Protein AF-A0A2N6BRE7-F1 (afdb_monomer_lite)

Foldseek 3Di:
DADDPVPRDDQFDDFPFQFAWPPDLSKDKDKDFADDDQQFKKKKKKKKAWLVQFKKKKKWKWFQFPVRDIDTFDIDIGRHYSHIDMDMDMTTDDNRTDRMMIMIIHIDGPGRTGMTMDDTDIGRADDQFDAWAEEEEEPDDCQPQLCVQPAVLLQVVSVNVVHHYDYDDDDQTQEYEYEVDQPVVVLVVNLVVLHFYEYEDAFPQLVPDVVSVVVVLVSLLSGLAYEYAAPVVLVVSCVSHVHYYHLHTFQLDSDLPQAQDDDAAPPQEEEEDEPVCVVLVVVLVDPDDYFYDDCVTNHDPDSNCVLVVQSVGAEYEAGDDDDSRCLSHACNVVLNCLSRLHHYAHAPHPRVVVVCVQLVHDCLSYDYPPRRPNVSSVVCNVCVVVRSVRSVSSNVSSCVPRNSNVSSSVVNNSSNVSSVVSVVVVVVVD

Secondary structure (DSSP, 8-state):
----STTS--SSS------B-TTS---EEEEEE--SS--SEEEEEEEEE-TTS-EEEEEEEEEE-TTSPEEEEEEEEE---SS-EEEEEEEE--TT--SEEEEEEEEEESS-B--EEEEEEEEEPP--S----EEEE-SS-TTSHHHIIIIIHHHHHHHHTT--EEES-----SEEEEES---HHHHHHHHHTT-EEEEE--S-GGGT-HHHHHHHHHHHHHSSEEEESSHHHHHHHHTT-S-EEE-PPP---S-TT--PPP------EEEES-GGGTHHHHTT--SS-EEEESTTSSB---TTTHHHHHTT-SEEEE----STTGGG--SHHHHHHHHTT--EEEE--HHHHHHHHHHT--GGGEE-TT--HHHHHHHHHHTHHHHHHHHHHHHHHHHHHHSHHHHHHHHHHHHHHHHHHHHHHHHTT-

Sequence (430 aa):
MPGHDNHGLPHASHAVELVVEAGQDAGLIQELALMGPAIGRYACRVTARCPDGRAALKIIIRAKTPGGAARVLAQFRALPSADWTRHRFAFELAAETGETLTLEISADAEGPALLQVTDLRLVALYEPAPRFSARFLTRGPFLLPSSRLRAYLIEDYLNLLGWPAEVGGAGACDVLICQKVRPWRALWRARRRGSAVIYDLDDNEPHQSRRLALAIRAFCKAVDGVTTGGTYLKRLLSGWNSHAYLLDNMVDILDRDLVRPRRDFSQRLVWFGMPENAHELGRLGLSQKVTRITRNGDIDYQTKSVDGHLIEFDLALMPVTLNPHSRAKNANRLIKCAGLGLPFLASDTPEHRRAVELIGLPEGFLVGPGEDWGARIADMGRRYPEVLAQIDAARERVFDIYGVERIVAGWAAFCAGRLSARRQGMDAVK

pLDDT: mean 87.2, std 14.72, range [24.23, 98.75]

Radius of gyration: 23.41 Å; chains: 1; bounding box: 58×64×61 Å

Structure (mmCIF, N/CA/C/O backbone):
data_AF-A0A2N6BRE7-F1
#
_entry.id   AF-A0A2N6BRE7-F1
#
loop_
_atom_site.group_PDB
_atom_site.id
_atom_site.type_symbol
_atom_site.label_atom_id
_atom_site.label_alt_id
_atom_site.label_comp_id
_atom_site.label_asym_id
_atom_site.label_entity_id
_atom_site.label_seq_id
_atom_site.pdbx_PDB_ins_code
_atom_site.Cartn_x
_atom_site.Cartn_y
_atom_site.Cartn_z
_atom_site.occupancy
_atom_site.B_iso_or_equiv
_atom_site.auth_seq_id
_atom_site.auth_comp_id
_atom_site.auth_asym_id
_atom_site.auth_atom_id
_atom_site.pdbx_PDB_model_num
ATOM 1 N N . MET A 1 1 ? 4.693 26.357 9.407 1.00 24.23 1 MET A N 1
ATOM 2 C CA . MET A 1 1 ? 5.241 25.014 9.103 1.00 24.23 1 MET A CA 1
ATOM 3 C C . MET A 1 1 ? 4.153 23.972 9.300 1.00 24.23 1 MET A C 1
ATOM 5 O O . MET A 1 1 ? 3.663 23.890 10.422 1.00 24.23 1 MET A O 1
ATOM 9 N N . PRO A 1 2 ? 3.711 23.248 8.257 1.00 26.89 2 PRO A N 1
ATOM 10 C CA . PRO A 1 2 ? 2.673 22.230 8.381 1.00 26.89 2 PRO A CA 1
ATOM 11 C C . PRO A 1 2 ? 3.116 21.151 9.370 1.00 26.89 2 PRO A C 1
ATOM 13 O O . PRO A 1 2 ? 4.283 20.803 9.431 1.00 26.89 2 PRO A O 1
ATOM 16 N N . GLY A 1 3 ? 2.188 20.703 10.191 1.00 28.53 3 GLY A N 1
ATOM 17 C CA . GLY A 1 3 ? 2.381 19.791 11.288 1.00 28.53 3 GLY A CA 1
ATOM 18 C C . GLY A 1 3 ? 2.308 18.385 10.772 1.00 28.53 3 GLY A C 1
ATOM 19 O O . GLY A 1 3 ? 2.071 18.077 9.603 1.00 28.53 3 GLY A O 1
ATOM 20 N N . HIS A 1 4 ? 2.696 17.541 11.674 1.00 33.78 4 HIS A N 1
ATOM 21 C CA . HIS A 1 4 ? 3.554 16.450 11.362 1.00 33.78 4 HIS A CA 1
ATOM 22 C C . HIS A 1 4 ? 3.105 15.341 12.297 1.00 33.78 4 HIS A C 1
ATOM 24 O O . HIS A 1 4 ? 2.720 15.617 13.435 1.00 33.78 4 HIS A O 1
ATOM 30 N N . ASP A 1 5 ? 3.174 14.090 11.855 1.00 43.59 5 ASP A N 1
ATOM 31 C CA . ASP A 1 5 ? 3.284 13.012 12.834 1.00 43.59 5 ASP A CA 1
ATOM 32 C C . ASP A 1 5 ? 4.480 13.283 13.780 1.00 43.59 5 ASP A C 1
ATOM 34 O O . ASP A 1 5 ? 5.237 14.245 13.600 1.00 43.59 5 ASP A O 1
ATOM 38 N N . ASN A 1 6 ? 4.708 12.421 14.772 1.00 33.91 6 ASN A N 1
ATOM 39 C CA . ASN A 1 6 ? 5.852 12.530 15.694 1.00 33.91 6 ASN A CA 1
ATOM 40 C C . ASN A 1 6 ? 7.243 12.623 14.994 1.00 33.91 6 ASN A C 1
ATOM 42 O O . ASN A 1 6 ? 8.265 12.666 15.679 1.00 33.91 6 ASN A O 1
ATOM 46 N N . HIS A 1 7 ? 7.308 12.627 13.652 1.00 35.41 7 HIS A N 1
ATOM 47 C CA . HIS A 1 7 ? 8.500 12.679 12.812 1.00 35.41 7 HIS A CA 1
ATOM 48 C C . HIS A 1 7 ? 8.471 13.661 11.637 1.00 35.41 7 HIS A C 1
ATOM 50 O O . HIS A 1 7 ? 9.377 13.606 10.805 1.00 35.41 7 HIS A O 1
ATOM 56 N N . GLY A 1 8 ? 7.503 14.560 11.510 1.00 33.56 8 GLY A N 1
ATOM 57 C CA . GLY A 1 8 ? 7.608 15.557 10.441 1.00 33.56 8 GLY A CA 1
ATOM 58 C C . GLY A 1 8 ? 6.739 15.324 9.198 1.00 33.56 8 GLY A C 1
ATOM 59 O O . GLY A 1 8 ? 7.046 15.900 8.148 1.00 33.56 8 GLY A O 1
ATOM 60 N N . LEU A 1 9 ? 5.725 14.448 9.211 1.00 34.03 9 LEU A N 1
ATOM 61 C CA . LEU A 1 9 ? 5.028 14.051 7.974 1.00 34.03 9 LEU A CA 1
ATOM 62 C C . LEU A 1 9 ? 3.583 14.577 7.875 1.00 34.03 9 LEU A C 1
ATOM 64 O O . LEU A 1 9 ? 2.761 14.217 8.715 1.00 34.03 9 LEU A O 1
ATOM 68 N N . PRO A 1 10 ? 3.235 15.377 6.844 1.00 33.12 10 PRO A N 1
ATOM 69 C CA . PRO A 1 10 ? 1.845 15.548 6.451 1.00 33.12 10 PRO A CA 1
ATOM 70 C C . PRO A 1 10 ? 1.357 14.231 5.839 1.00 33.12 10 PRO A C 1
ATOM 72 O O . PRO A 1 10 ? 2.007 13.647 4.967 1.00 33.12 10 PRO A O 1
ATOM 75 N N . HIS A 1 11 ? 0.228 13.735 6.326 1.00 36.00 11 HIS A N 1
ATOM 76 C CA . HIS A 1 11 ? -0.461 12.628 5.684 1.00 36.00 11 HIS A CA 1
ATOM 77 C C . HIS A 1 11 ? -1.114 13.195 4.412 1.00 36.00 11 HIS A C 1
ATOM 79 O O . HIS A 1 11 ? -1.923 14.093 4.526 1.00 36.00 11 HIS A O 1
ATOM 85 N N . ALA A 1 12 ? -0.721 12.710 3.229 1.00 35.28 12 ALA A N 1
ATOM 86 C CA . ALA A 1 12 ? -1.147 13.137 1.882 1.00 35.28 12 ALA A CA 1
ATOM 87 C C . ALA A 1 12 ? -0.662 14.493 1.327 1.00 35.28 12 ALA A C 1
ATOM 89 O O . ALA A 1 12 ? -0.461 15.477 2.032 1.00 35.28 12 ALA A O 1
ATOM 90 N N . SER A 1 13 ? -0.501 14.482 0.002 1.00 32.31 13 SER A N 1
ATOM 91 C CA . SER A 1 13 ? 0.320 15.373 -0.824 1.00 32.31 13 SER A CA 1
ATOM 92 C C . SER A 1 13 ? -0.355 16.640 -1.353 1.00 32.31 13 SER A C 1
ATOM 94 O O . SER A 1 13 ? 0.267 17.351 -2.130 1.00 32.31 13 SER A O 1
ATOM 96 N N . HIS A 1 14 ? -1.576 16.959 -0.929 1.00 38.16 14 HIS A N 1
ATOM 97 C CA . HIS A 1 14 ? -2.252 18.201 -1.315 1.00 38.16 14 HIS A CA 1
ATOM 98 C C . HIS A 1 14 ? -2.440 19.074 -0.082 1.00 38.16 14 HIS A C 1
ATOM 100 O O . HIS A 1 14 ? -3.507 19.102 0.532 1.00 38.16 14 HIS A O 1
ATOM 106 N N . ALA A 1 15 ? -1.369 19.759 0.316 1.00 37.88 15 ALA A N 1
ATOM 107 C CA . ALA A 1 15 ? -1.496 20.886 1.228 1.00 37.88 15 ALA A CA 1
ATOM 108 C C . ALA A 1 15 ? -2.024 22.074 0.426 1.00 37.88 15 ALA A C 1
ATOM 110 O O . ALA A 1 15 ? -1.248 22.832 -0.150 1.00 37.88 15 ALA A O 1
ATOM 111 N N . VAL A 1 16 ? -3.347 22.212 0.358 1.00 46.56 16 VAL A N 1
ATOM 112 C CA . VAL A 1 16 ? -3.953 23.460 -0.100 1.00 46.56 16 VAL A CA 1
ATOM 113 C C . VAL A 1 16 ? -3.941 24.413 1.083 1.00 46.56 16 VAL A C 1
ATOM 115 O O . VAL A 1 16 ? -4.795 24.349 1.966 1.00 46.56 16 VAL A O 1
ATOM 118 N N . GLU A 1 17 ? -2.941 25.287 1.122 1.00 49.22 17 GLU A N 1
ATOM 119 C CA . GLU A 1 17 ? -2.930 26.382 2.080 1.00 49.22 17 GLU A CA 1
ATOM 120 C C . GLU A 1 17 ? -4.048 27.360 1.720 1.00 49.22 17 GLU A C 1
ATOM 122 O O . GLU A 1 17 ? -3.917 28.204 0.839 1.00 49.22 17 GLU A O 1
ATOM 127 N N . LEU A 1 18 ? -5.180 27.199 2.393 1.00 58.28 18 LEU A N 1
ATOM 128 C CA . LEU A 1 18 ? -6.232 28.194 2.395 1.00 58.28 18 LEU A CA 1
ATOM 129 C C . LEU A 1 18 ? -5.823 29.302 3.364 1.00 58.28 18 LEU A C 1
ATOM 131 O O . LEU A 1 18 ? -5.413 29.050 4.493 1.00 58.28 18 LEU A O 1
ATOM 135 N N . VAL A 1 19 ? -5.900 30.542 2.908 1.00 58.41 19 VAL A N 1
ATOM 136 C CA . VAL A 1 19 ? -5.843 31.718 3.774 1.00 58.41 19 VAL A CA 1
ATOM 137 C C . VAL A 1 19 ? -7.183 32.400 3.582 1.00 58.41 19 VAL A C 1
ATOM 139 O O . VAL A 1 19 ? -7.484 32.856 2.484 1.00 58.41 19 VAL A O 1
ATOM 142 N N . VAL A 1 20 ? -8.023 32.380 4.615 1.00 59.84 20 VAL A N 1
ATOM 143 C CA . VAL A 1 20 ? -9.391 32.900 4.541 1.00 59.84 20 VAL A CA 1
ATOM 144 C C . VAL A 1 20 ? -9.478 34.125 5.435 1.00 59.84 20 VAL A C 1
ATOM 146 O O . VAL A 1 20 ? -9.565 34.008 6.654 1.00 59.84 20 VAL A O 1
ATOM 149 N N . GLU A 1 21 ? -9.445 35.315 4.844 1.00 57.03 21 GLU A N 1
ATOM 150 C CA . GLU A 1 21 ? -9.715 36.542 5.592 1.00 57.03 21 GLU A CA 1
ATOM 151 C C . GLU A 1 21 ? -11.215 36.625 5.917 1.00 57.03 21 GLU A C 1
ATOM 153 O O . GLU A 1 21 ? -12.064 36.385 5.057 1.00 57.03 21 GLU A O 1
ATOM 158 N N . ALA A 1 22 ? -11.568 36.932 7.169 1.00 52.59 22 ALA A N 1
ATOM 159 C CA . ALA A 1 22 ? -12.973 36.976 7.566 1.00 52.59 22 ALA A CA 1
ATOM 160 C C . ALA A 1 22 ? -13.761 38.026 6.786 1.00 52.59 22 ALA A C 1
ATOM 162 O O . ALA A 1 22 ? -13.292 39.141 6.559 1.00 52.59 22 ALA A O 1
ATOM 163 N N . GLY A 1 23 ? -14.993 37.660 6.435 1.00 52.91 23 GLY A N 1
ATOM 164 C CA . GLY A 1 23 ? -15.894 38.493 5.643 1.00 52.91 23 GLY A CA 1
ATOM 165 C C . GLY A 1 23 ? -15.735 38.329 4.131 1.00 52.91 23 GLY A C 1
ATOM 166 O O . GLY A 1 23 ? -16.533 38.902 3.395 1.00 52.91 23 GLY A O 1
ATOM 167 N N . GLN A 1 24 ? -14.768 37.537 3.654 1.00 58.00 24 GLN A N 1
ATOM 168 C CA . GLN A 1 24 ? -14.744 37.071 2.270 1.00 58.00 24 GLN A CA 1
ATOM 169 C C . GLN A 1 24 ? -15.335 35.662 2.175 1.00 58.00 24 GLN A C 1
ATOM 171 O O . GLN A 1 24 ? -14.980 34.785 2.962 1.00 58.00 24 GLN A O 1
ATOM 176 N N . ASP A 1 25 ? -16.158 35.416 1.151 1.00 59.50 25 ASP A N 1
ATOM 177 C CA . ASP A 1 25 ? -16.527 34.070 0.682 1.00 59.50 25 ASP A CA 1
ATOM 178 C C . ASP A 1 25 ? -15.312 33.375 0.021 1.00 59.50 25 ASP A C 1
ATOM 180 O O . ASP A 1 25 ? -15.395 32.803 -1.066 1.00 59.50 25 ASP A O 1
ATOM 184 N N . ALA A 1 26 ? -14.132 33.459 0.644 1.00 58.28 26 ALA A N 1
ATOM 185 C CA . ALA A 1 26 ? -12.928 32.779 0.199 1.00 58.28 26 ALA A CA 1
ATOM 186 C C . ALA A 1 26 ? -13.042 31.301 0.595 1.00 58.28 26 ALA A C 1
ATOM 188 O O . ALA A 1 26 ? -12.520 30.849 1.614 1.00 58.28 26 ALA A O 1
ATOM 189 N N . GLY A 1 27 ? -13.808 30.557 -0.200 1.00 69.31 27 GLY A N 1
ATOM 190 C CA . GLY A 1 27 ? -13.927 29.112 -0.102 1.00 69.31 27 GLY A CA 1
ATOM 191 C C . GLY A 1 27 ? -13.106 28.410 -1.179 1.00 69.31 27 GLY A C 1
ATOM 192 O O . GLY A 1 27 ? -13.066 28.851 -2.328 1.00 69.31 27 GLY A O 1
ATOM 193 N N . LEU A 1 28 ? -12.478 27.283 -0.839 1.00 76.06 28 LEU A N 1
ATOM 194 C CA . LEU A 1 28 ? -12.021 26.347 -1.864 1.00 76.06 28 LEU A CA 1
ATOM 195 C C . LEU A 1 28 ? -13.235 25.577 -2.358 1.00 76.06 28 LEU A C 1
ATOM 197 O O . LEU A 1 28 ? -13.870 24.871 -1.575 1.00 76.06 28 LEU A O 1
ATOM 201 N N . ILE A 1 29 ? -13.529 25.684 -3.648 1.00 79.94 29 ILE A N 1
ATOM 202 C CA . ILE A 1 29 ? -14.531 24.848 -4.300 1.00 79.94 29 ILE A CA 1
ATOM 203 C C . ILE A 1 29 ? -13.799 23.837 -5.171 1.00 79.94 29 ILE A C 1
ATOM 205 O O . ILE A 1 29 ? -13.043 24.208 -6.066 1.00 79.94 29 ILE A O 1
ATOM 209 N N . GLN A 1 30 ? -14.046 22.558 -4.915 1.00 75.88 30 GLN A N 1
ATOM 210 C CA . GLN A 1 30 ? -13.536 21.463 -5.724 1.00 75.88 30 GLN A CA 1
ATOM 211 C C . GLN A 1 30 ? -14.705 20.644 -6.268 1.00 75.88 30 GLN A C 1
ATOM 213 O O . GLN A 1 30 ? -15.540 20.155 -5.505 1.00 75.88 30 GLN A O 1
ATOM 218 N N . GLU A 1 31 ? -14.766 20.484 -7.589 1.00 75.44 31 GLU A N 1
ATOM 219 C CA . GLU A 1 31 ? -15.641 19.489 -8.209 1.00 75.44 31 GLU A CA 1
ATOM 220 C C . GLU A 1 31 ? -14.943 18.124 -8.205 1.00 75.44 31 GLU A C 1
ATOM 222 O O . GLU A 1 31 ? -13.765 18.001 -8.541 1.00 75.44 31 GLU A O 1
ATOM 227 N N . LEU A 1 32 ? -15.674 17.097 -7.784 1.00 69.69 32 LEU A N 1
ATOM 228 C CA . LEU A 1 32 ? -15.199 15.727 -7.646 1.00 69.69 32 LEU A CA 1
ATOM 229 C C . LEU A 1 32 ? -16.094 14.814 -8.478 1.00 69.69 32 LEU A C 1
ATOM 231 O O . LEU A 1 32 ? -17.299 14.738 -8.236 1.00 69.69 32 LEU A O 1
ATOM 235 N N . ALA A 1 33 ? -15.506 14.094 -9.430 1.00 68.25 33 ALA A N 1
ATOM 236 C CA . ALA A 1 33 ? -16.200 13.025 -10.135 1.00 68.25 33 ALA A CA 1
ATOM 237 C C . ALA A 1 33 ? -16.272 11.776 -9.244 1.00 68.25 33 ALA A C 1
ATOM 239 O O . ALA A 1 33 ? -15.262 11.325 -8.696 1.00 68.25 33 ALA A O 1
ATOM 240 N N . LEU A 1 34 ? -17.465 11.203 -9.103 1.00 66.62 34 LEU A N 1
ATOM 241 C CA . LEU A 1 34 ? -17.659 9.932 -8.419 1.00 66.62 34 LEU A CA 1
ATOM 242 C C . LEU A 1 34 ? -17.335 8.790 -9.380 1.00 66.62 34 LEU A C 1
ATOM 244 O O . LEU A 1 34 ? -18.138 8.416 -10.227 1.00 66.62 34 LEU A O 1
ATOM 248 N N . MET A 1 35 ? -16.137 8.231 -9.240 1.00 54.47 35 MET A N 1
ATOM 249 C CA . MET A 1 35 ? -15.706 7.051 -9.988 1.00 54.47 35 MET A CA 1
ATOM 250 C C . MET A 1 35 ? -16.062 5.795 -9.180 1.00 54.47 35 MET A C 1
ATOM 252 O O . MET A 1 35 ? -15.380 5.480 -8.206 1.00 54.47 35 MET A O 1
ATOM 256 N N . GLY A 1 36 ? -17.139 5.090 -9.541 1.00 52.78 36 GLY A N 1
ATOM 257 C CA . GLY A 1 36 ? -17.483 3.798 -8.932 1.00 52.78 36 GLY A CA 1
ATOM 258 C C . GLY A 1 36 ? -18.986 3.522 -8.813 1.00 52.78 36 GLY A C 1
ATOM 259 O O . GLY A 1 36 ? -19.797 4.374 -9.170 1.00 52.78 36 GLY A O 1
ATOM 260 N N . PRO A 1 37 ? -19.381 2.328 -8.324 1.00 47.88 37 PRO A N 1
ATOM 261 C CA . PRO A 1 37 ? -20.785 2.031 -8.042 1.00 47.88 37 PRO A CA 1
ATOM 262 C C . PRO A 1 37 ? -21.353 3.051 -7.048 1.00 47.88 37 PRO A C 1
ATOM 264 O O . PRO A 1 37 ? -20.597 3.641 -6.278 1.00 47.88 37 PRO A O 1
ATOM 267 N N . ALA A 1 38 ? -22.678 3.230 -7.040 1.00 52.25 38 ALA A N 1
ATOM 268 C CA . ALA A 1 38 ? -23.393 4.057 -6.067 1.00 52.25 38 ALA A CA 1
ATOM 269 C C . ALA A 1 38 ? -23.235 3.470 -4.649 1.00 52.25 38 ALA A C 1
ATOM 271 O O . ALA A 1 38 ? -24.116 2.797 -4.117 1.00 52.25 38 ALA A O 1
ATOM 272 N N . ILE A 1 39 ? -22.057 3.646 -4.057 1.00 56.81 39 ILE A N 1
ATOM 273 C CA . ILE A 1 39 ? -21.768 3.282 -2.679 1.00 56.81 39 ILE A CA 1
ATOM 274 C C . ILE A 1 39 ? -22.585 4.248 -1.827 1.00 56.81 39 ILE A C 1
ATOM 276 O O . ILE A 1 39 ? -22.475 5.459 -1.967 1.00 56.81 39 ILE A O 1
ATOM 280 N N . GLY A 1 40 ? -23.437 3.726 -0.950 1.00 69.44 40 GLY A N 1
ATOM 281 C CA . GLY A 1 40 ? -24.353 4.557 -0.171 1.00 69.44 40 GLY A CA 1
ATOM 282 C C . GLY A 1 40 ? -23.670 5.417 0.891 1.00 69.44 40 GLY A C 1
ATOM 283 O O . GLY A 1 40 ? -24.348 6.239 1.487 1.00 69.44 40 GLY A O 1
ATOM 284 N N . ARG A 1 41 ? -22.360 5.259 1.152 1.00 77.75 41 ARG A N 1
ATOM 285 C CA . ARG A 1 41 ? -21.666 5.914 2.270 1.00 77.75 41 ARG A CA 1
ATOM 286 C C . ARG A 1 41 ? -20.231 6.339 1.945 1.00 77.75 41 ARG A C 1
ATOM 288 O O . ARG A 1 41 ? -19.423 5.556 1.450 1.00 77.75 41 ARG A O 1
ATOM 295 N N . TYR A 1 42 ? -19.899 7.571 2.310 1.00 77.31 42 TYR A N 1
ATOM 296 C CA . TYR A 1 42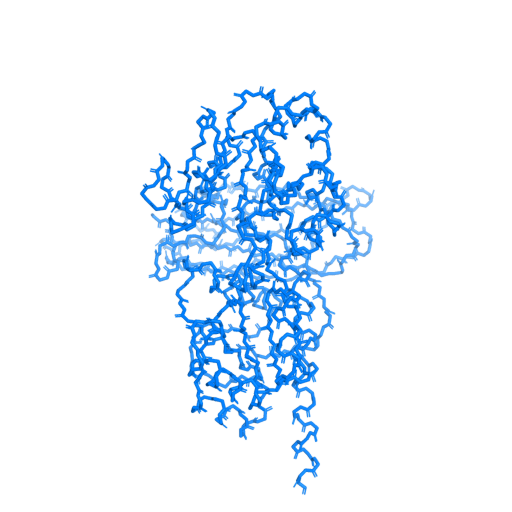 ? -18.583 8.181 2.131 1.00 77.31 42 TYR A CA 1
ATOM 297 C C . TYR A 1 42 ? -18.085 8.785 3.442 1.00 77.31 42 TYR A C 1
ATOM 299 O O . TYR A 1 42 ? -18.869 9.117 4.333 1.00 77.31 42 TYR A O 1
ATOM 307 N N . ALA A 1 43 ? -16.771 8.964 3.547 1.00 77.06 43 ALA A N 1
ATOM 308 C CA . ALA A 1 43 ? -16.150 9.807 4.556 1.00 77.06 43 ALA A CA 1
ATOM 309 C C . ALA A 1 43 ? -15.331 10.906 3.888 1.00 77.06 43 ALA A C 1
ATOM 311 O O . ALA A 1 43 ? -14.577 10.650 2.951 1.00 77.06 43 ALA A O 1
ATOM 312 N N . CYS A 1 44 ? -15.443 12.120 4.412 1.00 78.75 44 CYS A N 1
ATOM 313 C CA . CYS A 1 44 ? -14.503 13.186 4.127 1.00 78.75 44 CYS A CA 1
ATOM 314 C C . CYS A 1 44 ? -13.480 13.248 5.264 1.00 78.75 44 CYS A C 1
ATOM 316 O O . CYS A 1 44 ? -13.841 13.395 6.439 1.00 78.75 44 CYS A O 1
ATOM 318 N N . ARG A 1 45 ? -12.202 13.137 4.907 1.00 79.69 45 ARG A N 1
ATOM 319 C CA . ARG A 1 45 ? -11.067 13.430 5.779 1.00 79.69 45 ARG A CA 1
ATOM 320 C C . ARG A 1 45 ? -10.517 14.795 5.432 1.00 79.69 45 ARG A C 1
ATOM 322 O O . ARG A 1 45 ? -10.437 15.146 4.263 1.00 79.69 45 ARG A O 1
ATOM 329 N N . VAL A 1 46 ? -10.111 15.524 6.456 1.00 81.00 46 VAL A N 1
ATOM 330 C CA . VAL A 1 46 ? -9.407 16.790 6.318 1.00 81.00 46 VAL A CA 1
ATOM 331 C C . VAL A 1 46 ? -8.472 16.946 7.508 1.00 81.00 46 VAL A C 1
ATOM 333 O O . VAL A 1 46 ? -8.842 16.623 8.636 1.00 81.00 46 VAL A O 1
ATOM 336 N N . THR A 1 47 ? -7.259 17.430 7.288 1.00 79.31 47 THR A N 1
ATOM 337 C CA . THR A 1 47 ? -6.389 17.865 8.382 1.00 79.31 47 THR A CA 1
ATOM 338 C C . THR A 1 47 ? -6.358 19.383 8.366 1.00 79.31 47 THR A C 1
ATOM 340 O O . THR A 1 47 ? -6.111 19.985 7.326 1.00 79.31 47 THR A O 1
ATOM 343 N N . ALA A 1 48 ? -6.632 20.010 9.503 1.00 85.31 48 ALA A N 1
ATOM 344 C CA . ALA A 1 48 ? -6.673 21.458 9.607 1.00 85.31 48 ALA A CA 1
ATOM 345 C C . ALA A 1 48 ? -5.959 21.946 10.863 1.00 85.31 48 ALA A C 1
ATOM 347 O O . ALA A 1 48 ? -5.845 21.224 11.857 1.00 85.31 48 ALA A O 1
ATOM 348 N N . ARG A 1 49 ? -5.502 23.193 10.819 1.00 87.00 49 ARG A N 1
ATOM 349 C CA . ARG A 1 49 ? -5.113 23.946 12.007 1.00 87.00 49 ARG A CA 1
ATOM 350 C C . ARG A 1 49 ? -5.515 25.402 11.880 1.00 87.00 49 ARG A C 1
ATOM 352 O O . ARG A 1 49 ? -5.622 25.940 10.780 1.00 87.00 49 ARG A O 1
ATOM 359 N N . CYS A 1 50 ? -5.634 26.041 13.025 1.00 89.38 50 CYS A N 1
ATOM 360 C CA . CYS A 1 50 ? -5.881 27.458 13.157 1.00 89.38 50 CYS A CA 1
ATOM 361 C C . CYS A 1 50 ? -4.862 27.997 14.169 1.00 89.38 50 CYS A C 1
ATOM 363 O O . CYS A 1 50 ? -5.100 27.894 15.373 1.00 89.38 50 CYS A O 1
ATOM 365 N N . PRO A 1 51 ? -3.687 28.491 13.719 1.00 87.06 51 PRO A N 1
ATOM 366 C CA . PRO A 1 51 ? -2.601 28.900 14.614 1.00 87.06 51 PRO A CA 1
ATOM 367 C C . PRO A 1 51 ? -3.011 29.930 15.670 1.00 87.06 51 PRO A C 1
ATOM 369 O O . PRO A 1 51 ? -2.454 29.934 16.762 1.00 87.06 51 PRO A O 1
ATOM 372 N N . ASP A 1 52 ? -3.980 30.787 15.350 1.00 89.12 52 ASP A N 1
ATOM 373 C CA . ASP A 1 52 ? -4.513 31.814 16.243 1.00 89.12 52 ASP A CA 1
ATOM 374 C C . ASP A 1 52 ? -5.814 31.400 16.953 1.00 89.12 52 ASP A C 1
ATOM 376 O O . ASP A 1 52 ? -6.297 32.138 17.807 1.00 89.12 52 ASP A O 1
ATOM 380 N N . GLY A 1 53 ? -6.378 30.229 16.633 1.00 89.12 53 GLY A N 1
ATOM 381 C CA . GLY A 1 53 ? -7.593 29.688 17.248 1.00 89.12 53 GLY A CA 1
ATOM 382 C C . GLY A 1 53 ? -8.877 30.478 16.963 1.00 89.12 53 GLY A C 1
ATOM 383 O O . GLY A 1 53 ? -9.871 30.271 17.655 1.00 89.12 53 GLY A O 1
ATOM 384 N N . ARG A 1 54 ? -8.872 31.392 15.981 1.00 88.94 54 ARG A N 1
ATOM 385 C CA . ARG A 1 54 ? -9.989 32.321 15.708 1.00 88.94 54 ARG A CA 1
ATOM 386 C C . ARG A 1 54 ? -10.912 31.904 14.562 1.00 88.94 54 ARG A C 1
ATOM 388 O O . ARG A 1 54 ? -11.897 32.592 14.310 1.00 88.94 54 ARG A O 1
ATOM 395 N N . ALA A 1 55 ? -10.621 30.796 13.882 1.00 88.94 55 ALA A N 1
ATOM 396 C CA . ALA A 1 55 ? -11.431 30.265 12.790 1.00 88.94 55 ALA A CA 1
ATOM 397 C C . ALA A 1 55 ? -11.952 28.857 13.087 1.00 88.94 55 ALA A C 1
ATOM 399 O O . ALA A 1 55 ? -11.213 27.977 13.531 1.00 88.94 55 ALA A O 1
ATOM 400 N N . ALA A 1 56 ? -13.220 28.623 12.754 1.00 91.12 56 ALA A N 1
ATOM 401 C CA . ALA A 1 56 ? -13.775 27.284 12.637 1.00 91.12 56 ALA A CA 1
ATOM 402 C C . ALA A 1 56 ? -13.651 26.796 11.189 1.00 91.12 56 ALA A C 1
ATOM 404 O O . ALA A 1 56 ? -13.998 27.512 10.253 1.00 91.12 56 ALA A O 1
ATOM 405 N N . LEU A 1 57 ? -13.211 25.553 11.009 1.00 91.44 57 LEU A N 1
ATOM 406 C CA . LEU A 1 57 ? -13.286 24.864 9.727 1.00 91.44 57 LEU A CA 1
ATOM 407 C C . LEU A 1 57 ? -14.746 24.546 9.423 1.00 91.44 57 LEU A C 1
ATOM 409 O O . LEU A 1 57 ? -15.417 23.912 10.242 1.00 91.44 57 LEU A O 1
ATOM 413 N N . LYS A 1 58 ? -15.198 24.903 8.224 1.00 92.69 58 LYS A N 1
ATOM 414 C CA . LYS A 1 58 ? -16.497 24.518 7.686 1.00 92.69 58 LYS A CA 1
ATOM 415 C C . LYS A 1 58 ? -16.306 23.801 6.358 1.00 92.69 58 LYS A C 1
ATOM 417 O O . LYS A 1 58 ? -15.561 24.250 5.494 1.00 92.69 58 LYS A O 1
ATOM 422 N N . ILE A 1 59 ? -16.971 22.662 6.209 1.00 90.38 59 ILE A N 1
ATOM 423 C CA . ILE A 1 59 ? -16.974 21.890 4.968 1.00 90.38 59 ILE A CA 1
ATOM 424 C C . ILE A 1 59 ? -18.411 21.587 4.592 1.00 90.38 59 ILE A C 1
ATOM 426 O O . ILE A 1 59 ? -19.176 21.094 5.422 1.00 90.38 59 ILE A O 1
ATOM 430 N N . ILE A 1 60 ? -18.771 21.858 3.343 1.00 91.88 60 ILE A N 1
ATOM 431 C CA . ILE A 1 60 ? -20.072 21.506 2.787 1.00 91.88 60 ILE A CA 1
ATOM 432 C C . ILE A 1 60 ? -19.865 20.636 1.552 1.00 91.88 60 ILE A C 1
ATOM 434 O O . ILE A 1 60 ? -19.132 20.995 0.635 1.00 91.88 60 ILE A O 1
ATOM 438 N N . ILE A 1 61 ? -20.556 19.501 1.516 1.00 88.06 61 ILE A N 1
ATOM 439 C CA . ILE A 1 61 ? -20.594 18.610 0.359 1.00 88.06 61 ILE A CA 1
ATOM 440 C C . ILE A 1 61 ? -21.954 18.748 -0.294 1.00 88.06 61 ILE A C 1
ATOM 442 O O . ILE A 1 61 ? -22.989 18.556 0.351 1.00 88.06 61 ILE A O 1
ATOM 446 N N . ARG A 1 62 ? -21.949 19.072 -1.583 1.00 91.06 62 ARG A N 1
ATOM 447 C CA . ARG A 1 62 ? -23.141 19.159 -2.419 1.00 91.06 62 ARG A CA 1
ATOM 448 C C . ARG A 1 62 ? -23.074 18.159 -3.552 1.00 91.06 62 ARG A C 1
ATOM 450 O O . ARG A 1 62 ? -21.993 17.784 -3.987 1.00 91.06 62 ARG A O 1
ATOM 457 N N . ALA A 1 63 ? -24.233 17.786 -4.061 1.00 87.25 63 ALA A N 1
ATOM 458 C CA . ALA A 1 63 ? -24.360 17.085 -5.325 1.00 87.25 63 ALA A CA 1
ATOM 459 C C . ALA A 1 63 ? -25.318 17.822 -6.245 1.00 87.25 63 ALA A C 1
ATOM 461 O O . ALA A 1 63 ? -26.308 18.398 -5.781 1.00 87.25 63 ALA A O 1
ATOM 462 N N . LYS A 1 64 ? -25.059 17.751 -7.551 1.00 83.00 64 LYS A N 1
ATOM 463 C CA . LYS A 1 64 ? -26.050 18.140 -8.556 1.00 83.00 64 LYS A CA 1
ATOM 464 C C . LYS A 1 64 ? -27.099 17.029 -8.642 1.00 83.00 64 LYS A C 1
ATOM 466 O O . LYS A 1 64 ? -26.770 15.861 -8.837 1.00 83.00 64 LYS A O 1
ATOM 471 N N . THR A 1 65 ? -28.361 17.388 -8.444 1.00 78.38 65 THR A N 1
ATOM 472 C CA . THR A 1 65 ? -29.492 16.486 -8.710 1.00 78.38 65 THR A CA 1
ATOM 473 C C . THR A 1 65 ? -29.743 16.389 -10.221 1.00 78.38 65 THR A C 1
ATOM 475 O O . THR A 1 65 ? -29.306 17.279 -10.955 1.00 78.38 65 THR A O 1
ATOM 478 N N . PRO A 1 66 ? -30.480 15.373 -10.714 1.00 75.44 66 PRO A N 1
ATOM 479 C CA . PRO A 1 66 ? -30.841 15.271 -12.133 1.00 75.44 66 PRO A CA 1
ATOM 480 C C . PRO A 1 66 ? -31.547 16.520 -12.693 1.00 75.44 66 PRO A C 1
ATOM 482 O O . PRO A 1 66 ? -31.426 16.820 -13.875 1.00 75.44 66 PRO A O 1
ATOM 485 N N . GLY A 1 67 ? -32.240 17.286 -11.841 1.00 77.12 67 GLY A N 1
ATOM 486 C CA . GLY A 1 67 ? -32.866 18.567 -12.195 1.00 77.12 67 GLY A CA 1
ATOM 487 C C . GLY A 1 67 ? -31.932 19.786 -12.142 1.00 77.12 67 GLY A C 1
ATOM 488 O O . GLY A 1 67 ? -32.410 20.913 -12.211 1.00 77.12 67 GLY A O 1
ATOM 489 N N . GLY A 1 68 ? -30.623 19.595 -11.950 1.00 78.62 68 GLY A N 1
ATOM 490 C CA . GLY A 1 68 ? -29.613 20.660 -11.912 1.00 78.62 68 GLY A CA 1
ATOM 491 C C . GLY A 1 68 ? -29.495 21.417 -10.582 1.00 78.62 68 GLY A C 1
ATOM 492 O O . GLY A 1 68 ? -28.518 22.136 -10.380 1.00 78.62 68 GLY A O 1
ATOM 493 N N . ALA A 1 69 ? -30.429 21.239 -9.641 1.00 82.25 69 ALA A N 1
ATOM 494 C CA . ALA A 1 69 ? -30.352 21.868 -8.323 1.00 82.25 69 ALA A CA 1
ATOM 495 C C . ALA A 1 69 ? -29.260 21.219 -7.456 1.00 82.25 69 ALA A C 1
ATOM 497 O O . ALA A 1 69 ? -29.172 19.988 -7.377 1.00 82.25 69 ALA A O 1
ATOM 498 N N . ALA A 1 70 ? -28.453 22.039 -6.777 1.00 86.19 70 ALA A N 1
ATOM 499 C CA . ALA A 1 70 ? -27.444 21.567 -5.835 1.00 86.19 70 ALA A CA 1
ATOM 500 C C . ALA A 1 70 ? -28.090 21.224 -4.483 1.00 86.19 70 ALA A C 1
ATOM 502 O O . ALA A 1 70 ? -28.664 22.086 -3.819 1.00 86.19 70 ALA A O 1
ATOM 503 N N . ARG A 1 71 ? -27.972 19.968 -4.053 1.00 89.31 71 ARG A N 1
ATOM 504 C CA . ARG A 1 71 ? -28.436 19.497 -2.742 1.00 89.31 71 ARG A CA 1
ATOM 505 C C . ARG A 1 71 ? -27.251 19.377 -1.793 1.00 89.31 71 ARG A C 1
ATOM 507 O O . ARG A 1 71 ? -26.261 18.745 -2.147 1.00 89.31 71 ARG A O 1
ATOM 514 N N . VAL A 1 72 ? -27.362 19.930 -0.584 1.00 91.75 72 VAL A N 1
ATOM 515 C CA . VAL A 1 72 ? -26.391 19.680 0.493 1.00 91.75 72 VAL A CA 1
ATOM 516 C C . VAL A 1 72 ? -26.574 18.253 1.000 1.00 91.75 72 VAL A C 1
ATOM 518 O O . VAL A 1 72 ? -27.657 17.878 1.446 1.00 91.75 72 VAL A O 1
ATOM 521 N N . LEU A 1 73 ? -25.513 17.462 0.904 1.00 88.06 73 LEU A N 1
ATOM 522 C CA . LEU A 1 73 ? -25.461 16.080 1.372 1.00 88.06 73 LEU A CA 1
ATOM 523 C C . LEU A 1 73 ? -24.890 15.992 2.782 1.00 88.06 73 LEU A C 1
ATOM 525 O O . LEU A 1 73 ? -25.327 15.176 3.588 1.00 88.06 73 LEU A O 1
ATOM 529 N N . ALA A 1 74 ? -23.905 16.838 3.073 1.00 90.19 74 ALA A N 1
ATOM 530 C CA . ALA A 1 74 ? -23.232 16.859 4.354 1.00 90.19 74 ALA A CA 1
ATOM 531 C C . ALA A 1 74 ? -22.715 18.256 4.667 1.00 90.19 74 ALA A C 1
ATOM 533 O O . ALA A 1 74 ? -22.258 18.978 3.780 1.00 90.19 74 ALA A O 1
ATOM 534 N N . GLN A 1 75 ? -22.741 18.595 5.949 1.00 94.25 75 GLN A N 1
ATOM 535 C CA . GLN A 1 75 ? -22.093 19.778 6.480 1.00 94.25 75 GLN A CA 1
ATOM 536 C C . GLN A 1 75 ? -21.315 19.386 7.728 1.00 94.25 75 GLN A C 1
ATOM 538 O O . GLN A 1 75 ? -21.824 18.691 8.607 1.00 94.25 75 GLN A O 1
ATOM 543 N N . PHE A 1 76 ? -20.079 19.852 7.802 1.00 93.56 76 PHE A N 1
ATOM 544 C CA . PHE A 1 76 ? -19.184 19.606 8.913 1.00 93.56 76 PHE A CA 1
ATOM 545 C C . PHE A 1 76 ? -18.614 20.917 9.423 1.00 93.56 76 PHE A C 1
ATOM 547 O O . PHE A 1 76 ? -18.256 21.795 8.639 1.00 93.56 76 PHE A O 1
ATOM 554 N N . ARG A 1 77 ? -18.523 21.028 10.748 1.00 94.50 77 ARG A N 1
ATOM 555 C CA . ARG A 1 77 ? -17.897 22.157 11.422 1.00 94.50 77 ARG A CA 1
ATOM 556 C C . ARG A 1 77 ? -16.995 21.647 12.533 1.00 94.50 77 ARG A C 1
ATOM 558 O O . ARG A 1 77 ? -17.404 20.785 13.309 1.00 94.50 77 ARG A O 1
ATOM 565 N N . ALA A 1 78 ? -15.790 22.191 12.621 1.00 93.12 78 ALA A N 1
ATOM 566 C CA . ALA A 1 78 ? -14.865 21.902 13.707 1.00 93.12 78 ALA A CA 1
ATOM 567 C C . ALA A 1 78 ? -14.069 23.140 14.102 1.00 93.12 78 ALA A C 1
ATOM 569 O O . ALA A 1 78 ? -13.900 24.052 13.300 1.00 93.12 78 ALA A O 1
ATOM 570 N N . LEU A 1 79 ? -13.562 23.140 15.333 1.00 92.88 79 LEU A N 1
ATOM 571 C CA . LEU A 1 79 ? -12.586 24.109 15.822 1.00 92.88 79 LEU A CA 1
ATOM 572 C C . LEU A 1 79 ? -11.200 23.455 15.746 1.00 92.88 79 LEU A C 1
ATOM 574 O O . LEU A 1 79 ? -10.906 22.589 16.575 1.00 92.88 79 LEU A O 1
ATOM 578 N N . PRO A 1 80 ? -10.371 23.782 14.741 1.00 88.62 80 PRO A N 1
ATOM 579 C CA . PRO A 1 80 ? -9.020 23.252 14.658 1.00 88.62 80 PRO A CA 1
ATOM 580 C C . PRO A 1 80 ? -8.150 23.851 15.767 1.00 88.62 80 PRO A C 1
ATOM 582 O O . PRO A 1 80 ? -8.297 25.018 16.124 1.00 88.62 80 PRO A O 1
ATOM 585 N N . SER A 1 81 ? -7.214 23.067 16.294 1.00 88.94 81 SER A N 1
ATOM 586 C CA . SER A 1 81 ? -6.203 23.561 17.235 1.00 88.94 81 SER A CA 1
ATOM 587 C C . SER A 1 81 ? -5.128 24.405 16.539 1.00 88.94 81 SER A C 1
ATOM 589 O O . SER A 1 81 ? -5.063 24.459 15.310 1.00 88.94 81 SER A O 1
ATOM 591 N N . ALA A 1 82 ? -4.224 25.000 17.325 1.00 84.62 82 ALA A N 1
ATOM 592 C CA . ALA A 1 82 ? -2.991 25.595 16.802 1.00 84.62 82 ALA A CA 1
ATOM 593 C C . ALA A 1 82 ? -2.088 24.548 16.115 1.00 84.62 82 ALA A C 1
ATOM 595 O O . ALA A 1 82 ? -1.429 24.836 15.111 1.00 84.62 82 ALA A O 1
ATOM 596 N N . ASP A 1 83 ? -2.116 23.314 16.621 1.00 80.81 83 ASP A N 1
ATOM 597 C CA . ASP A 1 83 ? -1.505 22.149 15.989 1.00 80.81 83 ASP A CA 1
ATOM 598 C C . ASP A 1 83 ? -2.416 21.542 14.920 1.00 80.81 83 ASP A C 1
ATOM 600 O O . ASP A 1 83 ? -3.620 21.798 14.875 1.00 80.81 83 ASP A O 1
ATOM 604 N N . TRP A 1 84 ? -1.850 20.712 14.048 1.00 78.06 84 TRP A N 1
ATOM 605 C CA . TRP A 1 84 ? -2.632 20.025 13.023 1.00 78.06 84 TRP A CA 1
ATOM 606 C C . TRP A 1 84 ? -3.487 18.939 13.641 1.00 78.06 84 TRP A C 1
ATOM 608 O O . TRP A 1 84 ? -2.977 17.972 14.202 1.00 78.06 84 TRP A O 1
ATOM 618 N N . THR A 1 85 ? -4.794 19.092 13.476 1.00 75.62 85 THR A N 1
ATOM 619 C CA . THR A 1 85 ? -5.787 18.123 13.907 1.00 75.62 85 THR A CA 1
ATOM 620 C C . THR A 1 85 ? -6.452 17.505 12.689 1.00 75.62 85 THR A C 1
ATOM 622 O O . THR A 1 85 ? -6.848 18.189 11.743 1.00 75.62 85 THR A O 1
ATOM 625 N N . ARG A 1 86 ? -6.580 16.177 12.706 1.00 78.44 86 ARG A N 1
ATOM 626 C CA . ARG A 1 86 ? -7.345 15.441 11.702 1.00 78.44 86 ARG A CA 1
ATOM 627 C C . ARG A 1 86 ? -8.814 15.438 12.096 1.00 78.44 86 ARG A C 1
ATOM 629 O O . ARG A 1 86 ? -9.180 14.992 13.181 1.00 78.44 86 ARG A O 1
ATOM 636 N N . HIS A 1 87 ? -9.651 15.880 11.177 1.00 83.75 87 HIS A N 1
ATOM 637 C CA . HIS A 1 87 ? -11.093 15.854 11.297 1.00 83.75 87 HIS A CA 1
ATOM 638 C C . HIS A 1 87 ? -11.688 14.861 10.296 1.00 83.75 87 HIS A C 1
ATOM 640 O O . HIS A 1 87 ? -11.139 14.614 9.217 1.00 83.75 87 HIS A O 1
ATOM 646 N N . ARG A 1 88 ? -12.821 14.269 10.677 1.00 81.31 88 ARG A N 1
ATOM 647 C CA . ARG A 1 88 ? -13.558 13.318 9.847 1.00 81.31 88 ARG A CA 1
ATOM 648 C C . ARG A 1 88 ? -15.051 13.536 9.998 1.00 81.31 88 ARG A C 1
ATOM 650 O O . ARG A 1 88 ? -15.529 13.782 11.106 1.00 81.31 88 ARG A O 1
ATOM 657 N N . PHE A 1 89 ? -15.776 13.333 8.914 1.00 84.19 89 PHE A N 1
ATOM 658 C CA . PHE A 1 89 ? -17.219 13.161 8.953 1.00 84.19 89 PHE A CA 1
ATOM 659 C C . PHE A 1 89 ? -17.654 12.219 7.840 1.00 84.19 89 PHE A C 1
ATOM 661 O O . PHE A 1 89 ? -17.075 12.212 6.754 1.00 84.19 89 PHE A O 1
ATOM 668 N N . ALA A 1 90 ? -18.647 11.393 8.142 1.00 83.19 90 ALA A N 1
ATOM 669 C CA . ALA A 1 90 ? -19.238 10.475 7.186 1.00 83.19 90 ALA A CA 1
ATOM 670 C C . ALA A 1 90 ? -20.611 10.988 6.764 1.00 83.19 90 ALA A C 1
ATOM 672 O O . ALA A 1 90 ? -21.278 11.685 7.528 1.00 83.19 90 ALA A O 1
ATOM 673 N N . PHE A 1 91 ? -21.020 10.626 5.560 1.00 84.94 91 PHE A N 1
ATOM 674 C CA . PHE A 1 91 ? -22.319 10.965 5.007 1.00 84.94 91 PHE A CA 1
ATOM 675 C C . PHE A 1 91 ? -22.755 9.897 4.014 1.00 84.94 91 PHE A C 1
ATOM 677 O O . PHE A 1 91 ? -21.950 9.063 3.593 1.00 84.94 91 PHE A O 1
ATOM 684 N N . GLU A 1 92 ? -24.032 9.918 3.662 1.00 84.31 92 GLU A N 1
ATOM 685 C CA . GLU A 1 92 ? -24.614 8.963 2.731 1.00 84.31 92 GLU A CA 1
ATOM 686 C C . GLU A 1 92 ? -24.927 9.620 1.387 1.00 84.31 92 GLU A C 1
ATOM 688 O O . GLU A 1 92 ? -25.303 10.794 1.331 1.00 84.31 92 GLU A O 1
ATOM 693 N N . LEU A 1 93 ? -24.763 8.859 0.304 1.00 77.75 93 LEU A N 1
ATOM 694 C CA . LEU A 1 93 ? -25.249 9.240 -1.018 1.00 77.75 93 LEU A CA 1
ATOM 695 C C . LEU A 1 93 ? -26.570 8.534 -1.291 1.00 77.75 93 LEU A C 1
ATOM 697 O O . LEU A 1 93 ? -26.658 7.308 -1.236 1.00 77.75 93 LEU A O 1
ATOM 701 N N . ALA A 1 94 ? -27.595 9.313 -1.630 1.00 76.69 94 ALA A N 1
ATOM 702 C CA . ALA A 1 94 ? -28.834 8.757 -2.156 1.00 76.69 94 ALA A CA 1
ATOM 703 C C . ALA A 1 94 ? -28.585 8.163 -3.553 1.00 76.69 94 ALA A C 1
ATOM 705 O O . ALA A 1 94 ? -27.761 8.688 -4.303 1.00 76.69 94 ALA A O 1
ATOM 706 N N . ALA A 1 95 ? -29.333 7.124 -3.933 1.00 69.50 95 ALA A N 1
ATOM 707 C CA . ALA A 1 95 ? -29.194 6.455 -5.235 1.00 69.50 95 ALA A CA 1
ATOM 708 C C . ALA A 1 95 ? -29.374 7.397 -6.446 1.00 69.50 95 ALA A C 1
ATOM 710 O O . ALA A 1 95 ? -28.873 7.132 -7.529 1.00 69.50 95 ALA A O 1
ATOM 711 N N . GLU A 1 96 ? -30.074 8.509 -6.241 1.00 72.00 96 GLU A N 1
ATOM 712 C CA . GLU A 1 96 ? -30.419 9.534 -7.231 1.00 72.00 96 GLU A CA 1
ATOM 713 C C . GLU A 1 96 ? -29.491 10.765 -7.180 1.00 72.00 96 GLU A C 1
ATOM 715 O O . GLU A 1 96 ? -29.792 11.831 -7.720 1.00 72.00 96 GLU A O 1
ATOM 720 N N . THR A 1 97 ? -28.334 10.623 -6.530 1.00 70.75 97 THR A N 1
ATOM 721 C CA . THR A 1 97 ? -27.256 11.619 -6.555 1.00 70.75 97 THR A CA 1
ATOM 722 C C . THR A 1 97 ? -26.554 11.582 -7.917 1.00 70.75 97 THR A C 1
ATOM 724 O O . THR A 1 97 ? -26.202 10.506 -8.389 1.00 70.75 97 THR A O 1
ATOM 727 N N . GLY A 1 98 ? -26.334 12.741 -8.550 1.00 71.00 98 GLY A N 1
ATOM 728 C CA . GLY A 1 98 ? -25.564 12.820 -9.795 1.00 71.00 98 GLY A CA 1
ATOM 729 C C . GLY A 1 98 ? -24.097 12.395 -9.635 1.00 71.00 98 GLY A C 1
ATOM 730 O O . GLY A 1 98 ? -23.578 12.278 -8.527 1.00 71.00 98 GLY A O 1
ATOM 731 N N . GLU A 1 99 ? -23.404 12.216 -10.760 1.00 74.12 99 GLU A N 1
ATOM 732 C CA . GLU A 1 99 ? -22.021 11.703 -10.830 1.00 74.12 99 GLU A CA 1
ATOM 733 C C . GLU A 1 99 ? -20.948 12.697 -10.344 1.00 74.12 99 GLU A C 1
ATOM 735 O O . GLU A 1 99 ? -19.758 12.384 -10.328 1.00 74.12 99 GLU A O 1
ATOM 740 N N . THR A 1 100 ? -21.339 13.913 -9.957 1.00 78.69 100 THR A N 1
ATOM 741 C CA . THR A 1 100 ? -20.415 14.972 -9.534 1.00 78.69 100 THR A CA 1
ATOM 742 C C . THR A 1 100 ? -20.812 15.534 -8.177 1.00 78.69 100 THR A C 1
ATOM 744 O O . THR A 1 100 ? -21.958 15.947 -7.963 1.00 78.69 100 THR A O 1
ATOM 747 N N . LEU A 1 101 ? -19.833 15.603 -7.278 1.00 79.94 101 LEU A N 1
ATOM 748 C CA . LEU A 1 101 ? -19.932 16.300 -6.005 1.00 79.94 101 LEU A CA 1
ATOM 749 C C . LEU A 1 101 ? -19.195 17.634 -6.066 1.00 79.94 101 LEU A C 1
ATOM 751 O O . LEU A 1 101 ? -18.178 17.770 -6.736 1.00 79.94 101 LEU A O 1
ATOM 755 N N . THR A 1 102 ? -19.686 18.606 -5.313 1.00 85.31 102 THR A N 1
ATOM 756 C CA . THR A 1 102 ? -18.996 19.865 -5.051 1.00 85.31 102 THR A CA 1
ATOM 757 C C . THR A 1 102 ? -18.627 19.901 -3.579 1.00 85.31 102 THR A C 1
ATOM 759 O O . THR A 1 102 ? -19.499 19.863 -2.710 1.00 85.31 102 THR A O 1
ATOM 762 N N . LEU A 1 103 ? -17.333 19.969 -3.307 1.00 84.31 103 LEU A N 1
ATOM 763 C CA . LEU A 1 103 ? -16.767 20.106 -1.978 1.00 84.31 103 LEU A CA 1
ATOM 764 C C . LEU A 1 103 ? -16.372 21.565 -1.772 1.00 84.31 103 LEU A C 1
ATOM 766 O O . LEU A 1 103 ? -15.520 22.085 -2.485 1.00 84.31 103 LEU A O 1
ATOM 770 N N . GLU A 1 104 ? -17.017 22.219 -0.817 1.00 88.56 104 GLU A N 1
ATOM 771 C CA . GLU A 1 104 ? -16.731 23.593 -0.423 1.00 88.56 104 GLU A CA 1
ATOM 772 C C . GLU A 1 104 ? -16.057 23.581 0.945 1.00 88.56 104 GLU A C 1
ATOM 774 O O . GLU A 1 104 ? -16.616 23.045 1.905 1.00 88.56 104 GLU A O 1
ATOM 779 N N . ILE A 1 105 ? -14.869 24.170 1.036 1.00 85.50 105 ILE A N 1
ATOM 780 C CA . ILE A 1 105 ? -14.174 24.405 2.301 1.00 85.50 105 ILE A CA 1
ATOM 781 C C . ILE A 1 105 ? -14.142 25.898 2.556 1.00 85.50 105 ILE A C 1
ATOM 783 O O . ILE A 1 105 ? -13.651 26.645 1.715 1.00 85.50 105 ILE A O 1
ATOM 787 N N . SER A 1 106 ? -14.583 26.317 3.734 1.00 88.06 106 SER A N 1
ATOM 788 C CA . SER A 1 106 ? -14.520 27.706 4.173 1.00 88.06 106 SER A CA 1
ATOM 789 C C . SER A 1 106 ? -14.101 27.813 5.642 1.00 88.06 106 SER A C 1
ATOM 791 O O . SER A 1 106 ? -14.003 26.812 6.365 1.00 88.06 106 SER A O 1
ATOM 793 N N . ALA A 1 107 ? -13.830 29.041 6.082 1.00 87.94 107 ALA A N 1
ATOM 794 C CA . ALA A 1 107 ? -13.584 29.369 7.480 1.00 87.94 107 ALA A CA 1
ATOM 795 C C . ALA A 1 107 ? -14.718 30.249 8.021 1.00 87.94 107 ALA A C 1
ATOM 797 O O . ALA A 1 107 ? -15.054 31.257 7.406 1.00 87.94 107 ALA A O 1
ATOM 798 N N . ASP A 1 108 ? -15.267 29.907 9.188 1.00 86.44 108 ASP A N 1
ATOM 799 C CA . ASP A 1 108 ? -16.137 30.818 9.941 1.00 86.44 108 ASP A CA 1
ATOM 800 C C . ASP A 1 108 ? -15.283 31.536 11.004 1.00 86.44 108 ASP A C 1
ATOM 802 O O . ASP A 1 108 ? -14.784 30.883 11.926 1.00 86.44 108 ASP A O 1
ATOM 806 N N . ALA A 1 109 ? -15.116 32.859 10.899 1.00 84.56 109 ALA A N 1
ATOM 807 C CA . ALA A 1 109 ? -14.351 33.677 11.848 1.00 84.56 109 ALA A CA 1
ATOM 808 C C . ALA A 1 109 ? -14.973 35.077 12.026 1.00 84.56 109 ALA A C 1
ATOM 810 O O . ALA A 1 109 ? -15.538 35.629 11.086 1.00 84.56 109 ALA A O 1
ATOM 811 N N . GLU A 1 110 ? -14.836 35.670 13.217 1.00 79.56 110 GLU A N 1
ATOM 812 C CA . GLU A 1 110 ? -15.319 37.035 13.532 1.00 79.56 110 GLU A CA 1
ATOM 813 C C . GLU A 1 110 ? -14.332 38.149 13.108 1.00 79.56 110 GLU A C 1
ATOM 815 O O . GLU A 1 110 ? -14.563 39.331 13.352 1.00 79.56 110 GLU A O 1
ATOM 820 N N . GLY A 1 111 ? -13.213 37.790 12.474 1.00 80.00 111 GLY A N 1
ATOM 821 C CA . GLY A 1 111 ? -12.161 38.701 12.015 1.00 80.00 111 GLY A CA 1
ATOM 822 C C . GLY A 1 111 ? -11.050 37.938 11.280 1.00 80.00 111 GLY A C 1
ATOM 823 O O . GLY A 1 111 ? -11.078 36.706 11.287 1.00 80.00 111 GLY A O 1
ATOM 824 N N . PRO A 1 112 ? -10.088 38.621 10.626 1.00 79.38 112 PRO A N 1
ATOM 825 C CA . PRO A 1 112 ? -9.071 37.972 9.795 1.00 79.38 112 PRO A CA 1
ATOM 826 C C . PRO A 1 112 ? -8.381 36.843 10.556 1.00 79.38 112 PRO A C 1
ATOM 828 O O . PRO A 1 112 ? -7.813 37.098 11.618 1.00 79.38 112 PRO A O 1
ATOM 831 N N . ALA A 1 113 ? -8.449 35.619 10.040 1.00 81.56 113 ALA A N 1
ATOM 832 C CA . ALA A 1 113 ? -7.931 34.428 10.700 1.00 81.56 113 ALA A CA 1
ATOM 833 C C . ALA A 1 113 ? -7.233 33.527 9.681 1.00 81.56 113 ALA A C 1
ATOM 835 O O . ALA A 1 113 ? -7.565 33.517 8.501 1.00 81.56 113 ALA A O 1
ATOM 836 N N . LEU A 1 114 ? -6.246 32.758 10.129 1.00 83.62 114 LEU A N 1
ATOM 837 C CA . LEU A 1 114 ? -5.524 31.841 9.253 1.00 83.62 114 LEU A CA 1
ATOM 838 C C . LEU A 1 114 ? -6.017 30.413 9.501 1.00 83.62 114 LEU A C 1
ATOM 840 O O . LEU A 1 114 ? -5.689 29.808 10.522 1.00 83.62 114 LEU A O 1
ATOM 844 N N . LEU A 1 115 ? -6.784 29.863 8.558 1.00 85.06 115 LEU A N 1
ATOM 845 C CA . LEU A 1 115 ? -7.203 28.460 8.568 1.00 85.06 115 LEU A CA 1
ATOM 846 C C . LEU A 1 115 ? -6.407 27.667 7.535 1.00 85.06 115 LEU A C 1
ATOM 848 O O . LEU A 1 115 ? -6.734 27.692 6.358 1.00 85.06 115 LEU A O 1
ATOM 852 N N . GLN A 1 116 ? -5.425 26.890 7.977 1.00 82.44 116 GLN A N 1
ATOM 853 C CA . GLN A 1 116 ? -4.643 26.053 7.068 1.00 82.44 116 GLN A CA 1
ATOM 854 C C . GLN A 1 116 ? -5.255 24.656 6.986 1.00 82.44 116 GLN A C 1
ATOM 856 O O . GLN A 1 116 ? -5.552 24.045 8.015 1.00 82.44 116 GLN A O 1
ATOM 861 N N . VAL A 1 117 ? -5.405 24.142 5.766 1.00 77.88 117 VAL A N 1
ATOM 862 C CA . VAL A 1 117 ? -6.004 22.836 5.473 1.00 77.88 117 VAL A CA 1
ATOM 863 C C . VAL A 1 117 ? -5.035 21.988 4.642 1.00 77.88 117 VAL A C 1
ATOM 865 O O . VAL A 1 117 ? -4.181 22.495 3.925 1.00 77.88 117 VAL A O 1
ATOM 868 N N . THR A 1 118 ? -5.097 20.671 4.791 1.00 73.19 118 THR A N 1
ATOM 869 C CA . THR A 1 118 ? -4.371 19.694 3.973 1.00 73.19 118 THR A CA 1
ATOM 870 C C . THR A 1 118 ? -5.091 18.350 4.031 1.00 73.19 118 THR A C 1
ATOM 872 O O . THR A 1 118 ? -6.002 18.164 4.842 1.00 73.19 118 THR A O 1
ATOM 875 N N . ASP A 1 119 ? -4.666 17.392 3.210 1.00 68.06 119 ASP A N 1
ATOM 876 C CA . ASP A 1 119 ? -5.154 16.006 3.253 1.00 68.06 119 ASP A CA 1
ATOM 877 C C . ASP A 1 119 ? -6.673 15.891 3.099 1.00 68.06 119 ASP A C 1
ATOM 879 O O . ASP A 1 119 ? -7.334 15.098 3.778 1.00 68.06 119 ASP A O 1
ATOM 883 N N . LEU A 1 120 ? -7.239 16.731 2.237 1.00 73.12 120 LEU A N 1
ATOM 884 C CA . LEU A 1 120 ? -8.646 16.643 1.912 1.00 73.12 120 LEU A CA 1
ATOM 885 C C . LEU A 1 120 ? -8.870 15.406 1.049 1.00 73.12 120 LEU A C 1
ATOM 887 O O . LEU A 1 120 ? -8.386 15.328 -0.079 1.00 73.12 120 LEU A O 1
ATOM 891 N N . ARG A 1 121 ? -9.589 14.424 1.587 1.00 70.62 121 ARG A N 1
ATOM 892 C CA . ARG A 1 121 ? -9.901 13.190 0.869 1.00 70.62 121 ARG A CA 1
ATOM 893 C C . ARG A 1 121 ? -11.358 12.844 1.022 1.00 70.62 121 ARG A C 1
ATOM 895 O O . ARG A 1 121 ? -11.856 12.739 2.141 1.00 70.62 121 ARG A O 1
ATOM 902 N N . LEU A 1 122 ? -11.996 12.574 -0.106 1.00 71.75 122 LEU A N 1
ATOM 903 C CA . LEU A 1 122 ? -13.265 11.883 -0.129 1.00 71.75 122 LEU A CA 1
ATOM 904 C C . LEU A 1 122 ? -13.009 10.396 -0.368 1.00 71.75 122 LEU A C 1
ATOM 906 O O . LEU A 1 122 ? -12.402 10.015 -1.364 1.00 71.75 122 LEU A O 1
ATOM 910 N N . VAL A 1 123 ? -13.456 9.567 0.566 1.00 69.25 123 VAL A N 1
ATOM 911 C CA . VAL A 1 123 ? -13.180 8.133 0.579 1.00 69.25 123 VAL A CA 1
ATOM 912 C C . VAL A 1 123 ? -14.499 7.381 0.589 1.00 69.25 123 VAL A C 1
ATOM 914 O O . VAL A 1 123 ? -15.343 7.610 1.458 1.00 69.25 123 VAL A O 1
ATOM 917 N N . ALA A 1 124 ? -14.676 6.477 -0.371 1.00 68.38 124 ALA A N 1
ATOM 918 C CA . ALA A 1 124 ? -15.804 5.562 -0.358 1.00 68.38 124 ALA A CA 1
ATOM 919 C C . ALA A 1 124 ? -15.629 4.541 0.775 1.00 68.38 124 ALA A C 1
ATOM 921 O O . ALA A 1 124 ? -14.550 3.961 0.953 1.00 68.38 124 ALA A O 1
ATOM 922 N N . LEU A 1 125 ? -16.688 4.324 1.554 1.00 67.88 125 LEU A N 1
ATOM 923 C CA . LEU A 1 125 ? -16.663 3.364 2.648 1.00 67.88 125 LEU A CA 1
ATOM 924 C C . LEU A 1 125 ? -17.268 2.046 2.179 1.00 67.88 125 LEU A C 1
ATOM 926 O O . LEU A 1 125 ? -18.447 1.967 1.844 1.00 67.88 125 LEU A O 1
ATOM 930 N N . TYR A 1 126 ? -16.459 0.993 2.200 1.00 65.38 126 TYR A N 1
ATOM 931 C CA . TYR A 1 126 ? -16.961 -0.366 2.073 1.00 65.38 126 TYR A CA 1
ATOM 932 C C . TYR A 1 126 ? -17.339 -0.851 3.472 1.00 65.38 126 TYR A C 1
ATOM 934 O O . TYR A 1 126 ? -16.508 -0.814 4.381 1.00 65.38 126 TYR A O 1
ATOM 942 N N . GLU A 1 127 ? -18.565 -1.339 3.656 1.00 64.94 127 GLU A N 1
ATOM 943 C CA . GLU A 1 127 ? -19.003 -1.967 4.910 1.00 64.94 127 GLU A CA 1
ATOM 944 C C . GLU A 1 127 ? -19.074 -3.496 4.779 1.00 64.94 127 GLU A C 1
ATOM 946 O O . GLU A 1 127 ? -20.155 -4.062 4.641 1.00 64.94 127 GLU A O 1
ATOM 951 N N . PRO A 1 128 ? -17.942 -4.219 4.804 1.00 56.41 128 PRO A N 1
ATOM 952 C CA . PRO A 1 128 ? -17.967 -5.667 4.634 1.00 56.41 128 PRO A CA 1
ATOM 953 C C . PRO A 1 128 ? -18.090 -6.442 5.956 1.00 56.41 128 PRO A C 1
ATOM 955 O O . PRO A 1 128 ? -18.210 -7.665 5.913 1.00 56.41 128 PRO A O 1
ATOM 958 N N . ALA A 1 129 ? -17.969 -5.800 7.128 1.00 69.56 129 ALA A N 1
ATOM 959 C CA . ALA A 1 129 ? -17.797 -6.525 8.390 1.00 69.56 129 ALA A CA 1
ATOM 960 C C . ALA A 1 129 ? -18.322 -5.785 9.637 1.00 69.56 129 ALA A C 1
ATOM 962 O O . ALA A 1 129 ? -18.349 -4.553 9.661 1.00 69.56 129 ALA A O 1
ATOM 963 N N . PRO A 1 130 ? -18.684 -6.529 10.706 1.00 83.06 130 PRO A N 1
ATOM 964 C CA . PRO A 1 130 ? -19.014 -5.950 12.003 1.00 83.06 130 PRO A CA 1
ATOM 965 C C . PRO A 1 130 ? -17.875 -5.089 12.553 1.00 83.06 130 PRO A C 1
ATOM 967 O O . PRO A 1 130 ? -16.707 -5.484 12.513 1.00 83.06 130 PRO A O 1
ATOM 970 N N . ARG A 1 131 ? -18.234 -3.941 13.129 1.00 89.12 131 ARG A N 1
ATOM 971 C CA . ARG A 1 131 ? -17.291 -3.020 13.769 1.00 89.12 131 ARG A CA 1
ATOM 972 C C . ARG A 1 131 ? -16.590 -3.678 14.960 1.00 89.12 131 ARG A C 1
ATOM 974 O O . ARG A 1 131 ? -17.227 -4.318 15.794 1.00 89.12 131 ARG A O 1
ATOM 981 N N . PHE A 1 132 ? -15.288 -3.438 15.076 1.00 94.19 132 PHE A N 1
ATOM 982 C CA . PHE A 1 132 ? -14.468 -3.832 16.220 1.00 94.19 132 PHE A CA 1
ATOM 983 C C . PHE A 1 132 ? -13.420 -2.761 16.534 1.00 94.19 132 PHE A C 1
ATOM 985 O O . PHE A 1 132 ? -13.098 -1.925 15.690 1.00 94.19 132 PHE A O 1
ATOM 992 N N . SER A 1 133 ? -12.884 -2.790 17.752 1.00 96.44 133 SER A N 1
ATOM 993 C CA . SER A 1 133 ? -11.717 -1.994 18.135 1.00 96.44 133 SER A CA 1
ATOM 994 C C . SER A 1 133 ? -10.410 -2.739 17.840 1.00 96.44 133 SER A C 1
ATOM 996 O O . SER A 1 133 ? -10.272 -3.928 18.142 1.00 96.44 133 SER A O 1
ATOM 998 N N . ALA A 1 134 ? -9.435 -2.049 17.256 1.00 97.19 134 ALA A N 1
ATOM 999 C CA . ALA A 1 134 ? -8.165 -2.617 16.821 1.00 97.19 134 ALA A CA 1
ATOM 1000 C C . ALA A 1 134 ? -6.985 -1.941 17.522 1.00 97.19 134 ALA A C 1
ATOM 1002 O O . ALA A 1 134 ? -6.954 -0.725 17.686 1.00 97.19 134 ALA A O 1
ATOM 1003 N N . ARG A 1 135 ? -5.965 -2.718 17.884 1.00 97.75 135 ARG A N 1
ATOM 1004 C CA . ARG A 1 135 ? -4.682 -2.165 18.327 1.00 97.75 135 ARG A CA 1
ATOM 1005 C C . ARG A 1 135 ? -3.530 -2.801 17.581 1.00 97.75 135 ARG A C 1
ATOM 1007 O O . ARG A 1 135 ? -3.399 -4.024 17.585 1.00 97.75 135 ARG A O 1
ATOM 1014 N N . PHE A 1 136 ? -2.643 -1.973 17.047 1.00 97.75 136 PHE A N 1
ATOM 1015 C CA . PHE A 1 136 ? -1.453 -2.403 16.329 1.00 97.75 136 PHE A CA 1
ATOM 1016 C C . PHE A 1 136 ? -0.206 -2.265 17.200 1.00 97.75 136 PHE A C 1
ATOM 1018 O O . PHE A 1 136 ? 0.154 -1.182 17.658 1.00 97.75 136 PHE A O 1
ATOM 1025 N N . LEU A 1 137 ? 0.497 -3.377 17.391 1.00 97.19 137 LEU A N 1
ATOM 1026 C CA . LEU A 1 137 ? 1.872 -3.404 17.874 1.00 97.19 137 LEU A CA 1
ATOM 1027 C C . LEU A 1 137 ? 2.765 -3.623 16.655 1.00 97.19 137 LEU A C 1
ATOM 1029 O O . LEU A 1 137 ? 2.710 -4.688 16.046 1.00 97.19 137 LEU A O 1
ATOM 1033 N N . THR A 1 138 ? 3.545 -2.612 16.282 1.00 95.44 138 THR A N 1
ATOM 1034 C CA . THR A 1 138 ? 4.338 -2.599 15.044 1.00 95.44 138 THR A CA 1
ATOM 1035 C C . THR A 1 138 ? 5.836 -2.574 15.328 1.00 95.44 138 THR A C 1
ATOM 1037 O O . THR A 1 138 ? 6.270 -2.099 16.379 1.00 95.44 138 THR A O 1
ATOM 1040 N N . ARG A 1 139 ? 6.640 -3.106 14.401 1.00 93.00 139 ARG A N 1
ATOM 1041 C CA . ARG A 1 139 ? 8.103 -3.187 14.540 1.00 93.00 139 ARG A CA 1
ATOM 1042 C C . ARG A 1 139 ? 8.799 -1.831 14.431 1.00 93.00 139 ARG A C 1
ATOM 1044 O O . ARG A 1 139 ? 9.892 -1.674 14.968 1.00 93.00 139 ARG A O 1
ATOM 1051 N N . GLY A 1 140 ? 8.222 -0.888 13.696 1.00 90.75 140 GLY A N 1
ATOM 1052 C CA . GLY A 1 140 ? 8.905 0.360 13.363 1.00 90.75 140 GLY A CA 1
ATOM 1053 C C . GLY A 1 140 ? 7.967 1.533 13.102 1.00 90.75 140 GLY A C 1
ATOM 1054 O O . GLY A 1 140 ? 6.752 1.333 13.040 1.00 90.75 140 GLY A O 1
ATOM 1055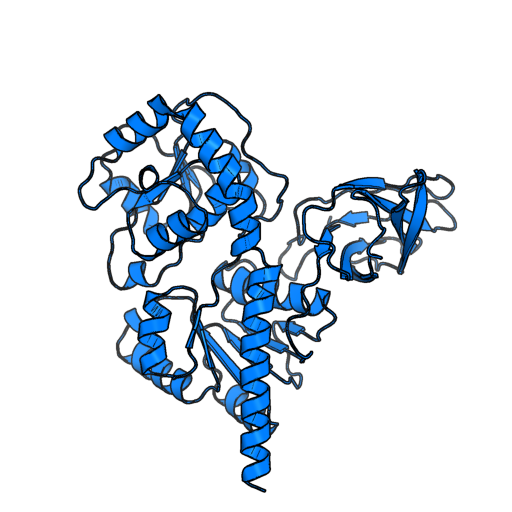 N N . PRO A 1 141 ? 8.538 2.735 12.925 1.00 87.50 141 PRO A N 1
ATOM 1056 C CA . PRO A 1 141 ? 7.789 3.973 12.727 1.00 87.50 141 PRO A CA 1
ATOM 1057 C C . PRO A 1 141 ? 7.103 4.011 11.356 1.00 87.50 141 PRO A C 1
ATOM 1059 O O . PRO A 1 141 ? 7.382 3.184 10.486 1.00 87.50 141 PRO A O 1
ATOM 1062 N N . PHE A 1 142 ? 6.262 5.022 11.132 1.00 81.94 142 PHE A N 1
ATOM 1063 C CA . PHE A 1 142 ? 5.571 5.261 9.858 1.00 81.94 142 PHE A CA 1
ATOM 1064 C C . PHE A 1 142 ? 6.516 5.334 8.646 1.00 81.94 142 PHE A C 1
ATOM 1066 O O . PHE A 1 142 ? 6.170 4.906 7.548 1.00 81.94 142 PHE A O 1
ATOM 1073 N N . LEU A 1 143 ? 7.742 5.835 8.816 1.00 82.19 143 LEU A N 1
ATOM 1074 C CA . LEU A 1 143 ? 8.710 5.918 7.717 1.00 82.19 143 LEU A CA 1
ATOM 1075 C C . LEU A 1 143 ? 9.140 4.549 7.174 1.00 82.19 143 LEU A C 1
ATOM 1077 O O . LEU A 1 143 ? 9.535 4.457 6.012 1.00 82.19 143 LEU A O 1
ATOM 1081 N N . LEU A 1 144 ? 9.032 3.484 7.974 1.00 85.62 144 LEU A N 1
ATOM 1082 C CA . LEU A 1 144 ? 9.321 2.129 7.522 1.00 85.62 144 LEU A CA 1
ATOM 1083 C C . LEU A 1 144 ? 8.157 1.627 6.646 1.00 85.62 144 LEU A C 1
ATOM 1085 O O . LEU A 1 144 ? 7.057 1.452 7.177 1.00 85.62 144 LEU A O 1
ATOM 1089 N N . PRO A 1 145 ? 8.360 1.307 5.349 1.00 87.88 145 PRO A N 1
ATOM 1090 C CA . PRO A 1 145 ? 7.262 0.943 4.446 1.00 87.88 145 PRO A CA 1
ATOM 1091 C C . PRO A 1 145 ? 6.397 -0.213 4.960 1.00 87.88 145 PRO A C 1
ATOM 1093 O O . PRO A 1 145 ? 5.173 -0.142 4.921 1.00 87.88 145 PRO A O 1
ATOM 1096 N N . SER A 1 146 ? 7.012 -1.248 5.543 1.00 89.62 146 SER A N 1
ATOM 1097 C CA . SER A 1 146 ? 6.252 -2.370 6.105 1.00 89.62 146 SER A CA 1
ATOM 1098 C C . SER A 1 146 ? 5.431 -2.007 7.343 1.00 89.62 146 SER A C 1
ATOM 1100 O O . SER A 1 146 ? 4.513 -2.737 7.674 1.00 89.62 146 SER A O 1
ATOM 1102 N N . SER A 1 147 ? 5.762 -0.938 8.069 1.00 91.75 147 SER A N 1
ATOM 1103 C CA . SER A 1 147 ? 4.908 -0.438 9.154 1.00 91.75 147 SER A CA 1
ATOM 1104 C C . SER A 1 147 ? 3.810 0.461 8.601 1.00 91.75 147 SER A C 1
ATOM 1106 O O . SER A 1 147 ? 2.655 0.326 8.999 1.00 91.75 147 SER A O 1
ATOM 1108 N N . ARG A 1 148 ? 4.161 1.351 7.661 1.00 90.69 148 ARG A N 1
ATOM 1109 C CA . ARG A 1 148 ? 3.223 2.251 6.982 1.00 90.69 148 ARG A CA 1
ATOM 1110 C C . ARG A 1 148 ? 2.044 1.485 6.398 1.00 90.69 148 ARG A C 1
ATOM 1112 O O . ARG A 1 148 ? 0.913 1.702 6.813 1.00 90.69 148 ARG A O 1
ATOM 1119 N N . LEU A 1 149 ? 2.331 0.549 5.495 1.00 92.19 149 LEU A N 1
ATOM 1120 C CA . LEU A 1 149 ? 1.320 -0.159 4.706 1.00 92.19 149 LEU A CA 1
ATOM 1121 C C . LEU A 1 149 ? 0.502 -1.164 5.529 1.00 92.19 149 LEU A C 1
ATOM 1123 O O . LEU A 1 149 ? -0.634 -1.459 5.181 1.00 92.19 149 LEU A O 1
ATOM 1127 N N . ARG A 1 150 ? 1.075 -1.705 6.612 1.00 94.56 150 ARG A N 1
ATOM 1128 C CA . ARG A 1 150 ? 0.491 -2.828 7.373 1.00 94.56 150 ARG A CA 1
ATOM 1129 C C . ARG A 1 150 ? -0.151 -2.447 8.699 1.00 94.56 150 ARG A C 1
ATOM 1131 O O . ARG A 1 150 ? -0.846 -3.264 9.292 1.00 94.56 150 ARG A O 1
ATOM 1138 N N . ALA A 1 151 ? 0.152 -1.261 9.213 1.00 94.44 151 ALA A N 1
ATOM 1139 C CA . ALA A 1 151 ? -0.370 -0.797 10.490 1.00 94.44 151 ALA A CA 1
ATOM 1140 C C . ALA A 1 151 ? -0.986 0.586 10.336 1.00 94.44 151 ALA A C 1
ATOM 1142 O O . ALA A 1 151 ? -2.188 0.719 10.505 1.00 94.44 151 ALA A O 1
ATOM 1143 N N . TYR A 1 152 ? -0.194 1.588 9.955 1.00 90.75 152 TYR A N 1
ATOM 1144 C CA . TYR A 1 152 ? -0.655 2.977 9.964 1.00 90.75 152 TYR A CA 1
ATOM 1145 C C . TYR A 1 152 ? -1.746 3.266 8.929 1.00 90.75 152 TYR A C 1
ATOM 1147 O O . TYR A 1 152 ? -2.744 3.876 9.277 1.00 90.75 152 TYR A O 1
ATOM 1155 N N . LEU A 1 153 ? -1.611 2.807 7.679 1.00 88.81 153 LEU A N 1
ATOM 1156 C CA . LEU A 1 153 ? -2.664 3.026 6.675 1.00 88.81 153 LEU A CA 1
ATOM 1157 C C . LEU A 1 153 ? -3.944 2.239 6.990 1.00 88.81 153 LEU A C 1
ATOM 1159 O O . LEU A 1 153 ? -5.040 2.716 6.717 1.00 88.81 153 LEU A O 1
ATOM 1163 N N . ILE A 1 154 ? -3.813 1.054 7.596 1.00 92.56 154 ILE A N 1
ATOM 1164 C CA . ILE A 1 154 ? -4.968 0.264 8.037 1.00 92.56 154 ILE A CA 1
ATOM 1165 C C . ILE A 1 154 ? -5.671 0.960 9.203 1.00 92.56 154 ILE A C 1
ATOM 1167 O O . ILE A 1 154 ? -6.886 1.108 9.179 1.00 92.56 154 ILE A O 1
ATOM 1171 N N . GLU A 1 155 ? -4.920 1.382 10.220 1.00 92.06 155 GLU A N 1
ATOM 1172 C CA . GLU A 1 155 ? -5.443 2.112 11.376 1.00 92.06 155 GLU A CA 1
ATOM 1173 C C . GLU A 1 155 ? -6.143 3.403 10.952 1.00 92.06 155 GLU A C 1
ATOM 1175 O O . GLU A 1 155 ? -7.283 3.632 11.347 1.00 92.06 155 GLU A O 1
ATOM 1180 N N . ASP A 1 156 ? -5.507 4.186 10.086 1.00 84.25 156 ASP A N 1
ATOM 1181 C CA . ASP A 1 156 ? -6.071 5.408 9.526 1.00 84.25 156 ASP A CA 1
ATOM 1182 C C . ASP A 1 156 ? -7.384 5.131 8.773 1.00 84.25 156 ASP A C 1
ATOM 1184 O O . ASP A 1 156 ? -8.388 5.801 9.016 1.00 84.25 156 ASP A O 1
ATOM 1188 N N . TYR A 1 157 ? -7.436 4.084 7.941 1.00 82.62 157 TYR A N 1
ATOM 1189 C CA . TYR A 1 157 ? -8.667 3.696 7.246 1.00 82.62 157 TYR A CA 1
ATOM 1190 C C . TYR A 1 157 ? -9.763 3.177 8.188 1.00 82.62 157 TYR A C 1
ATOM 1192 O O . TYR A 1 157 ? -10.932 3.525 8.038 1.00 82.62 157 TYR A O 1
ATOM 1200 N N . LEU A 1 158 ? -9.418 2.385 9.206 1.00 86.38 158 LEU A N 1
ATOM 1201 C CA . LEU A 1 158 ? -10.376 1.959 10.228 1.00 86.38 158 LEU A CA 1
ATOM 1202 C C . LEU A 1 158 ? -10.960 3.160 10.976 1.00 86.38 158 LEU A C 1
ATOM 1204 O O . LEU A 1 158 ? -12.174 3.249 11.167 1.00 86.38 158 LEU A O 1
ATOM 1208 N N . ASN A 1 159 ? -10.114 4.119 11.346 1.00 83.31 159 ASN A N 1
ATOM 1209 C CA . ASN A 1 159 ? -10.572 5.363 11.936 1.00 83.31 159 ASN A CA 1
ATOM 1210 C C . ASN A 1 159 ? -11.433 6.161 10.945 1.00 83.31 159 ASN A C 1
ATOM 1212 O O . ASN A 1 159 ? -12.407 6.779 11.369 1.00 83.31 159 ASN A O 1
ATOM 1216 N N . LEU A 1 160 ? -11.193 6.110 9.636 1.00 74.69 160 LEU A N 1
ATOM 1217 C CA . LEU A 1 160 ? -12.115 6.709 8.663 1.00 74.69 160 LEU A CA 1
ATOM 1218 C C . LEU A 1 160 ? -13.500 6.055 8.664 1.00 74.69 160 LEU A C 1
ATOM 1220 O O . LEU A 1 160 ? -14.503 6.764 8.613 1.00 74.69 160 LEU A O 1
ATOM 1224 N N . LEU A 1 161 ? -13.571 4.738 8.851 1.00 74.69 161 LEU A N 1
ATOM 1225 C CA . LEU A 1 161 ? -14.831 4.008 9.048 1.00 74.69 161 LEU A CA 1
ATOM 1226 C C . LEU A 1 161 ? -15.489 4.282 10.418 1.00 74.69 161 LEU A C 1
ATOM 1228 O O . LEU A 1 161 ? -16.573 3.776 10.715 1.00 74.69 161 LEU A O 1
ATOM 1232 N N . GLY A 1 162 ? -14.839 5.060 11.288 1.00 77.38 162 GLY A N 1
ATOM 1233 C CA . GLY A 1 162 ? -15.275 5.315 12.659 1.00 77.38 162 GLY A CA 1
ATOM 1234 C C . GLY A 1 162 ? -14.934 4.189 13.637 1.00 77.38 162 GLY A C 1
ATOM 1235 O O . GLY A 1 162 ? -15.404 4.201 14.776 1.00 77.38 162 GLY A O 1
ATOM 1236 N N . TRP A 1 163 ? -14.139 3.202 13.235 1.00 87.31 163 TRP A N 1
ATOM 1237 C CA . TRP A 1 163 ? -13.769 2.069 14.077 1.00 87.31 163 TRP A CA 1
ATOM 1238 C C . TRP A 1 163 ? -12.598 2.469 14.977 1.00 87.31 163 TRP A C 1
ATOM 1240 O O . TRP A 1 163 ? -11.624 3.006 14.459 1.00 87.31 163 TRP A O 1
ATOM 1250 N N . PRO A 1 164 ? -12.662 2.247 16.305 1.00 91.19 164 PRO A N 1
ATOM 1251 C CA . PRO A 1 164 ? -11.571 2.641 17.189 1.00 91.19 164 PRO A CA 1
ATOM 1252 C C . PRO A 1 164 ? -10.309 1.853 16.839 1.00 91.19 164 PRO A C 1
ATOM 1254 O O . PRO A 1 164 ? -10.273 0.638 17.032 1.00 91.19 164 PRO A O 1
ATOM 1257 N N . ALA A 1 165 ? -9.285 2.526 16.326 1.00 93.06 165 ALA A N 1
ATOM 1258 C CA . ALA A 1 165 ? -8.007 1.910 16.009 1.00 93.06 165 ALA A CA 1
ATOM 1259 C C . ALA A 1 165 ? -6.848 2.768 16.526 1.00 93.06 165 ALA A C 1
ATOM 1261 O O . ALA A 1 165 ? -6.910 3.993 16.468 1.00 93.06 165 ALA A O 1
ATOM 1262 N N . GLU A 1 166 ? -5.798 2.128 17.038 1.00 94.88 166 GLU A N 1
ATOM 1263 C CA . GLU A 1 166 ? -4.582 2.816 17.488 1.00 94.88 166 GLU A CA 1
ATOM 1264 C C . GLU A 1 166 ? -3.312 2.036 17.112 1.00 94.88 166 GLU A C 1
ATOM 1266 O O . GLU A 1 166 ? -3.273 0.800 17.184 1.00 94.88 166 GLU A O 1
ATOM 1271 N N . VAL A 1 167 ? -2.255 2.759 16.720 1.00 93.00 167 VAL A N 1
ATOM 1272 C CA . VAL A 1 167 ? -0.893 2.219 16.594 1.00 93.00 167 VAL A CA 1
ATOM 1273 C C . VAL A 1 167 ? -0.093 2.591 17.835 1.00 93.00 167 VAL A C 1
ATOM 1275 O O . VAL A 1 167 ? 0.087 3.763 18.151 1.00 93.00 167 VAL A O 1
ATOM 1278 N N . GLY A 1 168 ? 0.424 1.584 18.535 1.00 85.69 168 GLY A N 1
ATOM 1279 C CA . GLY A 1 168 ? 0.869 1.781 19.912 1.00 85.69 168 GLY A CA 1
ATOM 1280 C C . GLY A 1 168 ? -0.327 1.906 20.863 1.00 85.69 168 GLY A C 1
ATOM 1281 O O . GLY A 1 168 ? -1.473 1.833 20.443 1.00 85.69 168 GLY A O 1
ATOM 1282 N N . GLY A 1 169 ? -0.064 2.000 22.166 1.00 83.88 169 GLY A N 1
ATOM 1283 C CA . GLY A 1 169 ? -1.115 2.126 23.182 1.00 83.88 169 GLY A CA 1
ATOM 1284 C C . GLY A 1 169 ? -1.270 0.917 24.110 1.00 83.88 169 GLY A C 1
ATOM 1285 O O . GLY A 1 169 ? -0.860 -0.218 23.835 1.00 83.88 169 GLY A O 1
ATOM 1286 N N . ALA A 1 170 ? -1.847 1.175 25.282 1.00 83.56 170 ALA A N 1
ATOM 1287 C CA . ALA A 1 170 ? -2.043 0.190 26.348 1.00 83.56 170 ALA A CA 1
ATOM 1288 C C . ALA A 1 170 ? -3.513 -0.237 26.509 1.00 83.56 170 ALA A C 1
ATOM 1290 O O . ALA A 1 170 ? -3.803 -1.116 27.329 1.00 83.56 170 ALA A O 1
ATOM 1291 N N . GLY A 1 171 ? -4.414 0.328 25.698 1.00 85.81 171 GLY A N 1
ATOM 1292 C CA . GLY A 1 171 ? -5.855 0.123 25.782 1.00 85.81 171 GLY A CA 1
ATOM 1293 C C . GLY A 1 171 ? -6.289 -1.335 25.619 1.00 85.81 171 GLY A C 1
ATOM 1294 O O . GLY A 1 171 ? -5.547 -2.201 25.126 1.00 85.81 171 GLY A O 1
ATOM 1295 N N . ALA A 1 172 ? -7.504 -1.622 26.086 1.00 92.75 172 ALA A N 1
ATOM 1296 C CA . ALA A 1 172 ? -8.220 -2.827 25.691 1.00 92.75 172 ALA A CA 1
ATOM 1297 C C . ALA A 1 172 ? -8.688 -2.689 24.234 1.00 92.75 172 ALA A C 1
ATOM 1299 O O . ALA A 1 172 ? -8.959 -1.589 23.768 1.00 92.75 172 ALA A O 1
ATOM 1300 N N . CYS A 1 173 ? -8.748 -3.809 23.522 1.00 96.81 173 CYS A N 1
ATOM 1301 C CA . CYS A 1 173 ? -9.192 -3.873 22.134 1.00 96.81 173 CYS A CA 1
ATOM 1302 C C . CYS A 1 173 ? -9.867 -5.220 21.883 1.00 96.81 173 CYS A C 1
ATOM 1304 O O . CYS A 1 173 ? -9.608 -6.194 22.597 1.00 96.81 173 CYS A O 1
ATOM 1306 N N . ASP A 1 174 ? -10.695 -5.288 20.852 1.00 97.81 174 ASP A N 1
ATOM 1307 C CA . ASP A 1 174 ? -11.285 -6.535 20.378 1.00 97.81 174 ASP A CA 1
ATOM 1308 C C . ASP A 1 174 ? -10.265 -7.355 19.583 1.00 97.81 174 ASP A C 1
ATOM 1310 O O . ASP A 1 174 ? -10.188 -8.574 19.733 1.00 97.81 174 ASP A O 1
ATOM 1314 N N . VAL A 1 175 ? -9.444 -6.684 18.769 1.00 98.31 175 VAL A N 1
ATOM 1315 C CA . VAL A 1 175 ? -8.427 -7.316 17.926 1.00 98.31 175 VAL A CA 1
ATOM 1316 C C . VAL A 1 175 ? -7.054 -6.710 18.212 1.00 98.31 175 VAL A C 1
ATOM 1318 O O . VAL A 1 175 ? -6.835 -5.510 18.051 1.00 98.31 175 VAL A O 1
ATOM 1321 N N . LEU A 1 176 ? -6.103 -7.558 18.610 1.00 98.56 176 LEU A N 1
ATOM 1322 C CA . LEU A 1 176 ? -4.695 -7.203 18.770 1.00 98.56 176 LEU A CA 1
ATOM 1323 C C . LEU A 1 176 ? -3.898 -7.655 17.545 1.00 98.56 176 LEU A C 1
ATOM 1325 O O . LEU A 1 176 ? -3.718 -8.852 17.327 1.00 98.56 176 LEU A O 1
ATOM 1329 N N . ILE A 1 177 ? -3.344 -6.705 16.802 1.00 98.50 177 ILE A N 1
ATOM 1330 C CA . ILE A 1 177 ? -2.488 -6.955 15.649 1.00 98.50 177 ILE A CA 1
ATOM 1331 C C . ILE A 1 177 ? -1.030 -6.865 16.093 1.00 98.50 177 ILE A C 1
ATOM 1333 O O . ILE A 1 177 ? -0.591 -5.863 16.654 1.00 98.50 177 ILE A O 1
ATOM 1337 N N . CYS A 1 178 ? -0.262 -7.916 15.834 1.00 98.25 178 CYS A N 1
ATOM 1338 C CA . CYS A 1 178 ? 1.170 -7.983 16.098 1.00 98.25 178 CYS A CA 1
ATOM 1339 C C . CYS A 1 178 ? 1.921 -7.968 14.761 1.00 98.25 178 CYS A C 1
ATOM 1341 O O . CYS A 1 178 ? 2.145 -9.019 14.170 1.00 98.25 178 CYS A O 1
ATOM 1343 N N . GLN A 1 179 ? 2.307 -6.794 14.267 1.00 97.50 179 GLN A N 1
ATOM 1344 C CA . GLN A 1 179 ? 3.051 -6.652 13.016 1.00 97.50 179 GLN A CA 1
ATOM 1345 C C . GLN A 1 179 ? 4.545 -6.856 13.268 1.00 97.50 179 GLN A C 1
ATOM 1347 O O . GLN A 1 179 ? 5.179 -6.072 13.970 1.00 97.50 179 GLN A O 1
ATOM 1352 N N . LYS A 1 180 ? 5.096 -7.967 12.758 1.00 95.81 180 LYS A N 1
ATOM 1353 C CA . LYS A 1 180 ? 6.507 -8.397 12.895 1.00 95.81 180 LYS A CA 1
ATOM 1354 C C . LYS A 1 180 ? 7.064 -8.440 14.332 1.00 95.81 180 LYS A C 1
ATOM 1356 O O . LYS A 1 180 ? 8.249 -8.691 14.540 1.00 95.81 180 LYS A O 1
ATOM 1361 N N . VAL A 1 181 ? 6.217 -8.286 15.346 1.00 96.75 181 VAL A N 1
ATOM 1362 C CA . VAL A 1 181 ? 6.563 -8.368 16.770 1.00 96.75 181 VAL A CA 1
ATOM 1363 C C . VAL A 1 181 ? 5.922 -9.596 17.406 1.00 96.75 181 VAL A C 1
ATOM 1365 O O . VAL A 1 181 ? 4.863 -10.049 16.983 1.00 96.75 181 VAL A O 1
ATOM 1368 N N . ARG A 1 182 ? 6.554 -10.147 18.448 1.00 97.75 182 ARG A N 1
ATOM 1369 C CA . ARG A 1 182 ? 6.078 -11.358 19.147 1.00 97.75 182 ARG A CA 1
ATOM 1370 C C . ARG A 1 182 ? 5.866 -11.108 20.651 1.00 97.75 182 ARG A C 1
ATOM 1372 O O . ARG A 1 182 ? 6.566 -11.694 21.480 1.00 97.75 182 ARG A O 1
ATOM 1379 N N . PRO A 1 183 ? 4.951 -10.199 21.041 1.00 97.25 183 PRO A N 1
ATOM 1380 C CA . PRO A 1 183 ? 4.791 -9.761 22.424 1.00 97.25 183 PRO A CA 1
ATOM 1381 C C . PRO A 1 183 ? 3.969 -10.770 23.240 1.00 97.25 183 PRO A C 1
ATOM 1383 O O . PRO A 1 183 ? 2.801 -10.535 23.547 1.00 97.25 183 PRO A O 1
ATOM 1386 N N . TRP A 1 184 ? 4.579 -11.889 23.644 1.00 98.06 184 TRP A N 1
ATOM 1387 C CA . TRP A 1 184 ? 3.918 -12.977 24.387 1.00 98.06 184 TRP A CA 1
ATOM 1388 C C . TRP A 1 184 ? 3.068 -12.503 25.577 1.00 98.06 184 TRP A C 1
ATOM 1390 O O . TRP A 1 184 ? 1.939 -12.951 25.757 1.00 98.06 184 TRP A O 1
ATOM 1400 N N . ARG A 1 185 ? 3.561 -11.538 26.366 1.00 97.12 185 ARG A N 1
ATOM 1401 C CA . ARG A 1 185 ? 2.798 -10.964 27.491 1.00 97.12 185 ARG A CA 1
ATOM 1402 C C . ARG A 1 185 ? 1.535 -10.219 27.044 1.00 97.12 185 ARG A C 1
ATOM 1404 O O . ARG A 1 185 ? 0.539 -10.222 27.762 1.00 97.12 185 ARG A O 1
ATOM 1411 N N . ALA A 1 186 ? 1.565 -9.532 25.902 1.00 96.69 186 ALA A N 1
ATOM 1412 C CA . ALA A 1 186 ? 0.389 -8.854 25.355 1.00 96.69 186 ALA A CA 1
ATOM 1413 C C . ALA A 1 186 ? -0.605 -9.864 24.767 1.00 96.69 186 ALA A C 1
ATOM 1415 O O . ALA A 1 186 ? -1.796 -9.746 25.042 1.00 96.69 186 ALA A O 1
ATOM 1416 N N . LEU A 1 187 ? -0.106 -10.892 24.068 1.00 97.31 187 LEU A N 1
ATOM 1417 C CA . LEU A 1 187 ? -0.905 -12.003 23.543 1.00 97.31 187 LEU A CA 1
ATOM 1418 C C . LEU A 1 187 ? -1.739 -12.661 24.646 1.00 97.31 187 LEU A C 1
ATOM 1420 O O . LEU A 1 187 ? -2.957 -12.756 24.524 1.00 97.31 187 LEU A O 1
ATOM 1424 N N . TRP A 1 188 ? -1.117 -13.056 25.760 1.00 97.31 188 TRP A N 1
ATOM 1425 C CA . TRP A 1 188 ? -1.844 -13.731 26.839 1.00 97.31 188 TRP A CA 1
ATOM 1426 C C . TRP A 1 188 ? -2.868 -12.824 27.525 1.00 97.31 188 TRP A C 1
ATOM 1428 O O . TRP A 1 188 ? -3.969 -13.273 27.841 1.00 97.31 188 TRP A O 1
ATOM 1438 N N . ARG A 1 189 ? -2.542 -11.539 27.718 1.00 96.62 189 ARG A N 1
ATOM 1439 C CA . ARG A 1 189 ? -3.485 -10.557 28.277 1.00 96.62 189 ARG A CA 1
ATOM 1440 C C . ARG A 1 189 ? -4.698 -10.341 27.371 1.00 96.62 189 ARG A C 1
ATOM 1442 O O . ARG A 1 189 ? -5.813 -10.328 27.877 1.00 96.62 189 ARG A O 1
ATOM 1449 N N . ALA A 1 190 ? -4.486 -10.205 26.064 1.00 96.25 190 ALA A N 1
ATOM 1450 C CA . ALA A 1 190 ? -5.558 -10.070 25.079 1.00 96.25 190 ALA A CA 1
ATOM 1451 C C . ALA A 1 190 ? -6.460 -11.316 25.073 1.00 96.25 190 ALA A C 1
ATOM 1453 O O . ALA A 1 190 ? -7.671 -11.215 25.245 1.00 96.25 190 ALA A O 1
ATOM 1454 N N . ARG A 1 191 ? -5.857 -12.511 25.028 1.00 95.38 191 ARG A N 1
ATOM 1455 C CA . ARG A 1 191 ? -6.587 -13.787 25.032 1.00 95.38 191 ARG A CA 1
ATOM 1456 C C . ARG A 1 191 ? -7.465 -13.993 26.264 1.00 95.38 191 ARG A C 1
ATOM 1458 O O . ARG A 1 191 ? -8.556 -14.536 26.114 1.00 95.38 191 ARG A O 1
ATOM 1465 N N . ARG A 1 192 ? -7.011 -13.575 27.454 1.00 94.81 192 ARG A N 1
ATOM 1466 C CA . ARG A 1 192 ? -7.798 -13.642 28.705 1.00 94.81 192 ARG A CA 1
ATOM 1467 C C . ARG A 1 192 ? -9.015 -12.714 28.701 1.00 94.81 192 ARG A C 1
ATOM 1469 O O . ARG A 1 192 ? -9.970 -12.981 29.414 1.00 94.81 192 ARG A O 1
ATOM 1476 N N . ARG A 1 193 ? -8.981 -11.641 27.909 1.00 94.44 193 ARG A N 1
ATOM 1477 C CA . ARG A 1 193 ? -10.083 -10.679 27.751 1.00 94.44 193 ARG A CA 1
ATOM 1478 C C . ARG A 1 193 ? -11.041 -11.047 26.613 1.00 94.44 193 ARG A C 1
ATOM 1480 O O . ARG A 1 193 ? -11.954 -10.287 26.330 1.00 94.44 193 ARG A O 1
ATOM 1487 N N . GLY A 1 194 ? -10.812 -12.174 25.939 1.00 96.19 194 GLY A N 1
ATOM 1488 C CA . GLY A 1 194 ? -11.591 -12.585 24.771 1.00 96.19 194 GLY A CA 1
ATOM 1489 C C . GLY A 1 194 ? -11.276 -11.834 23.482 1.00 96.19 194 GLY A C 1
ATOM 1490 O O . GLY A 1 194 ? -11.975 -12.028 22.491 1.00 96.19 194 GLY A O 1
ATOM 1491 N N . SER A 1 195 ? -10.206 -11.037 23.457 1.00 97.56 195 SER A N 1
ATOM 1492 C CA . SER A 1 195 ? -9.706 -10.440 22.222 1.00 97.56 195 SER A CA 1
ATOM 1493 C C . SER A 1 195 ? -9.136 -11.516 21.293 1.00 97.56 195 SER A C 1
ATOM 1495 O O . SER A 1 195 ? -8.502 -12.474 21.758 1.00 97.56 195 SER A O 1
ATOM 1497 N N . ALA A 1 196 ? -9.290 -11.319 19.984 1.00 98.38 196 ALA A N 1
ATOM 1498 C CA . ALA A 1 196 ? -8.541 -12.069 18.980 1.00 98.38 196 ALA A CA 1
ATOM 1499 C C . ALA A 1 196 ? -7.138 -11.475 18.807 1.00 98.38 196 ALA A C 1
ATOM 1501 O O . ALA A 1 196 ? -6.942 -10.262 18.892 1.00 98.38 196 ALA A O 1
ATOM 1502 N N . VAL A 1 197 ? -6.151 -12.328 18.545 1.00 98.62 197 VAL A N 1
ATOM 1503 C CA . VAL A 1 197 ? -4.774 -11.919 18.255 1.00 98.62 197 VAL A CA 1
ATOM 1504 C C . VAL A 1 197 ? -4.420 -12.334 16.835 1.00 98.62 197 VAL A C 1
ATOM 1506 O O . VAL A 1 197 ? -4.516 -13.510 16.493 1.00 98.62 197 VAL A O 1
ATOM 1509 N N . ILE A 1 198 ? -3.977 -11.376 16.024 1.00 98.69 198 ILE A N 1
ATOM 1510 C CA . ILE A 1 198 ? -3.550 -11.582 14.639 1.00 98.69 198 ILE A CA 1
ATOM 1511 C C . ILE A 1 198 ? -2.056 -11.290 14.540 1.00 98.69 198 ILE A C 1
ATOM 1513 O O . ILE A 1 198 ? -1.596 -10.238 14.986 1.00 98.69 198 ILE A O 1
ATOM 1517 N N . TYR A 1 199 ? -1.282 -12.208 13.965 1.00 98.69 199 TYR A N 1
ATOM 1518 C CA . TYR A 1 199 ? 0.134 -11.973 13.681 1.00 98.69 199 TYR A CA 1
ATOM 1519 C C . TYR A 1 199 ? 0.327 -11.576 12.220 1.00 98.69 199 TYR A C 1
ATOM 1521 O O . TYR A 1 199 ? 0.008 -12.360 11.333 1.00 98.69 199 TYR A O 1
ATOM 1529 N N . ASP A 1 200 ? 0.870 -10.386 11.972 1.00 98.06 200 ASP A N 1
ATOM 1530 C CA . ASP A 1 200 ? 1.167 -9.920 10.620 1.00 98.06 200 ASP A CA 1
ATOM 1531 C C . ASP A 1 200 ? 2.652 -10.094 10.284 1.00 98.06 200 ASP A C 1
ATOM 1533 O O . ASP A 1 200 ? 3.527 -9.449 10.872 1.00 98.06 200 ASP A O 1
ATOM 1537 N N . LEU A 1 201 ? 2.933 -10.987 9.332 1.00 95.38 201 LEU A N 1
ATOM 1538 C CA . LEU A 1 201 ? 4.272 -11.336 8.872 1.00 95.38 201 LEU A CA 1
ATOM 1539 C C . LEU A 1 201 ? 4.423 -11.032 7.374 1.00 95.38 201 LEU A C 1
ATOM 1541 O O . LEU A 1 201 ? 4.290 -11.905 6.513 1.00 95.38 201 LEU A O 1
ATOM 1545 N N . ASP A 1 202 ? 4.740 -9.775 7.076 1.00 87.62 202 ASP A N 1
ATOM 1546 C CA . ASP A 1 202 ? 5.025 -9.271 5.724 1.00 87.62 202 ASP A CA 1
ATOM 1547 C C . ASP A 1 202 ? 6.541 -9.226 5.440 1.00 87.62 202 ASP A C 1
ATOM 1549 O O . ASP A 1 202 ? 7.117 -8.162 5.199 1.00 87.62 202 ASP A O 1
ATOM 1553 N N . ASP A 1 203 ? 7.238 -10.358 5.627 1.00 86.75 203 ASP A N 1
ATOM 1554 C CA . ASP A 1 203 ? 8.642 -10.518 5.219 1.00 86.75 203 ASP A CA 1
ATOM 1555 C C . ASP A 1 203 ? 9.159 -11.960 5.290 1.00 86.75 203 ASP A C 1
ATOM 1557 O O . ASP A 1 203 ? 8.566 -12.856 5.889 1.00 86.75 203 ASP A O 1
ATOM 1561 N N . ASN A 1 204 ? 10.373 -12.143 4.785 1.00 86.25 204 ASN A N 1
ATOM 1562 C CA . ASN A 1 204 ? 11.144 -13.382 4.847 1.00 86.25 204 ASN A CA 1
ATOM 1563 C C . ASN A 1 204 ? 11.894 -13.624 6.169 1.00 86.25 204 ASN A C 1
ATOM 1565 O O . ASN A 1 204 ? 12.883 -14.359 6.175 1.00 86.25 204 ASN A O 1
ATOM 1569 N N . GLU A 1 205 ? 11.429 -13.076 7.298 1.00 90.62 205 GLU A N 1
ATOM 1570 C CA . GLU A 1 205 ? 12.031 -13.351 8.616 1.00 90.62 205 GLU A CA 1
ATOM 1571 C C . GLU A 1 205 ? 12.217 -14.861 8.898 1.00 90.62 205 GLU A C 1
ATOM 1573 O O . GLU A 1 205 ? 13.268 -15.237 9.424 1.00 90.62 205 GLU A O 1
ATOM 1578 N N . PRO A 1 206 ? 11.298 -15.766 8.489 1.00 92.19 206 PRO A N 1
ATOM 1579 C CA . PRO A 1 206 ? 11.513 -17.209 8.604 1.00 92.19 206 PRO A CA 1
ATOM 1580 C C . PRO A 1 206 ? 12.772 -17.756 7.924 1.00 92.19 206 PRO A C 1
ATOM 1582 O O . PRO A 1 206 ? 13.279 -18.798 8.327 1.00 92.19 206 PRO A O 1
ATOM 1585 N N . HIS A 1 207 ? 13.277 -17.087 6.890 1.00 91.19 207 HIS A N 1
ATOM 1586 C CA . HIS A 1 207 ? 14.429 -17.544 6.115 1.00 91.19 207 HIS A CA 1
ATOM 1587 C C . HIS A 1 207 ? 15.762 -16.992 6.632 1.00 91.19 207 HIS A C 1
ATOM 1589 O O . HIS A 1 207 ? 16.808 -17.399 6.137 1.00 91.19 207 HIS A O 1
ATOM 1595 N N . GLN A 1 208 ? 15.754 -16.106 7.633 1.00 91.69 208 GLN A N 1
ATOM 1596 C CA . GLN A 1 208 ? 16.984 -15.502 8.159 1.00 91.69 208 GLN A CA 1
ATOM 1597 C C . GLN A 1 208 ? 17.775 -16.466 9.055 1.00 91.69 208 GLN A C 1
ATOM 1599 O O . GLN A 1 208 ? 19.000 -16.475 9.025 1.00 91.69 208 GLN A O 1
ATOM 1604 N N . SER A 1 209 ? 17.098 -17.284 9.873 1.00 95.00 209 SER A N 1
ATOM 1605 C CA . SER A 1 209 ? 17.747 -18.339 10.667 1.00 95.00 209 SER A CA 1
ATOM 1606 C C . SER A 1 209 ? 16.753 -19.395 11.153 1.00 95.00 209 SER A C 1
ATOM 1608 O O . SER A 1 209 ? 15.575 -19.108 11.374 1.00 95.00 209 SER A O 1
ATOM 1610 N N . ARG A 1 210 ? 17.241 -20.616 11.426 1.00 95.62 210 ARG A N 1
ATOM 1611 C CA . ARG A 1 210 ? 16.424 -21.700 12.010 1.00 95.62 210 ARG A CA 1
ATOM 1612 C C . ARG A 1 210 ? 15.819 -21.313 13.363 1.00 95.62 210 ARG A C 1
ATOM 1614 O O . ARG A 1 210 ? 14.653 -21.598 13.617 1.00 95.62 210 ARG A O 1
ATOM 1621 N N . ARG A 1 211 ? 16.591 -20.636 14.223 1.00 97.12 211 ARG A N 1
ATOM 1622 C CA . ARG A 1 211 ? 16.126 -20.184 15.545 1.00 97.12 211 ARG A CA 1
ATOM 1623 C C . ARG A 1 211 ? 14.975 -19.188 15.418 1.00 97.12 211 ARG A C 1
ATOM 1625 O O . ARG A 1 211 ? 13.974 -19.327 16.119 1.00 97.12 211 ARG A O 1
ATOM 1632 N N . LEU A 1 212 ? 15.099 -18.215 14.513 1.00 95.50 212 LEU A N 1
ATOM 1633 C CA . LEU A 1 212 ? 14.037 -17.245 14.260 1.00 95.50 212 LEU A CA 1
ATOM 1634 C C . LEU A 1 212 ? 12.797 -17.922 13.663 1.00 95.50 212 LEU A C 1
ATOM 1636 O O . LEU A 1 212 ? 11.693 -17.669 14.136 1.00 95.50 212 LEU A O 1
ATOM 1640 N N . ALA A 1 213 ? 12.972 -18.846 12.714 1.00 96.06 213 ALA A N 1
ATOM 1641 C CA . ALA A 1 213 ? 11.875 -19.625 12.140 1.00 96.06 213 ALA A CA 1
ATOM 1642 C C . ALA A 1 213 ? 11.088 -20.408 13.204 1.00 96.06 213 ALA A C 1
ATOM 1644 O O . ALA A 1 213 ? 9.859 -20.379 13.208 1.00 96.06 213 ALA A O 1
ATOM 1645 N N . LEU A 1 214 ? 11.779 -21.068 14.143 1.00 97.56 214 LEU A N 1
ATOM 1646 C CA . LEU A 1 214 ? 11.142 -21.788 15.251 1.00 97.56 214 LEU A CA 1
ATOM 1647 C C . LEU A 1 214 ? 10.357 -20.845 16.171 1.00 97.56 214 LEU A C 1
ATOM 1649 O O . LEU A 1 214 ? 9.220 -21.150 16.530 1.00 97.56 214 LEU A O 1
ATOM 1653 N N . ALA A 1 215 ? 10.928 -19.685 16.510 1.00 97.88 215 ALA A N 1
ATOM 1654 C CA . ALA A 1 215 ? 10.253 -18.682 17.331 1.00 97.88 215 ALA A CA 1
ATOM 1655 C C . ALA A 1 215 ? 9.007 -18.103 16.636 1.00 97.88 215 ALA A C 1
ATOM 1657 O O . ALA A 1 215 ? 7.961 -17.948 17.268 1.00 97.88 215 ALA A O 1
ATOM 1658 N N . ILE A 1 216 ? 9.098 -17.825 15.332 1.00 97.81 216 ILE A N 1
ATOM 1659 C CA . ILE A 1 216 ? 7.969 -17.371 14.514 1.00 97.81 216 ILE A CA 1
ATOM 1660 C C . ILE A 1 216 ? 6.892 -18.450 14.453 1.00 97.81 216 ILE A C 1
ATOM 1662 O O . ILE A 1 216 ? 5.729 -18.154 14.711 1.00 97.81 216 ILE A O 1
ATOM 1666 N N . ARG A 1 217 ? 7.264 -19.703 14.174 1.00 98.06 217 ARG A N 1
ATOM 1667 C CA . ARG A 1 217 ? 6.333 -20.835 14.125 1.00 98.06 217 ARG A CA 1
ATOM 1668 C C . ARG A 1 217 ? 5.591 -21.014 15.446 1.00 98.06 217 ARG A C 1
ATOM 1670 O O . ARG A 1 217 ? 4.379 -21.214 15.432 1.00 98.06 217 ARG A O 1
ATOM 1677 N N . ALA A 1 218 ? 6.298 -20.934 16.573 1.00 98.38 218 ALA A N 1
ATOM 1678 C CA . ALA A 1 218 ? 5.686 -21.017 17.896 1.00 98.38 218 ALA A CA 1
ATOM 1679 C C . ALA A 1 218 ? 4.659 -19.896 18.111 1.00 98.38 218 ALA A C 1
ATOM 1681 O O . ALA A 1 218 ? 3.554 -20.162 18.574 1.00 98.38 218 ALA A O 1
ATOM 1682 N N . PHE A 1 219 ? 4.990 -18.661 17.720 1.00 98.56 219 PHE A N 1
ATOM 1683 C CA . PHE A 1 219 ? 4.066 -17.533 17.832 1.00 98.56 219 PHE A CA 1
ATOM 1684 C C . PHE A 1 219 ? 2.860 -17.671 16.891 1.00 98.56 219 PHE A C 1
ATOM 1686 O O . PHE A 1 219 ? 1.731 -17.485 17.330 1.00 98.56 219 PHE A O 1
ATOM 1693 N N . CYS A 1 220 ? 3.070 -18.093 15.637 1.00 98.38 220 CYS A N 1
ATOM 1694 C CA . CYS A 1 220 ? 1.998 -18.347 14.665 1.00 98.38 220 CYS A CA 1
ATOM 1695 C C . CYS A 1 220 ? 0.981 -19.373 15.182 1.00 98.38 220 CYS A C 1
ATOM 1697 O O . CYS A 1 220 ? -0.215 -19.204 14.977 1.00 98.38 220 CYS A O 1
ATOM 1699 N N . LYS A 1 221 ? 1.440 -20.416 15.883 1.00 98.19 221 LYS A N 1
ATOM 1700 C CA . LYS A 1 221 ? 0.562 -21.425 16.497 1.00 98.19 221 LYS A CA 1
ATOM 1701 C C . LYS A 1 221 ? -0.253 -20.901 17.684 1.00 98.19 221 LYS A C 1
ATOM 1703 O O . LYS A 1 221 ? -1.249 -21.516 18.042 1.00 98.19 221 LYS A O 1
ATOM 1708 N N . ALA A 1 222 ? 0.186 -19.819 18.324 1.00 98.19 222 ALA A N 1
ATOM 1709 C CA . ALA A 1 222 ? -0.432 -19.286 19.538 1.00 98.19 222 ALA A CA 1
ATOM 1710 C C . ALA A 1 222 ? -1.469 -18.178 19.278 1.00 98.19 222 ALA A C 1
ATOM 1712 O O . ALA A 1 222 ? -2.189 -17.790 20.201 1.00 98.19 222 ALA A O 1
ATOM 1713 N N . VAL A 1 223 ? -1.521 -17.646 18.054 1.00 98.56 223 VAL A N 1
ATOM 1714 C CA . VAL A 1 223 ? -2.443 -16.580 17.635 1.00 98.56 223 VAL A CA 1
ATOM 1715 C C . VAL A 1 223 ? -3.672 -17.140 16.920 1.00 98.56 223 VAL A C 1
ATOM 1717 O O . VAL A 1 223 ? -3.671 -18.274 16.446 1.00 98.56 223 VAL A O 1
ATOM 1720 N N . ASP A 1 224 ? -4.726 -16.334 16.824 1.00 98.56 224 ASP A N 1
ATOM 1721 C CA . ASP A 1 224 ? -6.016 -16.737 16.253 1.00 98.56 224 ASP A CA 1
ATOM 1722 C C . ASP A 1 224 ? -6.035 -16.644 14.715 1.00 98.56 224 ASP A C 1
ATOM 1724 O O . ASP A 1 224 ? -6.870 -17.266 14.056 1.00 98.56 224 ASP A O 1
ATOM 1728 N N . GLY A 1 225 ? -5.086 -15.910 14.130 1.00 98.56 225 GLY A N 1
ATOM 1729 C CA . GLY A 1 225 ? -4.881 -15.825 12.688 1.00 98.56 225 GLY A CA 1
ATOM 1730 C C . GLY A 1 225 ? -3.523 -15.231 12.322 1.00 98.56 225 GLY A C 1
ATOM 1731 O O . GLY A 1 225 ? -2.870 -14.580 13.143 1.00 98.56 225 GLY A O 1
ATOM 1732 N N . VAL A 1 226 ? -3.097 -15.459 11.080 1.00 98.50 226 VAL A N 1
ATOM 1733 C CA . VAL A 1 226 ? -1.837 -14.927 10.544 1.00 98.50 226 VAL A CA 1
ATOM 1734 C C . VAL A 1 226 ? -2.102 -14.225 9.219 1.00 98.50 226 VAL A C 1
ATOM 1736 O O . VAL A 1 226 ? -2.766 -14.783 8.354 1.00 98.50 226 VAL A O 1
ATOM 1739 N N . THR A 1 227 ? -1.566 -13.024 9.037 1.00 98.25 227 THR A N 1
ATOM 1740 C CA . THR A 1 227 ? -1.616 -12.283 7.770 1.00 98.25 227 THR A CA 1
ATOM 1741 C C . THR A 1 227 ? -0.224 -12.178 7.155 1.00 98.25 227 THR A C 1
ATOM 1743 O O . THR A 1 227 ? 0.789 -12.209 7.853 1.00 98.25 227 THR A O 1
ATOM 1746 N N . THR A 1 228 ? -0.156 -12.093 5.829 1.00 96.69 228 THR A N 1
ATOM 1747 C CA . THR A 1 228 ? 1.107 -11.975 5.085 1.00 96.69 228 THR A CA 1
ATOM 1748 C C . THR A 1 228 ? 0.892 -11.308 3.732 1.00 96.69 228 THR A C 1
ATOM 1750 O O . THR A 1 228 ? -0.248 -11.268 3.281 1.00 96.69 228 THR A O 1
ATOM 1753 N N . GLY A 1 229 ? 1.948 -10.777 3.109 1.00 93.56 229 GLY A N 1
ATOM 1754 C CA . GLY A 1 229 ? 1.874 -10.000 1.865 1.00 93.56 229 GLY A CA 1
ATOM 1755 C C . GLY A 1 229 ? 2.169 -10.746 0.570 1.00 93.56 229 GLY A C 1
ATOM 1756 O O . GLY A 1 229 ? 2.283 -10.098 -0.461 1.00 93.56 229 GLY A O 1
ATOM 1757 N N . GLY A 1 230 ? 2.326 -12.073 0.594 1.00 93.12 230 GLY A N 1
ATOM 1758 C CA . GLY A 1 230 ? 2.586 -12.839 -0.627 1.00 93.12 230 GLY A CA 1
ATOM 1759 C C . GLY A 1 230 ? 2.091 -14.278 -0.567 1.00 93.12 230 GLY A C 1
ATOM 1760 O O . GLY A 1 230 ? 2.000 -14.898 0.500 1.00 93.12 230 GLY A O 1
ATOM 1761 N N . THR A 1 231 ? 1.791 -14.840 -1.736 1.00 94.69 231 THR A N 1
ATOM 1762 C CA . THR A 1 231 ? 1.231 -16.196 -1.869 1.00 94.69 231 THR A CA 1
ATOM 1763 C C . THR A 1 231 ? 2.168 -17.287 -1.344 1.00 94.69 231 THR A C 1
ATOM 1765 O O . THR A 1 231 ? 1.726 -18.235 -0.686 1.00 94.69 231 THR A O 1
ATOM 1768 N N . TYR A 1 232 ? 3.473 -17.135 -1.579 1.00 94.44 232 TYR A N 1
ATOM 1769 C CA . TYR A 1 232 ? 4.503 -18.042 -1.077 1.00 94.44 232 TYR A CA 1
ATOM 1770 C C . TYR A 1 232 ? 4.527 -18.093 0.458 1.00 94.44 232 TYR A C 1
ATOM 1772 O O . TYR A 1 232 ? 4.458 -19.178 1.043 1.00 94.44 232 TYR A O 1
ATOM 1780 N N . LEU A 1 233 ? 4.560 -16.930 1.121 1.00 93.88 233 LEU A N 1
ATOM 1781 C CA . LEU A 1 233 ? 4.519 -16.868 2.582 1.00 93.88 233 LEU A CA 1
ATOM 1782 C C . LEU A 1 233 ? 3.191 -17.396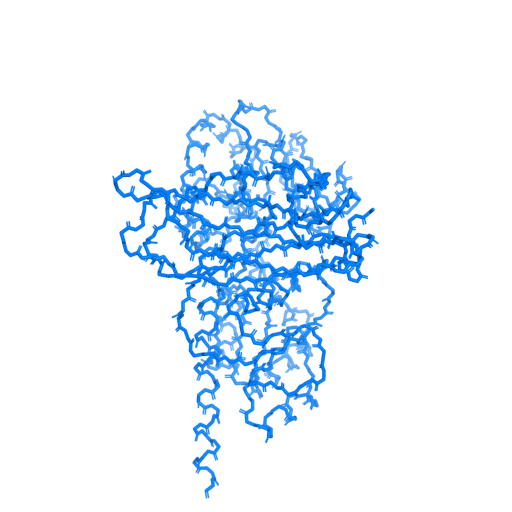 3.119 1.00 93.88 233 LEU A C 1
ATOM 1784 O O . LEU A 1 233 ? 3.201 -18.143 4.092 1.00 93.88 233 LEU A O 1
ATOM 1788 N N . LYS A 1 234 ? 2.056 -17.107 2.467 1.00 96.19 234 LYS A N 1
ATOM 1789 C CA . LYS A 1 234 ? 0.760 -17.661 2.889 1.00 96.19 234 LYS A CA 1
ATOM 1790 C C . LYS A 1 234 ? 0.804 -19.183 2.914 1.00 96.19 234 LYS A C 1
ATOM 1792 O O . LYS A 1 234 ? 0.366 -19.782 3.895 1.00 96.19 234 LYS A O 1
ATOM 1797 N N . ARG A 1 235 ? 1.366 -19.815 1.880 1.00 95.69 235 ARG A N 1
ATOM 1798 C CA . ARG A 1 235 ? 1.516 -21.276 1.819 1.00 95.69 235 ARG A CA 1
ATOM 1799 C C . ARG A 1 235 ? 2.381 -21.808 2.961 1.00 95.69 235 ARG A C 1
ATOM 1801 O O . ARG A 1 235 ? 1.982 -22.761 3.622 1.00 95.69 235 ARG A O 1
ATOM 1808 N N . LEU A 1 236 ? 3.523 -21.170 3.224 1.00 94.56 236 LEU A N 1
ATOM 1809 C CA . LEU A 1 236 ? 4.403 -21.531 4.339 1.00 94.56 236 LEU A CA 1
ATOM 1810 C C . LEU A 1 236 ? 3.673 -21.430 5.690 1.00 94.56 236 LEU A C 1
ATOM 1812 O O . LEU A 1 236 ? 3.702 -22.364 6.490 1.00 94.56 236 LEU A O 1
ATOM 1816 N N . LEU A 1 237 ? 2.999 -20.304 5.930 1.00 95.88 237 LEU A N 1
ATOM 1817 C CA . LEU A 1 237 ? 2.335 -19.996 7.197 1.00 95.88 237 LEU A CA 1
ATOM 1818 C C . LEU A 1 237 ? 1.062 -20.814 7.413 1.00 95.88 237 LEU A C 1
ATOM 1820 O O . LEU A 1 237 ? 0.752 -21.127 8.560 1.00 95.88 237 LEU A O 1
ATOM 1824 N N . SER A 1 238 ? 0.391 -21.247 6.342 1.00 97.06 238 SER A N 1
ATOM 1825 C CA . SER A 1 238 ? -0.754 -22.169 6.415 1.00 97.06 238 SER A CA 1
ATOM 1826 C C . SER A 1 238 ? -0.379 -23.501 7.076 1.00 97.06 238 SER A C 1
ATOM 1828 O O . SER A 1 238 ? -1.201 -24.116 7.748 1.00 97.06 238 SER A O 1
ATOM 1830 N N . GLY A 1 239 ? 0.885 -23.927 6.954 1.00 96.88 239 GLY A N 1
ATOM 1831 C CA . GLY A 1 239 ? 1.402 -25.104 7.659 1.00 96.88 239 GLY A CA 1
ATOM 1832 C C . GLY A 1 239 ? 1.640 -24.890 9.161 1.00 96.88 239 GLY A C 1
ATOM 1833 O O . GLY A 1 239 ? 1.923 -25.845 9.887 1.00 96.88 239 GLY A O 1
ATOM 1834 N N . TRP A 1 240 ? 1.584 -23.648 9.649 1.00 97.44 240 TRP A N 1
ATOM 1835 C CA . TRP A 1 240 ? 1.797 -23.295 11.060 1.00 97.44 240 TRP A CA 1
ATOM 1836 C C . TRP A 1 240 ? 0.529 -22.784 11.739 1.00 97.44 240 TRP A C 1
ATOM 1838 O O . TRP A 1 240 ? 0.372 -22.994 12.939 1.00 97.44 240 TRP A O 1
ATOM 1848 N N . ASN A 1 241 ? -0.357 -22.141 10.984 1.00 98.31 241 ASN A N 1
ATOM 1849 C CA . ASN A 1 241 ? -1.667 -21.688 11.417 1.00 98.31 241 ASN A CA 1
ATOM 1850 C C . ASN A 1 241 ? -2.654 -21.887 10.258 1.00 98.31 241 ASN A C 1
ATOM 1852 O O . ASN A 1 241 ? -2.461 -21.326 9.182 1.00 98.31 241 ASN A O 1
ATOM 1856 N N . SER A 1 242 ? -3.714 -22.667 10.481 1.00 97.44 242 SER A N 1
ATOM 1857 C CA . SER A 1 242 ? -4.719 -22.978 9.447 1.00 97.44 242 SER A CA 1
ATOM 1858 C C . SER A 1 242 ? -5.508 -21.753 8.955 1.00 97.44 242 SER A C 1
ATOM 1860 O O . SER A 1 242 ? -6.178 -21.813 7.928 1.00 97.44 242 SER A O 1
ATOM 1862 N N . HIS A 1 243 ? -5.402 -20.623 9.656 1.00 98.19 243 HIS A N 1
ATOM 1863 C CA . HIS A 1 243 ? -6.064 -19.361 9.349 1.00 98.19 243 HIS A CA 1
ATOM 1864 C C . HIS A 1 243 ? -5.062 -18.319 8.844 1.00 98.19 243 HIS A C 1
ATOM 1866 O O . HIS A 1 243 ? -4.970 -17.206 9.368 1.00 98.19 243 HIS A O 1
ATOM 1872 N N . ALA A 1 244 ? -4.290 -18.698 7.824 1.00 98.06 244 ALA A N 1
ATOM 1873 C CA . ALA A 1 244 ? -3.400 -17.792 7.113 1.00 98.06 244 ALA A CA 1
ATOM 1874 C C . ALA A 1 244 ? -4.160 -17.018 6.021 1.00 98.06 244 ALA A C 1
ATOM 1876 O O . ALA A 1 244 ? -4.775 -17.605 5.126 1.00 98.06 244 ALA A O 1
ATOM 1877 N N . TYR A 1 245 ? -4.076 -15.692 6.062 1.00 97.94 245 TYR A N 1
ATOM 1878 C CA . TYR A 1 245 ? -4.734 -14.776 5.138 1.00 97.94 245 TYR A CA 1
ATOM 1879 C C . TYR A 1 245 ? -3.706 -13.993 4.315 1.00 97.94 245 TYR A C 1
ATOM 1881 O O . TYR A 1 245 ? -2.673 -13.557 4.830 1.00 97.94 245 TYR A O 1
ATOM 1889 N N . LEU A 1 246 ? -3.990 -13.830 3.021 1.00 96.81 246 LEU A N 1
ATOM 1890 C CA . LEU A 1 246 ? -3.192 -12.977 2.145 1.00 96.81 246 LEU A CA 1
ATOM 1891 C C . LEU A 1 246 ? -3.737 -11.560 2.266 1.00 96.81 246 LEU A C 1
ATOM 1893 O O . LEU A 1 246 ? -4.795 -11.252 1.732 1.00 96.81 246 LEU A O 1
ATOM 1897 N N . LEU A 1 247 ? -3.018 -10.736 3.009 1.00 96.50 247 LEU A N 1
ATOM 1898 C CA . LEU A 1 247 ? -3.229 -9.304 3.054 1.00 96.50 247 LEU A CA 1
ATOM 1899 C C . LEU A 1 247 ? -2.233 -8.725 2.056 1.00 96.50 247 LEU A C 1
ATOM 1901 O O . LEU A 1 247 ? -1.066 -8.610 2.403 1.00 96.50 247 LEU A O 1
ATOM 1905 N N . ASP A 1 248 ? -2.645 -8.444 0.823 1.00 94.75 248 ASP A N 1
ATOM 1906 C CA . ASP A 1 248 ? -1.765 -7.789 -0.149 1.00 94.75 248 ASP A CA 1
ATOM 1907 C C . ASP A 1 248 ? -1.384 -6.382 0.344 1.00 94.75 248 ASP A C 1
ATOM 1909 O O . ASP A 1 248 ? -2.076 -5.773 1.164 1.00 94.75 248 ASP A O 1
ATOM 1913 N N . ASN A 1 249 ? -0.239 -5.878 -0.104 1.00 93.75 249 ASN A N 1
ATOM 1914 C CA . ASN A 1 249 ? 0.162 -4.518 0.226 1.00 93.75 249 ASN A CA 1
ATOM 1915 C C . ASN A 1 249 ? -0.600 -3.511 -0.624 1.00 93.75 249 ASN A C 1
ATOM 1917 O O . ASN A 1 249 ? -0.844 -3.730 -1.808 1.00 93.75 249 ASN A O 1
ATOM 1921 N N . MET A 1 250 ? -0.956 -2.402 0.013 1.00 92.31 250 MET A N 1
ATOM 1922 C CA . MET A 1 250 ? -1.681 -1.327 -0.643 1.00 92.31 250 MET A CA 1
ATOM 1923 C C . MET A 1 250 ? -0.792 -0.594 -1.643 1.00 92.31 250 MET A C 1
ATOM 1925 O O . MET A 1 250 ? 0.437 -0.587 -1.504 1.00 92.31 250 MET A O 1
ATOM 1929 N N . VAL A 1 251 ? -1.422 0.084 -2.601 1.00 90.94 251 VAL A N 1
ATOM 1930 C CA . VAL A 1 251 ? -0.739 1.044 -3.471 1.00 90.94 251 VAL A CA 1
ATOM 1931 C C . VAL A 1 251 ? -0.086 2.130 -2.605 1.00 90.94 251 VAL A C 1
ATOM 1933 O O . VAL A 1 251 ? -0.767 2.941 -1.982 1.00 90.94 251 VAL A O 1
ATOM 1936 N N . ASP A 1 252 ? 1.247 2.147 -2.556 1.00 90.00 252 ASP A N 1
ATOM 1937 C CA . ASP A 1 252 ? 2.037 3.136 -1.807 1.00 90.00 252 ASP A CA 1
ATOM 1938 C C . ASP A 1 252 ? 2.215 4.404 -2.651 1.00 90.00 252 ASP A C 1
ATOM 1940 O O . ASP A 1 252 ? 3.330 4.724 -3.053 1.00 90.00 252 ASP A O 1
ATOM 1944 N N . ILE A 1 253 ? 1.114 5.076 -2.987 1.00 86.50 253 ILE A N 1
ATOM 1945 C CA . ILE A 1 253 ? 1.100 6.361 -3.698 1.00 86.50 253 ILE A CA 1
ATOM 1946 C C . ILE A 1 253 ? 0.382 7.369 -2.812 1.00 86.50 253 ILE A C 1
ATOM 1948 O O . ILE A 1 253 ? -0.742 7.130 -2.361 1.00 86.50 253 ILE A O 1
ATOM 1952 N N . LEU A 1 254 ? 1.044 8.489 -2.528 1.00 75.12 254 LEU A N 1
ATOM 1953 C CA . LEU A 1 254 ? 0.471 9.504 -1.644 1.00 75.12 254 LEU A CA 1
ATOM 1954 C C . LEU A 1 254 ? -0.527 10.407 -2.374 1.00 75.12 254 LEU A C 1
ATOM 1956 O O . LEU A 1 254 ? -1.485 10.866 -1.749 1.00 75.12 254 LEU A O 1
ATOM 1960 N N . ASP A 1 255 ? -0.313 10.624 -3.671 1.00 73.44 255 ASP A N 1
ATOM 1961 C CA . ASP A 1 255 ? -1.166 11.416 -4.552 1.00 73.44 255 ASP A CA 1
ATOM 1962 C C . ASP A 1 255 ? -1.625 10.587 -5.750 1.00 73.44 255 ASP A C 1
ATOM 1964 O O . ASP A 1 255 ? -0.822 10.255 -6.621 1.00 73.44 255 ASP A O 1
ATOM 1968 N N . ARG A 1 256 ? -2.916 10.249 -5.794 1.00 79.75 256 ARG A N 1
ATOM 1969 C CA . ARG A 1 256 ? -3.475 9.490 -6.914 1.00 79.75 256 ARG A CA 1
ATOM 1970 C C . ARG A 1 256 ? -3.394 10.292 -8.211 1.00 79.75 256 ARG A C 1
ATOM 1972 O O . ARG A 1 256 ? -3.171 9.678 -9.246 1.00 79.75 256 ARG A O 1
ATOM 1979 N N . ASP A 1 257 ? -3.535 11.613 -8.169 1.00 79.19 257 ASP A N 1
ATOM 1980 C CA . ASP A 1 257 ? -3.599 12.462 -9.366 1.00 79.19 257 ASP A CA 1
ATOM 1981 C C . ASP A 1 257 ? -2.223 12.704 -9.989 1.00 79.19 257 ASP A C 1
ATOM 1983 O O . ASP A 1 257 ? -2.112 13.145 -11.134 1.00 79.19 257 ASP A O 1
ATOM 1987 N N . LEU A 1 258 ? -1.162 12.339 -9.269 1.00 84.75 258 LEU A N 1
ATOM 1988 C CA . LEU A 1 258 ? 0.184 12.351 -9.797 1.00 84.75 258 LEU A CA 1
ATOM 1989 C C . LEU A 1 258 ? 0.376 11.199 -10.788 1.00 84.75 258 LEU A C 1
ATOM 1991 O O . LEU A 1 258 ? 0.606 10.045 -10.419 1.00 84.75 258 LEU A O 1
ATOM 1995 N N . VAL A 1 259 ? 0.294 11.538 -12.070 1.00 91.00 259 VAL A N 1
ATOM 1996 C CA . VAL A 1 259 ? 0.424 10.595 -13.180 1.00 91.00 259 VAL A CA 1
ATOM 1997 C C . VAL A 1 259 ? 1.588 11.000 -14.068 1.00 91.00 259 VAL A C 1
ATOM 1999 O O . VAL A 1 259 ? 1.818 12.183 -14.328 1.00 91.00 259 VAL A O 1
ATOM 2002 N N . ARG A 1 260 ? 2.321 10.001 -14.565 1.00 94.44 260 ARG A N 1
ATOM 2003 C CA . ARG A 1 260 ? 3.372 10.200 -15.557 1.00 94.44 260 ARG A CA 1
ATOM 2004 C C . ARG A 1 260 ? 2.835 10.979 -16.768 1.00 94.44 260 ARG A C 1
ATOM 2006 O O . ARG A 1 260 ? 1.901 10.510 -17.419 1.00 94.44 260 ARG A O 1
ATOM 2013 N N . PRO A 1 261 ? 3.457 12.110 -17.149 1.00 92.00 261 PRO A N 1
ATOM 2014 C CA . PRO A 1 261 ? 3.045 12.846 -18.335 1.00 92.00 261 PRO A CA 1
ATOM 2015 C C . PRO A 1 261 ? 3.325 12.038 -19.607 1.00 92.00 261 PRO A C 1
ATOM 2017 O O . PRO A 1 261 ? 4.356 11.369 -19.737 1.00 92.00 261 PRO A O 1
ATOM 2020 N N . ARG A 1 262 ? 2.424 12.125 -20.589 1.00 92.56 262 ARG A N 1
ATOM 2021 C CA . ARG A 1 262 ? 2.624 11.511 -21.910 1.00 92.56 262 ARG A CA 1
ATOM 2022 C C . ARG A 1 262 ? 3.763 12.222 -22.642 1.00 92.56 262 ARG A C 1
ATOM 2024 O O . ARG A 1 262 ? 3.736 13.434 -22.813 1.00 92.56 262 ARG A O 1
ATOM 2031 N N . ARG A 1 263 ? 4.778 11.455 -23.036 1.00 94.38 263 ARG A N 1
ATOM 2032 C CA . ARG A 1 263 ? 5.993 11.920 -23.723 1.00 94.38 263 ARG A CA 1
ATOM 2033 C C . ARG A 1 263 ? 6.691 10.731 -24.366 1.00 94.38 263 ARG A C 1
ATOM 2035 O O . ARG A 1 263 ? 6.549 9.614 -23.859 1.00 94.38 263 ARG A O 1
ATOM 2042 N N . ASP A 1 264 ? 7.458 10.996 -25.414 1.00 96.06 264 ASP A N 1
ATOM 2043 C CA . ASP A 1 264 ? 8.181 9.972 -26.165 1.00 96.06 264 ASP A CA 1
ATOM 2044 C C . ASP A 1 264 ? 9.253 9.270 -25.326 1.00 96.06 264 ASP A C 1
ATOM 2046 O O . ASP A 1 264 ? 9.756 9.795 -24.325 1.00 96.06 264 ASP A O 1
ATOM 2050 N N . PHE A 1 265 ? 9.600 8.056 -25.749 1.00 97.62 265 PHE A N 1
ATOM 2051 C CA . PHE A 1 265 ? 10.620 7.252 -25.096 1.00 97.62 265 PHE A CA 1
ATOM 2052 C C . PHE A 1 265 ? 12.013 7.823 -25.367 1.00 97.62 265 PHE A C 1
ATOM 2054 O O . PHE A 1 265 ? 12.530 7.706 -26.476 1.00 97.62 265 PHE A O 1
ATOM 2061 N N . SER A 1 266 ? 12.655 8.384 -24.342 1.00 96.69 266 SER A N 1
ATOM 2062 C CA . SER A 1 266 ? 14.030 8.894 -24.425 1.00 96.69 266 SER A CA 1
ATOM 2063 C C . SER A 1 266 ? 15.012 8.091 -23.571 1.00 96.69 266 SER A C 1
ATOM 2065 O O . SER A 1 266 ? 16.091 8.572 -23.234 1.00 96.69 266 SER A O 1
ATOM 2067 N N . GLN A 1 267 ? 14.648 6.847 -23.233 1.00 95.94 267 GLN A N 1
ATOM 2068 C CA . GLN A 1 267 ? 15.463 5.930 -22.430 1.00 95.94 267 GLN A CA 1
ATOM 2069 C C . GLN A 1 267 ? 15.862 6.495 -21.058 1.00 95.94 267 GLN A C 1
ATOM 2071 O O . GLN A 1 267 ? 16.929 6.184 -20.530 1.00 95.94 267 GLN A O 1
ATOM 2076 N N . ARG A 1 268 ? 14.996 7.292 -20.420 1.00 98.12 268 ARG A N 1
ATOM 2077 C CA . ARG A 1 268 ? 15.188 7.653 -19.009 1.00 98.12 268 ARG A CA 1
ATOM 2078 C C . ARG A 1 268 ? 14.808 6.469 -18.131 1.00 98.12 268 ARG A C 1
ATOM 2080 O O . ARG A 1 268 ? 13.643 6.296 -17.773 1.00 98.12 268 ARG A O 1
ATOM 2087 N N . LEU A 1 269 ? 15.799 5.645 -17.814 1.00 98.62 269 LEU A N 1
ATOM 2088 C CA . LEU A 1 269 ? 15.633 4.440 -17.009 1.00 98.62 269 LEU A CA 1
ATOM 2089 C C . LEU A 1 269 ? 15.796 4.755 -15.522 1.00 98.62 269 LEU A C 1
ATOM 2091 O O . LEU A 1 269 ? 16.709 5.485 -15.131 1.00 98.62 269 LEU A O 1
ATOM 2095 N N . VAL A 1 270 ? 14.950 4.153 -14.688 1.00 98.69 270 VAL A N 1
ATOM 2096 C CA . VAL A 1 270 ? 15.015 4.314 -13.233 1.00 98.69 270 VAL A CA 1
ATOM 2097 C C . VAL A 1 270 ? 14.973 2.988 -12.501 1.00 98.69 270 VAL A C 1
ATOM 2099 O O . VAL A 1 270 ? 14.309 2.039 -12.902 1.00 98.69 270 VAL A O 1
ATOM 2102 N N . TRP A 1 271 ? 15.644 2.937 -11.363 1.00 98.44 271 TRP A N 1
ATOM 2103 C CA . TRP A 1 271 ? 15.475 1.906 -10.355 1.00 98.44 271 TRP A CA 1
ATOM 2104 C C . TRP A 1 271 ? 15.318 2.578 -8.998 1.00 98.44 271 TRP A C 1
ATOM 2106 O O . TRP A 1 271 ? 15.972 3.581 -8.729 1.00 98.44 271 TRP A O 1
ATOM 2116 N N . PHE A 1 272 ? 14.477 2.032 -8.125 1.00 97.38 272 PHE A N 1
ATOM 2117 C CA . PHE A 1 272 ? 14.254 2.605 -6.800 1.00 97.38 272 PHE A CA 1
ATOM 2118 C C . PHE A 1 272 ? 14.101 1.522 -5.743 1.00 97.38 272 PHE A C 1
ATOM 2120 O O . PHE A 1 272 ? 13.459 0.510 -5.984 1.00 97.38 272 PHE A O 1
ATOM 2127 N N . GLY A 1 273 ? 14.655 1.692 -4.552 1.00 93.38 273 GLY A N 1
ATOM 2128 C CA . GLY A 1 273 ? 14.518 0.664 -3.525 1.00 93.38 273 GLY A CA 1
ATOM 2129 C C . GLY A 1 273 ? 15.558 0.755 -2.431 1.00 93.38 273 GLY A C 1
ATOM 2130 O O . GLY A 1 273 ? 16.147 1.801 -2.197 1.00 93.38 273 GLY A O 1
ATOM 2131 N N . MET A 1 274 ? 15.751 -0.365 -1.741 1.00 91.00 274 MET A N 1
ATOM 2132 C CA . MET A 1 274 ? 16.735 -0.483 -0.669 1.00 91.00 274 MET A CA 1
ATOM 2133 C C . MET A 1 274 ? 18.151 -0.590 -1.259 1.00 91.00 274 MET A C 1
ATOM 2135 O O . MET A 1 274 ? 18.335 -1.432 -2.147 1.00 91.00 274 MET A O 1
ATOM 2139 N N . PRO A 1 275 ? 19.146 0.188 -0.781 1.00 92.56 275 PRO A N 1
ATOM 2140 C CA . PRO A 1 275 ? 20.499 0.223 -1.350 1.00 92.56 275 PRO A CA 1
ATOM 2141 C C . PRO A 1 275 ? 21.146 -1.156 -1.486 1.00 92.56 275 PRO A C 1
ATOM 2143 O O . PRO A 1 275 ? 21.865 -1.424 -2.445 1.00 92.56 275 PRO A O 1
ATOM 2146 N N . GLU A 1 276 ? 20.846 -2.051 -0.548 1.00 91.25 276 GLU A N 1
ATOM 2147 C CA . GLU A 1 276 ? 21.374 -3.410 -0.485 1.00 91.25 276 GLU A CA 1
ATOM 2148 C C . GLU A 1 276 ? 20.988 -4.238 -1.721 1.00 91.25 276 GLU A C 1
ATOM 2150 O O . GLU A 1 276 ? 21.709 -5.160 -2.085 1.00 91.25 276 GLU A O 1
ATOM 2155 N N . ASN A 1 277 ? 19.900 -3.881 -2.411 1.00 91.88 277 ASN A N 1
ATOM 2156 C CA . ASN A 1 277 ? 19.429 -4.548 -3.627 1.00 91.88 277 ASN A CA 1
ATOM 2157 C C . ASN A 1 277 ? 19.922 -3.878 -4.920 1.00 91.88 277 ASN A C 1
ATOM 2159 O O . ASN A 1 277 ? 19.624 -4.369 -6.006 1.00 91.88 277 ASN A O 1
ATOM 2163 N N . ALA A 1 278 ? 20.667 -2.768 -4.840 1.00 93.19 278 ALA A N 1
ATOM 2164 C CA . ALA A 1 278 ? 21.149 -2.060 -6.029 1.00 93.19 278 ALA A CA 1
ATOM 2165 C C . ALA A 1 278 ? 22.122 -2.909 -6.866 1.00 93.19 278 ALA A C 1
ATOM 2167 O O . ALA A 1 278 ? 22.247 -2.693 -8.069 1.00 93.19 278 ALA A O 1
ATOM 2168 N N . HIS A 1 279 ? 22.771 -3.906 -6.254 1.00 93.75 279 HIS A N 1
ATOM 2169 C CA . HIS A 1 279 ? 23.661 -4.839 -6.946 1.00 93.75 279 HIS A CA 1
ATOM 2170 C C . HIS A 1 279 ? 22.951 -5.644 -8.049 1.00 93.75 279 HIS A C 1
ATOM 2172 O O . HIS A 1 279 ? 23.602 -6.036 -9.013 1.00 93.75 279 HIS A O 1
ATOM 2178 N N . GLU A 1 280 ? 21.631 -5.851 -7.955 1.00 94.81 280 GLU A N 1
ATOM 2179 C CA . GLU A 1 280 ? 20.854 -6.567 -8.979 1.00 94.81 280 GLU A CA 1
ATOM 2180 C C . GLU A 1 280 ? 20.865 -5.830 -10.327 1.00 94.81 280 GLU A C 1
ATOM 2182 O O . GLU A 1 280 ? 20.822 -6.476 -11.370 1.00 94.81 280 GLU A O 1
ATOM 2187 N N . LEU A 1 281 ? 21.004 -4.496 -10.333 1.00 94.94 281 LEU A N 1
ATOM 2188 C CA . LEU A 1 281 ? 21.164 -3.725 -11.572 1.00 94.94 281 LEU A CA 1
ATOM 2189 C C . LEU A 1 281 ? 22.476 -4.042 -12.291 1.00 94.94 281 LEU A C 1
ATOM 2191 O O . LEU A 1 281 ? 22.491 -4.156 -13.512 1.00 94.94 281 LEU A O 1
ATOM 2195 N N . GLY A 1 282 ? 23.572 -4.212 -11.545 1.00 92.56 282 GLY A N 1
ATOM 2196 C CA . GLY A 1 282 ? 24.882 -4.508 -12.132 1.00 92.56 282 GLY A CA 1
ATOM 2197 C C . GLY A 1 282 ? 24.912 -5.847 -12.873 1.00 92.56 282 GLY A C 1
ATOM 2198 O O . GLY A 1 282 ? 25.671 -6.015 -13.821 1.00 92.56 282 GLY A O 1
ATOM 2199 N N . ARG A 1 283 ? 24.038 -6.785 -12.490 1.00 93.69 283 ARG A N 1
ATOM 2200 C CA . ARG A 1 283 ? 23.923 -8.112 -13.115 1.00 93.69 283 ARG A CA 1
ATOM 2201 C C . ARG A 1 283 ? 23.233 -8.078 -14.474 1.00 93.69 283 ARG A C 1
ATOM 2203 O O . ARG A 1 283 ? 23.308 -9.062 -15.199 1.00 93.69 283 ARG A O 1
ATOM 2210 N N . LEU A 1 284 ? 22.568 -6.972 -14.808 1.00 94.69 284 LEU A N 1
ATOM 2211 C CA . LEU A 1 284 ? 21.855 -6.827 -16.072 1.00 94.69 284 LEU A CA 1
ATOM 2212 C C . LEU A 1 284 ? 22.787 -6.578 -17.262 1.00 94.69 284 LEU A C 1
ATOM 2214 O O . LEU A 1 284 ? 22.347 -6.722 -18.395 1.00 94.69 284 LEU A O 1
ATOM 2218 N N . GLY A 1 285 ? 24.044 -6.180 -17.020 1.00 93.81 285 GLY A N 1
ATOM 2219 C CA . GLY A 1 285 ? 25.010 -5.911 -18.091 1.00 93.81 285 GLY A CA 1
ATOM 2220 C C . GLY A 1 285 ? 24.600 -4.770 -19.032 1.00 93.81 285 GLY A C 1
ATOM 2221 O O . GLY A 1 285 ? 25.013 -4.756 -20.187 1.00 93.81 285 GLY A O 1
ATOM 2222 N N . LEU A 1 286 ? 23.766 -3.835 -18.562 1.00 96.06 286 LEU A N 1
ATOM 2223 C CA . LEU A 1 286 ? 23.251 -2.738 -19.381 1.00 96.06 286 LEU A CA 1
ATOM 2224 C C . LEU A 1 286 ? 24.348 -1.720 -19.696 1.00 96.06 286 LEU A C 1
ATOM 2226 O O . LEU A 1 286 ? 25.106 -1.315 -18.815 1.00 96.06 286 LEU A O 1
ATOM 2230 N N . SER A 1 287 ? 24.378 -1.256 -20.945 1.00 93.56 287 SER A N 1
ATOM 2231 C CA . SER A 1 287 ? 25.200 -0.116 -21.362 1.00 93.56 287 SER A CA 1
ATOM 2232 C C . SER A 1 287 ? 24.523 1.224 -21.060 1.00 93.56 287 SER A C 1
ATOM 2234 O O . SER A 1 287 ? 25.197 2.239 -20.888 1.00 93.56 287 SER A O 1
ATOM 2236 N N . GLN A 1 288 ? 23.190 1.240 -20.977 1.00 94.62 288 GLN A N 1
ATOM 2237 C CA . GLN A 1 288 ? 22.402 2.424 -20.661 1.00 94.62 288 GLN A CA 1
ATOM 2238 C C . GLN A 1 288 ? 22.542 2.807 -19.184 1.00 94.62 288 GLN A C 1
ATOM 2240 O O . GLN A 1 288 ? 22.522 1.957 -18.291 1.00 94.62 288 GLN A O 1
ATOM 2245 N N . LYS A 1 289 ? 22.600 4.114 -18.909 1.00 96.62 289 LYS A N 1
ATOM 2246 C CA . LYS A 1 289 ? 22.562 4.628 -17.537 1.00 96.62 289 LYS A CA 1
ATOM 2247 C C . LYS A 1 289 ? 21.177 4.394 -16.928 1.00 96.62 289 LYS A C 1
ATOM 2249 O O . LYS A 1 289 ? 20.168 4.799 -17.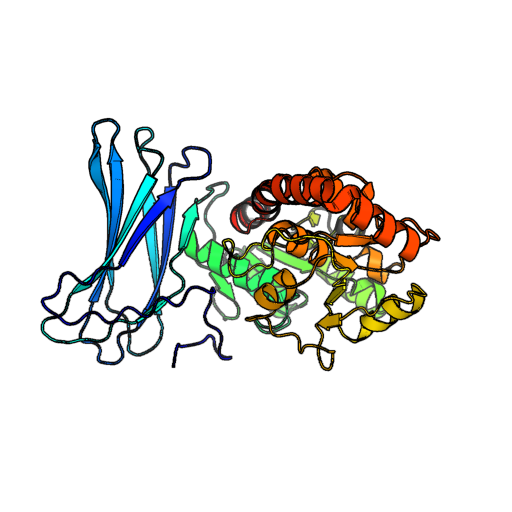497 1.00 96.62 289 LYS A O 1
ATOM 2254 N N . VAL A 1 290 ? 21.147 3.814 -15.730 1.00 98.31 290 VAL A N 1
ATOM 2255 C CA . VAL A 1 290 ? 19.935 3.677 -14.911 1.00 98.31 290 VAL A CA 1
ATOM 2256 C C . VAL A 1 290 ? 20.066 4.580 -13.692 1.00 98.31 290 VAL A C 1
ATOM 2258 O O . VAL A 1 290 ? 20.976 4.396 -12.885 1.00 98.31 290 VAL A O 1
ATOM 2261 N N . THR A 1 291 ? 19.163 5.548 -13.542 1.00 98.56 291 THR A N 1
ATOM 2262 C CA . THR A 1 291 ? 19.147 6.437 -12.374 1.00 98.56 291 THR A CA 1
ATOM 2263 C C . THR A 1 291 ? 18.640 5.682 -11.149 1.00 98.56 291 THR A C 1
ATOM 2265 O O . THR A 1 291 ? 17.580 5.055 -11.192 1.00 98.56 291 THR A O 1
ATOM 2268 N N . ARG A 1 292 ? 19.379 5.736 -10.038 1.00 98.25 292 ARG A N 1
ATOM 2269 C CA . ARG A 1 292 ? 19.025 5.048 -8.792 1.00 98.25 292 ARG A CA 1
ATOM 2270 C C . ARG A 1 292 ? 18.392 6.019 -7.803 1.00 98.25 292 ARG A C 1
ATOM 2272 O O . ARG A 1 292 ? 19.067 6.920 -7.312 1.00 98.25 292 ARG A O 1
ATOM 2279 N N . ILE A 1 293 ? 17.132 5.776 -7.453 1.00 97.75 293 ILE A N 1
ATOM 2280 C CA . ILE A 1 293 ? 16.431 6.465 -6.366 1.00 97.75 293 ILE A CA 1
ATOM 2281 C C . ILE A 1 293 ? 16.487 5.601 -5.103 1.00 97.75 293 ILE A C 1
ATOM 2283 O O . ILE A 1 293 ? 15.708 4.666 -4.911 1.00 97.75 293 ILE A O 1
ATOM 2287 N N . THR A 1 294 ? 17.461 5.866 -4.247 1.00 96.00 294 THR A N 1
ATOM 2288 C CA . THR A 1 294 ? 17.748 5.069 -3.047 1.00 96.00 294 THR A CA 1
ATOM 2289 C C . THR A 1 294 ? 18.525 5.923 -2.058 1.00 96.00 294 THR A C 1
ATOM 2291 O O . THR A 1 294 ? 19.093 6.941 -2.443 1.00 96.00 294 THR A O 1
ATOM 2294 N N . ARG A 1 295 ? 18.616 5.500 -0.794 1.00 92.25 295 ARG A N 1
ATOM 2295 C CA . ARG A 1 295 ? 19.545 6.126 0.155 1.00 92.25 295 ARG A CA 1
ATOM 2296 C C . ARG A 1 295 ? 20.963 6.106 -0.427 1.00 92.25 295 ARG A C 1
ATOM 2298 O O . ARG A 1 295 ? 21.463 5.023 -0.740 1.00 92.25 295 ARG A O 1
ATOM 2305 N N . ASN A 1 296 ? 21.585 7.279 -0.552 1.00 91.00 296 ASN A N 1
ATOM 2306 C CA . ASN A 1 296 ? 22.896 7.481 -1.196 1.00 91.00 296 ASN A CA 1
ATOM 2307 C C . ASN A 1 296 ? 22.939 7.080 -2.692 1.00 91.00 296 ASN A C 1
ATOM 2309 O O . ASN A 1 296 ? 23.973 6.628 -3.188 1.00 91.00 296 ASN A O 1
ATOM 2313 N N . GLY A 1 297 ? 21.805 7.169 -3.393 1.00 95.31 297 GLY A N 1
ATOM 2314 C CA . GLY A 1 297 ? 21.696 6.962 -4.839 1.00 95.31 297 GLY A CA 1
ATOM 2315 C C . GLY A 1 297 ? 22.021 8.212 -5.659 1.00 95.31 297 GLY A C 1
ATOM 2316 O O . GLY A 1 297 ? 22.573 9.181 -5.149 1.00 95.31 297 GLY A O 1
ATOM 2317 N N . ASP A 1 298 ? 21.644 8.189 -6.938 1.00 97.75 298 ASP A N 1
ATOM 2318 C CA . ASP A 1 298 ? 21.686 9.369 -7.814 1.00 97.75 298 ASP A CA 1
ATOM 2319 C C . ASP A 1 298 ? 20.633 10.410 -7.391 1.00 97.75 298 ASP A C 1
ATOM 2321 O O . ASP A 1 298 ? 20.845 11.612 -7.521 1.00 97.75 298 ASP A O 1
ATOM 2325 N N . ILE A 1 299 ? 19.503 9.931 -6.861 1.00 97.38 299 ILE A N 1
ATOM 2326 C CA . ILE A 1 299 ? 18.472 10.720 -6.182 1.00 97.38 299 ILE A CA 1
ATOM 2327 C C . ILE A 1 299 ? 18.223 10.055 -4.827 1.00 97.38 299 ILE A C 1
ATOM 2329 O O . ILE A 1 299 ? 18.039 8.836 -4.752 1.00 97.38 299 ILE A O 1
ATOM 2333 N N . ASP A 1 300 ? 18.217 10.836 -3.748 1.00 94.75 300 ASP A N 1
ATOM 2334 C CA . ASP A 1 300 ? 17.945 10.293 -2.420 1.00 94.75 300 ASP A CA 1
ATOM 2335 C C . ASP A 1 300 ? 16.469 9.894 -2.282 1.00 94.75 300 ASP A C 1
ATOM 2337 O O . ASP A 1 300 ? 15.562 10.615 -2.707 1.00 94.75 300 ASP A O 1
ATOM 2341 N N . TYR A 1 301 ? 16.209 8.722 -1.701 1.00 91.88 301 TYR A N 1
ATOM 2342 C CA . TYR A 1 301 ? 14.838 8.245 -1.544 1.00 91.88 301 TYR A CA 1
ATOM 2343 C C . TYR A 1 301 ? 14.146 9.000 -0.413 1.00 91.88 301 TYR A C 1
ATOM 2345 O O . TYR A 1 301 ? 14.451 8.800 0.764 1.00 91.88 301 TYR A O 1
ATOM 2353 N N . GLN A 1 302 ? 13.131 9.786 -0.762 1.00 88.88 302 GLN A N 1
ATOM 2354 C CA . GLN A 1 302 ? 12.279 10.464 0.206 1.00 88.88 302 GLN A CA 1
ATOM 2355 C C . GLN A 1 302 ? 10.821 10.103 -0.044 1.00 88.88 302 GLN A C 1
ATOM 2357 O O . GLN A 1 302 ? 10.284 10.349 -1.119 1.00 88.88 302 GLN A O 1
ATOM 2362 N N . THR A 1 303 ? 10.151 9.559 0.977 1.00 83.75 303 THR A N 1
ATOM 2363 C CA . THR A 1 303 ? 8.745 9.117 0.885 1.00 83.75 303 THR A CA 1
ATOM 2364 C C . THR A 1 303 ? 7.814 10.202 0.328 1.00 83.75 303 THR A C 1
ATOM 2366 O O . THR A 1 303 ? 6.845 9.867 -0.338 1.00 83.75 303 THR A O 1
ATOM 2369 N N . LYS A 1 304 ? 8.111 11.487 0.573 1.00 76.81 304 LYS A N 1
ATOM 2370 C CA . LYS A 1 304 ? 7.279 12.620 0.138 1.00 76.81 304 LYS A CA 1
ATOM 2371 C C . LYS A 1 304 ? 7.442 12.997 -1.335 1.00 76.81 304 LYS A C 1
ATOM 2373 O O . LYS A 1 304 ? 6.489 13.481 -1.925 1.00 76.81 304 LYS A O 1
ATOM 2378 N N . SER A 1 305 ? 8.635 12.836 -1.904 1.00 86.19 305 SER A N 1
ATOM 2379 C CA . SER A 1 305 ? 8.950 13.324 -3.255 1.00 86.19 305 SER A CA 1
ATOM 2380 C C . SER A 1 305 ? 9.214 12.207 -4.255 1.00 86.19 305 SER A C 1
ATOM 2382 O O . SER A 1 305 ? 9.263 12.466 -5.454 1.00 86.19 305 SER A O 1
ATOM 2384 N N . VAL A 1 306 ? 9.381 10.964 -3.790 1.00 92.94 306 VAL A N 1
ATOM 2385 C CA . VAL A 1 306 ? 9.734 9.838 -4.658 1.00 92.94 306 VAL A CA 1
ATOM 2386 C C . VAL A 1 306 ? 8.728 9.641 -5.788 1.00 92.94 306 VAL A C 1
ATOM 2388 O O . VAL A 1 306 ? 9.148 9.346 -6.899 1.00 92.94 306 VAL A O 1
ATOM 2391 N N . ASP A 1 307 ? 7.434 9.854 -5.542 1.00 94.31 307 ASP A N 1
ATOM 2392 C CA . ASP A 1 307 ? 6.398 9.707 -6.570 1.00 94.31 307 ASP A CA 1
ATOM 2393 C C . ASP A 1 307 ? 6.613 10.732 -7.696 1.00 94.31 307 ASP A C 1
ATOM 2395 O O . ASP A 1 307 ? 6.648 10.360 -8.868 1.00 94.31 307 ASP A O 1
ATOM 2399 N N . GLY A 1 308 ? 6.893 11.990 -7.327 1.00 93.81 308 GLY A N 1
ATOM 2400 C CA . GLY A 1 308 ? 7.238 13.074 -8.253 1.00 93.81 308 GLY A CA 1
ATOM 2401 C C . GLY A 1 308 ? 8.520 12.802 -9.030 1.00 93.81 308 GLY A C 1
ATOM 2402 O O . GLY A 1 308 ? 8.581 13.038 -10.228 1.00 93.81 308 GLY A O 1
ATOM 2403 N N . HIS A 1 309 ? 9.537 12.230 -8.387 1.00 96.50 309 HIS A N 1
ATOM 2404 C CA . HIS A 1 309 ? 10.745 11.828 -9.104 1.00 96.50 309 HIS A CA 1
ATOM 2405 C C . HIS A 1 309 ? 10.487 10.668 -10.068 1.00 96.50 309 HIS A C 1
ATOM 2407 O O . HIS A 1 309 ? 11.041 10.660 -11.160 1.00 96.50 309 HIS A O 1
ATOM 2413 N N . LEU A 1 310 ? 9.668 9.682 -9.695 1.00 97.94 310 LEU A N 1
ATOM 2414 C CA . LEU A 1 310 ? 9.415 8.499 -10.521 1.00 97.94 310 LEU A CA 1
ATOM 2415 C C . LEU A 1 310 ? 8.699 8.844 -11.829 1.00 97.94 310 LEU A C 1
ATOM 2417 O O . LEU A 1 310 ? 9.070 8.305 -12.873 1.00 97.94 310 LEU A O 1
ATOM 2421 N N . ILE A 1 311 ? 7.729 9.761 -11.799 1.00 97.12 311 ILE A N 1
ATOM 2422 C CA . ILE A 1 311 ? 7.003 10.181 -13.007 1.00 97.12 311 ILE A CA 1
ATOM 2423 C C . ILE A 1 311 ? 7.888 10.918 -14.027 1.00 97.12 311 ILE A C 1
ATOM 2425 O O . ILE A 1 311 ? 7.514 11.051 -15.191 1.00 97.12 311 ILE A O 1
ATOM 2429 N N . GLU A 1 312 ? 9.101 11.320 -13.635 1.00 97.75 312 GLU A N 1
ATOM 2430 C CA . GLU A 1 312 ? 10.085 11.922 -14.534 1.00 97.75 312 GLU A CA 1
ATOM 2431 C C . GLU A 1 312 ? 10.885 10.912 -15.360 1.00 97.75 312 GLU A C 1
ATOM 2433 O O . GLU A 1 312 ? 11.734 11.310 -16.167 1.00 97.75 312 GLU A O 1
ATOM 2438 N N . PHE A 1 313 ? 10.582 9.616 -15.265 1.00 98.50 313 PHE A N 1
ATOM 2439 C CA . PHE A 1 313 ? 11.247 8.551 -16.020 1.00 98.50 313 PHE A CA 1
ATOM 2440 C C . PHE A 1 313 ? 10.332 7.869 -17.039 1.00 98.50 313 PHE A C 1
ATOM 2442 O O . PHE A 1 313 ? 9.111 8.014 -17.039 1.00 98.50 313 PHE A O 1
ATOM 2449 N N . ASP A 1 314 ? 10.945 7.168 -17.987 1.00 98.50 314 ASP A N 1
ATOM 2450 C CA . ASP A 1 314 ? 10.224 6.495 -19.067 1.00 98.50 314 ASP A CA 1
ATOM 2451 C C . ASP A 1 314 ? 9.966 5.025 -18.758 1.00 98.50 314 ASP A C 1
ATOM 2453 O O . ASP A 1 314 ? 8.945 4.484 -19.181 1.00 98.50 314 ASP A O 1
ATOM 2457 N N . LEU A 1 315 ? 10.880 4.391 -18.019 1.00 98.69 315 LEU A N 1
ATOM 2458 C CA . LEU A 1 315 ? 10.803 2.975 -17.691 1.00 98.69 315 LEU A CA 1
ATOM 2459 C C . LEU A 1 315 ? 11.476 2.680 -16.348 1.00 98.69 315 LEU A C 1
ATOM 2461 O O . LEU A 1 315 ? 12.654 2.986 -16.147 1.00 98.69 315 LEU A O 1
ATOM 2465 N N . ALA A 1 316 ? 10.744 2.037 -15.441 1.00 98.75 316 ALA A N 1
ATOM 2466 C CA . ALA A 1 316 ? 11.293 1.515 -14.195 1.00 98.75 316 ALA A CA 1
ATOM 2467 C C . ALA A 1 316 ? 11.799 0.074 -14.353 1.00 98.75 316 ALA A C 1
ATOM 2469 O O . ALA A 1 316 ? 11.099 -0.786 -14.879 1.00 98.75 316 ALA A O 1
ATOM 2470 N N . LEU A 1 317 ? 12.988 -0.223 -13.832 1.00 98.62 317 LEU A N 1
ATOM 2471 C CA . LEU A 1 317 ? 13.577 -1.561 -13.833 1.00 98.62 317 LEU A CA 1
ATOM 2472 C C . LEU A 1 317 ? 13.493 -2.193 -12.441 1.00 98.62 317 LEU A C 1
ATOM 2474 O O . LEU A 1 317 ? 13.846 -1.579 -11.424 1.00 98.62 317 LEU A O 1
ATOM 2478 N N . MET A 1 318 ? 13.044 -3.445 -12.386 1.00 97.69 318 MET A N 1
ATOM 2479 C CA . MET A 1 318 ? 12.868 -4.208 -11.145 1.00 97.69 318 MET A CA 1
ATOM 2480 C C . MET A 1 318 ? 13.512 -5.595 -11.250 1.00 97.69 318 MET A C 1
ATOM 2482 O O . MET A 1 318 ? 12.810 -6.611 -11.196 1.00 97.69 318 MET A O 1
ATOM 2486 N N . PRO A 1 319 ? 14.845 -5.656 -11.413 1.00 97.06 319 PRO A N 1
ATOM 2487 C CA . PRO A 1 319 ? 15.551 -6.921 -11.411 1.00 97.06 319 PRO A CA 1
ATOM 2488 C C . PRO A 1 319 ? 15.529 -7.535 -10.014 1.00 97.06 319 PRO A C 1
ATOM 2490 O O . PRO A 1 319 ? 15.775 -6.858 -9.012 1.00 97.06 319 PRO A O 1
ATOM 2493 N N . VAL A 1 320 ? 15.217 -8.824 -9.956 1.00 95.19 320 VAL A N 1
ATOM 2494 C CA . VAL A 1 320 ? 15.191 -9.617 -8.732 1.00 95.19 320 VAL A CA 1
ATOM 2495 C C . VAL A 1 320 ? 15.675 -11.022 -9.051 1.00 95.19 320 VAL A C 1
ATOM 2497 O O . VAL A 1 320 ? 15.054 -11.744 -9.831 1.00 95.19 320 VAL A O 1
ATOM 2500 N N . THR A 1 321 ? 16.738 -11.461 -8.381 1.00 93.44 321 THR A N 1
ATOM 2501 C CA . THR A 1 321 ? 17.145 -12.863 -8.437 1.00 93.44 321 THR A CA 1
ATOM 2502 C C . THR A 1 321 ? 16.197 -13.705 -7.593 1.00 93.44 321 THR A C 1
ATOM 2504 O O . THR A 1 321 ? 16.029 -13.463 -6.394 1.00 93.44 321 THR A O 1
ATOM 2507 N N . LEU A 1 322 ? 15.581 -14.727 -8.191 1.00 92.00 322 LEU A N 1
ATOM 2508 C CA . LEU A 1 322 ? 14.648 -15.598 -7.483 1.00 92.00 322 LEU A CA 1
ATOM 2509 C C . LEU A 1 322 ? 15.384 -16.539 -6.517 1.00 92.00 322 LEU A C 1
ATOM 2511 O O . LEU A 1 322 ? 16.139 -17.419 -6.916 1.00 92.00 322 LEU A O 1
ATOM 2515 N N . ASN A 1 323 ? 15.116 -16.388 -5.227 1.00 90.12 323 ASN A N 1
ATOM 2516 C CA . ASN A 1 323 ? 15.631 -17.221 -4.146 1.00 90.12 323 ASN A CA 1
ATOM 2517 C C . ASN A 1 323 ? 14.580 -17.262 -3.011 1.00 90.12 323 ASN A C 1
ATOM 2519 O O . ASN A 1 323 ? 13.566 -16.564 -3.095 1.00 90.12 323 ASN A O 1
ATOM 2523 N N . PRO A 1 324 ? 14.751 -18.065 -1.944 1.00 86.69 324 PRO A N 1
ATOM 2524 C CA . PRO A 1 324 ? 13.762 -18.120 -0.862 1.00 86.69 324 PRO A CA 1
ATOM 2525 C C . PRO A 1 324 ? 13.468 -16.763 -0.200 1.00 86.69 324 PRO A C 1
ATOM 2527 O O . PRO A 1 324 ? 12.344 -16.525 0.237 1.00 86.69 324 PRO A O 1
ATOM 2530 N N . HIS A 1 325 ? 14.453 -15.861 -0.150 1.00 86.62 325 HIS A N 1
ATOM 2531 C CA . HIS A 1 325 ? 14.295 -14.517 0.400 1.00 86.62 325 HIS A CA 1
ATOM 2532 C C . HIS A 1 325 ? 13.414 -13.647 -0.514 1.00 86.62 325 HIS A C 1
ATOM 2534 O O . HIS A 1 325 ? 12.460 -13.038 -0.027 1.00 86.62 325 HIS A O 1
ATOM 2540 N N . SER A 1 326 ? 13.676 -13.617 -1.823 1.00 89.12 326 SER A N 1
ATOM 2541 C CA . SER A 1 326 ? 12.910 -12.810 -2.784 1.00 89.12 326 SER A CA 1
ATOM 2542 C C . SER A 1 326 ? 11.539 -13.393 -3.137 1.00 89.12 326 SER A C 1
ATOM 2544 O O . SER A 1 326 ? 10.616 -12.630 -3.386 1.00 89.12 326 SER A O 1
ATOM 2546 N N . ARG A 1 327 ? 11.344 -14.717 -3.047 1.00 89.56 327 ARG A N 1
ATOM 2547 C CA . ARG A 1 327 ? 10.021 -15.373 -3.183 1.00 89.56 327 ARG A CA 1
ATOM 2548 C C . ARG A 1 327 ? 8.997 -14.914 -2.149 1.00 89.56 327 ARG A C 1
ATOM 2550 O O . ARG A 1 327 ? 7.800 -15.033 -2.367 1.00 89.56 327 ARG A O 1
ATOM 2557 N N . ALA A 1 328 ? 9.480 -14.456 -1.004 1.00 86.81 328 ALA A N 1
ATOM 2558 C CA . ALA A 1 328 ? 8.671 -13.939 0.087 1.00 86.81 328 ALA A CA 1
ATOM 2559 C C . ALA A 1 328 ? 8.445 -12.420 -0.001 1.00 86.81 328 ALA A C 1
ATOM 2561 O O . ALA A 1 328 ? 7.779 -11.864 0.871 1.00 86.81 328 ALA A O 1
ATOM 2562 N N . LYS A 1 329 ? 9.002 -11.747 -1.017 1.00 87.94 329 LYS A N 1
ATOM 2563 C CA . LYS A 1 329 ? 8.715 -10.341 -1.304 1.00 87.94 329 LYS A CA 1
ATOM 2564 C C . LYS A 1 329 ? 7.453 -10.228 -2.162 1.00 87.94 329 LYS A C 1
ATOM 2566 O O . LYS A 1 329 ? 7.110 -11.133 -2.915 1.00 87.94 329 LYS A O 1
ATOM 2571 N N . ASN A 1 330 ? 6.778 -9.100 -2.009 1.00 91.31 330 ASN A N 1
ATOM 2572 C CA . ASN A 1 330 ? 5.574 -8.715 -2.740 1.00 91.31 330 ASN A CA 1
ATOM 2573 C C . ASN A 1 330 ? 5.915 -7.863 -3.975 1.00 91.31 330 ASN A C 1
ATOM 2575 O O . ASN A 1 330 ? 7.061 -7.458 -4.176 1.00 91.31 330 ASN A O 1
ATOM 2579 N N . ALA A 1 331 ? 4.897 -7.553 -4.778 1.00 94.75 331 ALA A N 1
ATOM 2580 C CA . ALA A 1 331 ? 5.017 -6.768 -6.005 1.00 94.75 331 ALA A CA 1
ATOM 2581 C C . ALA A 1 331 ? 4.902 -5.239 -5.794 1.00 94.75 331 ALA A C 1
ATOM 2583 O O . ALA A 1 331 ? 4.570 -4.518 -6.731 1.00 94.75 331 ALA A O 1
ATOM 2584 N N . ASN A 1 332 ? 5.180 -4.708 -4.592 1.00 94.44 332 ASN A N 1
ATOM 2585 C CA . ASN A 1 332 ? 4.897 -3.303 -4.238 1.00 94.44 332 ASN A CA 1
ATOM 2586 C C . ASN A 1 332 ? 5.436 -2.276 -5.238 1.00 94.44 332 ASN A C 1
ATOM 2588 O O . ASN A 1 332 ? 4.750 -1.317 -5.576 1.00 94.44 332 ASN A O 1
ATOM 2592 N N . ARG A 1 333 ? 6.681 -2.458 -5.696 1.00 95.81 333 ARG A N 1
ATOM 2593 C CA . ARG A 1 333 ? 7.315 -1.524 -6.634 1.00 95.81 333 ARG A CA 1
ATOM 2594 C C . ARG A 1 333 ? 6.594 -1.503 -7.979 1.00 95.81 333 ARG A C 1
ATOM 2596 O O . ARG A 1 333 ? 6.388 -0.429 -8.528 1.00 95.81 333 ARG A O 1
ATOM 2603 N N . LEU A 1 334 ? 6.202 -2.678 -8.467 1.00 96.88 334 LEU A N 1
ATOM 2604 C CA . LEU A 1 334 ? 5.479 -2.856 -9.722 1.00 96.88 334 LEU A CA 1
ATOM 2605 C C . LEU A 1 334 ? 4.113 -2.181 -9.645 1.00 96.88 334 LEU A C 1
ATOM 2607 O O . LEU A 1 334 ? 3.786 -1.357 -10.495 1.00 96.88 334 LEU A O 1
ATOM 2611 N N . ILE A 1 335 ? 3.371 -2.463 -8.574 1.00 97.50 335 ILE A N 1
ATOM 2612 C CA . ILE A 1 335 ? 2.062 -1.861 -8.312 1.00 97.50 335 ILE A CA 1
ATOM 2613 C C . ILE A 1 335 ? 2.162 -0.335 -8.206 1.00 97.50 335 ILE A C 1
ATOM 2615 O O . ILE A 1 335 ? 1.350 0.371 -8.796 1.00 97.50 335 ILE A O 1
ATOM 2619 N N . LYS A 1 336 ? 3.193 0.191 -7.532 1.00 97.38 336 LYS A N 1
ATOM 2620 C CA . LYS A 1 336 ? 3.459 1.636 -7.472 1.00 97.38 336 LYS A CA 1
ATOM 2621 C C . LYS A 1 336 ? 3.709 2.230 -8.863 1.00 97.38 336 LYS A C 1
ATOM 2623 O O . LYS A 1 336 ? 3.140 3.263 -9.185 1.00 97.38 336 LYS A O 1
ATOM 2628 N N . CYS A 1 337 ? 4.522 1.585 -9.700 1.00 98.38 337 CYS A N 1
ATOM 2629 C CA . CYS A 1 337 ? 4.767 2.059 -11.065 1.00 98.38 337 CYS A CA 1
ATOM 2630 C C . CYS A 1 337 ? 3.486 2.084 -11.903 1.00 98.38 337 CYS A C 1
ATOM 2632 O O . CYS A 1 337 ? 3.173 3.117 -12.487 1.00 98.38 337 CYS A O 1
ATOM 2634 N N . ALA A 1 338 ? 2.712 0.998 -11.889 1.00 98.00 338 ALA A N 1
ATOM 2635 C CA . ALA A 1 338 ? 1.438 0.934 -12.597 1.00 98.00 338 ALA A CA 1
ATOM 2636 C C . ALA A 1 338 ? 0.447 2.012 -12.107 1.00 98.00 338 ALA A C 1
ATOM 2638 O O . ALA A 1 338 ? -0.178 2.687 -12.920 1.00 98.00 338 ALA A O 1
ATOM 2639 N N . GLY A 1 339 ? 0.359 2.244 -10.792 1.00 96.31 339 GLY A N 1
ATOM 2640 C CA . GLY A 1 339 ? -0.495 3.290 -10.216 1.00 96.31 339 GLY A CA 1
ATOM 2641 C C . GLY A 1 339 ? -0.079 4.723 -10.590 1.00 96.31 339 GLY A C 1
ATOM 2642 O O . GLY A 1 339 ? -0.940 5.587 -10.740 1.00 96.31 339 GLY A O 1
ATOM 2643 N N . LEU A 1 340 ? 1.220 4.970 -10.794 1.00 96.94 340 LEU A N 1
ATOM 2644 C CA . LEU A 1 340 ? 1.759 6.261 -11.254 1.00 96.94 340 LEU A CA 1
ATOM 2645 C C . LEU A 1 340 ? 1.675 6.446 -12.779 1.00 96.94 340 LEU A C 1
ATOM 2647 O O . LEU A 1 340 ? 2.137 7.460 -13.298 1.00 96.94 340 LEU A O 1
ATOM 2651 N N . GLY A 1 341 ? 1.154 5.468 -13.526 1.00 97.75 341 GLY A N 1
ATOM 2652 C CA . GLY A 1 341 ? 1.208 5.492 -14.990 1.00 97.75 341 GLY A CA 1
ATOM 2653 C C . GLY A 1 341 ? 2.634 5.348 -15.549 1.00 97.75 341 GLY A C 1
ATOM 2654 O O . GLY A 1 341 ? 2.907 5.746 -16.679 1.00 97.75 341 GLY A O 1
ATOM 2655 N N . LEU A 1 342 ? 3.575 4.817 -14.761 1.00 98.38 342 LEU A N 1
ATOM 2656 C CA . LEU A 1 342 ? 4.972 4.619 -15.148 1.00 98.38 342 LEU A CA 1
ATOM 2657 C C . LEU A 1 342 ? 5.176 3.194 -15.689 1.00 98.38 342 LEU A C 1
ATOM 2659 O O . LEU A 1 342 ? 5.076 2.238 -14.912 1.00 98.38 342 LEU A O 1
ATOM 2663 N N . PRO A 1 343 ? 5.524 3.022 -16.981 1.00 98.50 343 PRO A N 1
ATOM 2664 C CA . PRO A 1 343 ? 5.923 1.724 -17.509 1.00 98.50 343 PRO A CA 1
ATOM 2665 C C . PRO A 1 343 ? 7.072 1.094 -16.724 1.00 98.50 343 PRO A C 1
ATOM 2667 O O . PRO A 1 343 ? 7.947 1.782 -16.190 1.00 98.50 343 PRO A O 1
ATOM 2670 N N . PHE A 1 344 ? 7.105 -0.236 -16.688 1.00 98.69 344 PHE A N 1
ATOM 2671 C CA . PHE A 1 344 ? 8.142 -0.981 -15.982 1.00 98.69 344 PHE A CA 1
ATOM 2672 C C . PHE A 1 344 ? 8.553 -2.265 -16.712 1.00 98.69 344 PHE A C 1
ATOM 2674 O O . PHE A 1 344 ? 7.815 -2.803 -17.529 1.00 98.69 344 PHE A O 1
ATOM 2681 N N . LEU A 1 345 ? 9.733 -2.777 -16.364 1.00 98.56 345 LEU A N 1
ATOM 2682 C CA . LEU A 1 345 ? 10.165 -4.148 -16.625 1.00 98.56 345 LEU A CA 1
ATOM 2683 C C . LEU A 1 345 ? 10.598 -4.784 -15.307 1.00 98.56 345 LEU A C 1
ATOM 2685 O O . LEU A 1 345 ? 11.425 -4.228 -14.576 1.00 98.56 345 LEU A O 1
ATOM 2689 N N . ALA A 1 346 ? 10.053 -5.956 -14.999 1.00 98.38 346 ALA A N 1
ATOM 2690 C CA . ALA A 1 346 ? 10.335 -6.673 -13.762 1.00 98.38 346 ALA A CA 1
ATOM 2691 C C . ALA A 1 346 ? 10.799 -8.101 -14.040 1.00 98.38 346 ALA A C 1
ATOM 2693 O O . ALA A 1 346 ? 10.369 -8.719 -15.006 1.00 98.38 346 ALA A O 1
ATOM 2694 N N . SER A 1 347 ? 11.644 -8.663 -13.173 1.00 98.00 347 SER A N 1
ATOM 2695 C CA . SER A 1 347 ? 11.942 -10.098 -13.248 1.00 98.00 347 SER A CA 1
ATOM 2696 C C . SER A 1 347 ? 10.662 -10.923 -13.116 1.00 98.00 347 SER A C 1
ATOM 2698 O O . SER A 1 347 ? 9.823 -10.621 -12.264 1.00 98.00 347 SER A O 1
ATOM 2700 N N . ASP A 1 348 ? 10.535 -11.987 -13.899 1.00 97.31 348 ASP A N 1
ATOM 2701 C CA . ASP A 1 348 ? 9.418 -12.927 -13.831 1.00 97.31 348 ASP A CA 1
ATOM 2702 C C . ASP A 1 348 ? 9.487 -13.780 -12.554 1.00 97.31 348 ASP A C 1
ATOM 2704 O O . ASP A 1 348 ? 10.042 -14.880 -12.503 1.00 97.31 348 ASP A O 1
ATOM 2708 N N . THR A 1 349 ? 8.961 -13.225 -11.467 1.00 96.19 349 THR A N 1
ATOM 2709 C CA . THR A 1 349 ? 8.749 -13.946 -10.213 1.00 96.19 349 THR A CA 1
ATOM 2710 C C . THR A 1 349 ? 7.279 -14.349 -10.104 1.00 96.19 349 THR A C 1
ATOM 2712 O O . THR A 1 349 ? 6.425 -13.645 -10.644 1.00 96.19 349 THR A O 1
ATOM 2715 N N . PRO A 1 350 ? 6.934 -15.409 -9.345 1.00 95.50 350 PRO A N 1
ATOM 2716 C CA . PRO A 1 350 ? 5.535 -15.812 -9.186 1.00 95.50 350 PRO A CA 1
ATOM 2717 C C . PRO A 1 350 ? 4.608 -14.683 -8.707 1.00 95.50 350 PRO A C 1
ATOM 2719 O O . PRO A 1 350 ? 3.464 -14.603 -9.141 1.00 95.50 350 PRO A O 1
ATOM 2722 N N . GLU A 1 351 ? 5.096 -13.798 -7.833 1.00 95.44 351 GLU A N 1
ATOM 2723 C CA . GLU A 1 351 ? 4.294 -12.690 -7.305 1.00 95.44 351 GLU A CA 1
ATOM 2724 C C . GLU A 1 351 ? 4.209 -11.511 -8.289 1.00 95.44 351 GLU A C 1
ATOM 2726 O O . GLU A 1 351 ? 3.157 -10.890 -8.396 1.00 95.44 351 GLU A O 1
ATOM 2731 N N . HIS A 1 352 ? 5.264 -11.232 -9.068 1.00 97.50 352 HIS A N 1
ATOM 2732 C CA . HIS A 1 352 ? 5.182 -10.247 -10.157 1.00 97.50 352 HIS A CA 1
ATOM 2733 C C . HIS A 1 352 ? 4.225 -10.703 -11.259 1.00 97.50 352 HIS A C 1
ATOM 2735 O O . HIS A 1 352 ? 3.418 -9.905 -11.722 1.00 97.50 352 HIS A O 1
ATOM 2741 N N . ARG A 1 353 ? 4.272 -11.986 -11.632 1.00 97.69 353 ARG A N 1
ATOM 2742 C CA . ARG A 1 353 ? 3.363 -12.589 -12.609 1.00 97.69 353 ARG A CA 1
ATOM 2743 C C . ARG A 1 353 ? 1.910 -12.499 -12.162 1.00 97.69 353 ARG A C 1
ATOM 2745 O O . ARG A 1 353 ? 1.097 -11.924 -12.876 1.00 97.69 353 ARG A O 1
ATOM 2752 N N . ARG A 1 354 ? 1.618 -12.934 -10.931 1.00 97.31 354 ARG A N 1
ATOM 2753 C CA . ARG A 1 354 ? 0.298 -12.764 -10.305 1.00 97.31 354 ARG A CA 1
ATOM 2754 C C . ARG A 1 354 ? -0.166 -11.304 -10.340 1.00 97.31 354 ARG A C 1
ATOM 2756 O O . ARG A 1 354 ? -1.320 -11.048 -10.658 1.00 97.31 354 ARG A O 1
ATOM 2763 N N . ALA A 1 355 ? 0.705 -10.354 -9.997 1.00 97.56 355 ALA A N 1
ATOM 2764 C CA . ALA A 1 355 ? 0.354 -8.936 -9.991 1.00 97.56 355 ALA A CA 1
ATOM 2765 C C . ALA A 1 355 ? 0.025 -8.408 -11.397 1.00 97.56 355 ALA A C 1
ATOM 2767 O O . ALA A 1 355 ? -1.000 -7.754 -11.559 1.00 97.56 355 ALA A O 1
ATOM 2768 N N . VAL A 1 356 ? 0.851 -8.731 -12.399 1.00 98.25 356 VAL A N 1
ATOM 2769 C CA . VAL A 1 356 ? 0.646 -8.379 -13.818 1.00 98.25 356 VAL A CA 1
ATOM 2770 C C . VAL A 1 356 ? -0.674 -8.947 -14.346 1.00 98.25 356 VAL A C 1
ATOM 2772 O O . VAL A 1 356 ? -1.456 -8.202 -14.932 1.00 98.25 356 VAL A O 1
ATOM 2775 N N . GLU A 1 357 ? -0.966 -10.219 -14.064 1.00 98.00 357 GLU A N 1
ATOM 2776 C CA . GLU A 1 357 ? -2.230 -10.871 -14.431 1.00 98.00 357 GLU A CA 1
ATOM 2777 C C . GLU A 1 357 ? -3.440 -10.181 -13.783 1.00 98.00 357 GLU A C 1
ATOM 2779 O O . GLU A 1 357 ? -4.415 -9.870 -14.467 1.00 98.00 357 GLU A O 1
ATOM 2784 N N . LEU A 1 358 ? -3.375 -9.896 -12.476 1.00 96.88 358 LEU A N 1
ATOM 2785 C CA . LEU A 1 358 ? -4.473 -9.271 -11.730 1.00 96.88 358 LEU A CA 1
ATOM 2786 C C . LEU A 1 358 ? -4.828 -7.879 -12.263 1.00 96.88 358 LEU A C 1
ATOM 2788 O O . LEU A 1 358 ? -6.008 -7.552 -12.370 1.00 96.88 358 LEU A O 1
ATOM 2792 N N . ILE A 1 359 ? -3.828 -7.069 -12.618 1.00 97.38 359 ILE A N 1
ATOM 2793 C CA . ILE A 1 359 ? -4.057 -5.724 -13.173 1.00 97.38 359 ILE A CA 1
ATOM 2794 C C . ILE A 1 359 ? -4.287 -5.740 -14.692 1.00 97.38 359 ILE A C 1
ATOM 2796 O O . ILE A 1 359 ? -4.596 -4.707 -15.281 1.00 97.38 359 ILE A O 1
ATOM 2800 N N . GLY A 1 360 ? -4.219 -6.918 -15.322 1.00 97.75 360 GLY A N 1
ATOM 2801 C CA . GLY A 1 360 ? -4.513 -7.136 -16.736 1.00 97.75 360 GLY A CA 1
ATOM 2802 C C . GLY A 1 360 ? -3.451 -6.610 -17.697 1.00 97.75 360 GLY A C 1
ATOM 2803 O O . GLY A 1 360 ? -3.792 -6.217 -18.810 1.00 97.75 360 GLY A O 1
ATOM 2804 N N . LEU A 1 361 ? -2.188 -6.584 -17.272 1.00 98.44 361 LEU A N 1
ATOM 2805 C CA . LEU A 1 361 ? -1.061 -6.289 -18.152 1.00 98.44 361 LEU A CA 1
ATOM 2806 C C . LEU A 1 361 ? -0.564 -7.571 -18.845 1.00 98.44 361 LEU A C 1
ATOM 2808 O O . LEU A 1 361 ? -0.674 -8.660 -18.279 1.00 98.44 361 LEU A O 1
ATOM 2812 N N . PRO A 1 362 ? 0.001 -7.473 -20.061 1.00 97.94 362 PRO A N 1
ATOM 2813 C CA . PRO A 1 362 ? 0.579 -8.624 -20.746 1.00 97.94 362 PRO A CA 1
ATOM 2814 C C . PRO A 1 362 ? 1.899 -9.077 -20.103 1.00 97.94 362 PRO A C 1
ATOM 2816 O O . PRO A 1 362 ? 2.623 -8.292 -19.488 1.00 97.94 362 PRO A O 1
ATOM 2819 N N . GLU A 1 363 ? 2.294 -10.329 -20.355 1.00 97.31 363 GLU A N 1
ATOM 2820 C CA . GLU A 1 363 ? 3.584 -10.880 -19.897 1.00 97.31 363 GLU A CA 1
ATOM 2821 C C . GLU A 1 363 ? 4.805 -10.129 -20.453 1.00 97.31 363 GLU A C 1
ATOM 2823 O O . GLU A 1 363 ? 5.909 -10.262 -19.933 1.00 97.31 363 GLU A O 1
ATOM 2828 N N . GLY A 1 364 ? 4.618 -9.280 -21.472 1.00 97.62 364 GLY A N 1
ATOM 2829 C CA . GLY A 1 364 ? 5.650 -8.392 -22.011 1.00 97.62 364 GLY A CA 1
ATOM 2830 C C . GLY A 1 364 ? 6.325 -7.491 -20.965 1.00 97.62 364 GLY A C 1
ATOM 2831 O O . GLY A 1 364 ? 7.464 -7.083 -21.167 1.00 97.62 364 GLY A O 1
ATOM 2832 N N . PHE A 1 365 ? 5.665 -7.222 -19.835 1.00 98.50 365 PHE A N 1
ATOM 2833 C CA . PHE A 1 365 ? 6.217 -6.452 -18.712 1.00 98.50 365 PHE A CA 1
ATOM 2834 C C . PHE A 1 365 ? 7.165 -7.257 -17.807 1.00 98.50 365 PHE A C 1
ATOM 2836 O O . PHE A 1 365 ? 7.789 -6.702 -16.895 1.00 98.50 365 PHE A O 1
ATOM 2843 N N . LEU A 1 366 ? 7.276 -8.564 -18.043 1.00 98.56 366 LEU A N 1
ATOM 2844 C CA . LEU A 1 366 ? 8.139 -9.469 -17.304 1.00 98.56 366 LEU A CA 1
ATOM 2845 C C . LEU A 1 366 ? 9.365 -9.850 -18.140 1.00 98.56 366 LEU A C 1
ATOM 2847 O O . LEU A 1 366 ? 9.327 -9.888 -19.374 1.00 98.56 366 LEU A O 1
ATOM 2851 N N . VAL A 1 367 ? 10.465 -10.105 -17.437 1.00 98.19 367 VAL A N 1
ATOM 2852 C CA . VAL A 1 367 ? 11.733 -10.575 -17.995 1.00 98.19 367 VAL A CA 1
ATOM 2853 C C . VAL A 1 367 ? 12.082 -11.902 -17.335 1.00 98.19 367 VAL A C 1
ATOM 2855 O O . VAL A 1 367 ? 12.320 -11.970 -16.122 1.00 98.19 367 VAL A O 1
ATOM 2858 N N . GLY A 1 368 ? 12.062 -12.961 -18.133 1.00 96.88 368 GLY A N 1
ATOM 2859 C CA . GLY A 1 368 ? 12.339 -14.328 -17.730 1.00 96.88 368 GLY A CA 1
ATOM 2860 C C . GLY A 1 368 ? 13.791 -14.545 -17.283 1.00 96.88 368 GLY A C 1
ATOM 2861 O O . GLY A 1 368 ? 14.683 -13.741 -17.578 1.00 96.88 368 GLY A O 1
ATOM 2862 N N . PRO A 1 369 ? 14.071 -15.645 -16.561 1.00 94.38 369 PRO A N 1
ATOM 2863 C CA . PRO A 1 369 ? 15.436 -16.009 -16.200 1.00 94.38 369 PRO A CA 1
ATOM 2864 C C . PRO A 1 369 ? 16.322 -16.185 -17.443 1.00 94.38 369 PRO A C 1
ATOM 2866 O O . PRO A 1 369 ? 16.027 -17.008 -18.303 1.00 94.38 369 PRO A O 1
ATOM 2869 N N . GLY A 1 370 ? 17.429 -15.441 -17.511 1.00 93.12 370 GLY A N 1
ATOM 2870 C CA . GLY A 1 370 ? 18.401 -15.525 -18.610 1.00 93.12 370 GLY A CA 1
ATOM 2871 C C . GLY A 1 370 ? 18.058 -14.700 -19.855 1.00 93.12 370 GLY A C 1
ATOM 2872 O O . GLY A 1 370 ? 18.864 -14.673 -20.780 1.00 93.12 370 GLY A O 1
ATOM 2873 N N . GLU A 1 371 ? 16.914 -14.012 -19.887 1.00 96.75 371 GLU A N 1
ATOM 2874 C CA . GLU A 1 371 ? 16.589 -13.094 -20.981 1.00 96.75 371 GLU A CA 1
ATOM 2875 C C . GLU A 1 371 ? 17.451 -11.819 -20.946 1.00 96.75 371 GLU A C 1
ATOM 2877 O O . GLU A 1 371 ? 17.835 -11.321 -19.883 1.00 96.75 371 GLU A O 1
ATOM 2882 N N . ASP A 1 372 ? 17.719 -11.267 -22.131 1.00 96.94 372 ASP A N 1
ATOM 2883 C CA . ASP A 1 372 ? 18.496 -10.040 -22.307 1.00 96.94 372 ASP A CA 1
ATOM 2884 C C . ASP A 1 372 ? 17.649 -8.797 -21.989 1.00 96.94 372 ASP A C 1
ATOM 2886 O O . ASP A 1 372 ? 16.782 -8.380 -22.762 1.00 96.94 372 ASP A O 1
ATOM 2890 N N . TRP A 1 373 ? 17.938 -8.161 -20.853 1.00 97.94 373 TRP A N 1
ATOM 2891 C CA . TRP A 1 373 ? 17.263 -6.938 -20.419 1.00 97.94 373 TRP A CA 1
ATOM 2892 C C . TRP A 1 373 ? 17.421 -5.776 -21.402 1.00 97.94 373 TRP A C 1
ATOM 2894 O O . TRP A 1 373 ? 16.477 -5.007 -21.574 1.00 97.94 373 TRP A O 1
ATOM 2904 N N . GLY A 1 374 ? 18.569 -5.644 -22.070 1.00 98.00 374 GLY A N 1
ATOM 2905 C CA . GLY A 1 374 ? 18.802 -4.604 -23.070 1.00 98.00 374 GLY A CA 1
ATOM 2906 C C . GLY A 1 374 ? 17.876 -4.768 -24.273 1.00 98.00 374 GLY A C 1
ATOM 2907 O O . GLY A 1 374 ? 17.238 -3.802 -24.702 1.00 98.00 374 GLY A O 1
ATOM 2908 N N . ALA A 1 375 ? 17.716 -6.001 -24.757 1.00 97.75 375 ALA A N 1
ATOM 2909 C CA . ALA A 1 375 ? 16.770 -6.318 -25.827 1.00 97.75 375 ALA A CA 1
ATOM 2910 C C . ALA A 1 375 ? 15.312 -6.043 -25.413 1.00 97.75 375 ALA A C 1
ATOM 2912 O O . ALA A 1 375 ? 14.540 -5.495 -26.204 1.00 97.75 375 ALA A O 1
ATOM 2913 N N . ARG A 1 376 ? 14.939 -6.356 -24.163 1.00 98.31 376 ARG A N 1
ATOM 2914 C CA . ARG A 1 376 ? 13.596 -6.079 -23.616 1.00 98.31 376 ARG A CA 1
ATOM 2915 C C . ARG A 1 376 ? 13.318 -4.581 -23.472 1.00 98.31 376 ARG A C 1
ATOM 2917 O O . ARG A 1 376 ? 12.230 -4.130 -23.821 1.00 98.31 376 ARG A O 1
ATOM 2924 N N . ILE A 1 377 ? 14.300 -3.798 -23.024 1.00 98.44 377 ILE A N 1
ATOM 2925 C CA . ILE A 1 377 ? 14.202 -2.330 -22.962 1.00 98.44 377 ILE A CA 1
ATOM 2926 C C . ILE A 1 377 ? 14.034 -1.748 -24.371 1.00 98.44 377 ILE A C 1
ATOM 2928 O O . ILE A 1 377 ? 13.179 -0.889 -24.584 1.00 98.44 377 ILE A O 1
ATOM 2932 N N . ALA A 1 378 ? 14.814 -2.229 -25.345 1.00 98.06 378 ALA A N 1
ATOM 2933 C CA . ALA A 1 378 ? 14.699 -1.790 -26.733 1.00 98.06 378 ALA A CA 1
ATOM 2934 C C . ALA A 1 378 ? 13.324 -2.127 -27.335 1.00 98.06 378 ALA A C 1
ATOM 2936 O O . ALA A 1 378 ? 12.760 -1.312 -28.064 1.00 98.06 378 ALA A O 1
ATOM 2937 N N . ASP A 1 379 ? 12.761 -3.295 -27.011 1.00 97.94 379 ASP A N 1
ATOM 2938 C CA . ASP A 1 379 ? 11.410 -3.672 -27.436 1.00 97.94 379 ASP A CA 1
ATOM 2939 C C . ASP A 1 379 ? 10.321 -2.771 -26.843 1.00 97.94 379 ASP A C 1
ATOM 2941 O O . ASP A 1 379 ? 9.487 -2.254 -27.588 1.00 97.94 379 ASP A O 1
ATOM 2945 N N . MET A 1 380 ? 10.385 -2.507 -25.532 1.00 97.50 380 MET A N 1
ATOM 2946 C CA . MET A 1 380 ? 9.503 -1.548 -24.856 1.00 97.50 380 MET A CA 1
ATOM 2947 C C . MET A 1 380 ? 9.559 -0.169 -25.519 1.00 97.50 380 MET A C 1
ATOM 2949 O O . MET A 1 380 ? 8.524 0.455 -25.736 1.00 97.50 380 MET A O 1
ATOM 2953 N N . GLY A 1 381 ? 10.758 0.285 -25.894 1.00 97.69 381 GLY A N 1
ATOM 2954 C CA . GLY A 1 381 ? 10.946 1.548 -26.604 1.00 97.69 381 GLY A CA 1
ATOM 2955 C C . GLY A 1 381 ? 10.294 1.580 -27.988 1.00 97.69 381 GLY A C 1
ATOM 2956 O O . GLY A 1 381 ? 9.659 2.572 -28.336 1.00 97.69 381 GLY A O 1
ATOM 2957 N N . ARG A 1 382 ? 10.390 0.495 -28.770 1.00 98.25 382 ARG A N 1
ATOM 2958 C CA . ARG A 1 382 ? 9.761 0.413 -30.105 1.00 98.25 382 ARG A CA 1
ATOM 2959 C C . ARG A 1 382 ? 8.236 0.462 -30.050 1.00 98.25 382 ARG A C 1
ATOM 2961 O O . ARG A 1 382 ? 7.618 0.993 -30.965 1.00 98.25 382 ARG A O 1
ATOM 2968 N N . ARG A 1 383 ? 7.635 -0.096 -28.998 1.00 97.69 383 ARG A N 1
ATOM 2969 C CA . ARG A 1 383 ? 6.175 -0.182 -28.819 1.00 97.69 383 ARG A CA 1
ATOM 2970 C C . ARG A 1 383 ? 5.660 0.784 -27.756 1.00 97.69 383 ARG A C 1
ATOM 2972 O O . ARG A 1 383 ? 4.584 0.589 -27.202 1.00 97.69 383 ARG A O 1
ATOM 2979 N N . TYR A 1 384 ? 6.416 1.836 -27.456 1.00 98.06 384 TYR A N 1
ATOM 2980 C CA . TYR A 1 384 ? 6.150 2.674 -26.292 1.00 98.06 384 TYR A CA 1
ATOM 2981 C C . TYR A 1 384 ? 4.737 3.287 -26.235 1.00 98.06 384 TYR A C 1
ATOM 2983 O O . TYR A 1 384 ? 4.143 3.265 -25.158 1.00 98.06 384 TYR A O 1
ATOM 2991 N N . PRO A 1 385 ? 4.132 3.757 -27.348 1.00 97.56 385 PRO A N 1
ATOM 2992 C CA . PRO A 1 385 ? 2.741 4.217 -27.324 1.00 97.56 385 PRO A CA 1
ATOM 2993 C C . PRO A 1 385 ? 1.737 3.129 -26.903 1.00 97.56 385 PRO A C 1
ATOM 2995 O O . PRO A 1 385 ? 0.814 3.406 -26.140 1.00 97.56 385 PRO A O 1
ATOM 2998 N N . GLU A 1 386 ? 1.938 1.884 -27.349 1.00 98.06 386 GLU A N 1
ATOM 2999 C CA . GLU A 1 386 ? 1.124 0.723 -26.956 1.00 98.06 386 GLU A CA 1
ATOM 3000 C C . GLU A 1 386 ? 1.291 0.428 -25.457 1.00 98.06 386 GLU A C 1
ATOM 3002 O O . GLU A 1 386 ? 0.313 0.238 -24.737 1.00 98.06 386 GLU A O 1
ATOM 3007 N N . VAL A 1 387 ? 2.536 0.457 -24.975 1.00 98.12 387 VAL A N 1
ATOM 3008 C CA . VAL A 1 387 ? 2.894 0.230 -23.567 1.00 98.12 387 VAL A CA 1
ATOM 3009 C C . VAL A 1 387 ? 2.247 1.274 -22.654 1.00 98.12 387 VAL A C 1
ATOM 3011 O O . VAL A 1 387 ? 1.721 0.921 -21.599 1.00 98.12 387 VAL A O 1
ATOM 3014 N N . LEU A 1 388 ? 2.247 2.550 -23.056 1.00 97.44 388 LEU A N 1
ATOM 3015 C CA . LEU A 1 388 ? 1.577 3.617 -22.310 1.00 97.44 388 LEU A CA 1
ATOM 3016 C C . LEU A 1 388 ? 0.066 3.387 -22.238 1.00 97.44 388 LEU A C 1
ATOM 3018 O O . LEU A 1 388 ? -0.499 3.476 -21.155 1.00 97.44 388 LEU A O 1
ATOM 3022 N N . ALA A 1 389 ? -0.577 3.019 -23.350 1.00 96.88 389 ALA A N 1
ATOM 3023 C CA . ALA A 1 389 ? -2.006 2.710 -23.353 1.00 96.88 389 ALA A CA 1
ATOM 3024 C C . ALA A 1 389 ? -2.351 1.520 -22.435 1.00 96.88 389 ALA A C 1
ATOM 3026 O O . ALA A 1 389 ? -3.361 1.549 -21.732 1.00 96.88 389 ALA A O 1
ATOM 3027 N N . GLN A 1 390 ? -1.497 0.490 -22.397 1.00 97.81 390 GLN A N 1
ATOM 3028 C CA . GLN A 1 390 ? -1.656 -0.664 -21.504 1.00 97.81 390 GLN A CA 1
ATOM 3029 C C . GLN A 1 390 ? -1.523 -0.272 -20.025 1.00 97.81 390 GLN A C 1
ATOM 3031 O O . GLN A 1 390 ? -2.329 -0.701 -19.200 1.00 97.81 390 GLN A O 1
ATOM 3036 N N . ILE A 1 391 ? -0.535 0.560 -19.686 1.00 97.75 391 ILE A N 1
ATOM 3037 C CA . ILE A 1 391 ? -0.325 1.055 -18.319 1.00 97.75 391 ILE A CA 1
ATOM 3038 C C . ILE A 1 391 ? -1.463 1.978 -17.874 1.00 97.75 391 ILE A C 1
ATOM 3040 O O . ILE A 1 391 ? -1.976 1.800 -16.768 1.00 97.75 391 ILE A O 1
ATOM 3044 N N . ASP A 1 392 ? -1.904 2.895 -18.737 1.00 94.44 392 ASP A N 1
ATOM 3045 C CA . ASP A 1 392 ? -3.045 3.778 -18.472 1.00 94.44 392 ASP A CA 1
ATOM 3046 C C . ASP A 1 392 ? -4.307 2.951 -18.159 1.00 94.44 392 ASP A C 1
ATOM 3048 O O . ASP A 1 392 ? -5.000 3.220 -17.178 1.00 94.44 392 ASP A O 1
ATOM 3052 N N . ALA A 1 393 ? -4.570 1.888 -18.930 1.00 93.38 393 ALA A N 1
ATOM 3053 C CA . ALA A 1 393 ? -5.703 0.990 -18.693 1.00 93.38 393 ALA A CA 1
ATOM 3054 C C . ALA A 1 393 ? -5.572 0.168 -17.394 1.00 93.38 393 ALA A C 1
ATOM 3056 O O . ALA A 1 393 ? -6.571 -0.104 -16.722 1.00 93.38 393 ALA A O 1
ATOM 3057 N N . ALA A 1 394 ? -4.354 -0.232 -17.019 1.00 96.44 394 ALA A N 1
ATOM 3058 C CA . ALA A 1 394 ? -4.100 -0.985 -15.792 1.00 96.44 394 ALA A CA 1
ATOM 3059 C C . ALA A 1 394 ? -4.178 -0.118 -14.525 1.00 96.44 394 ALA A C 1
ATOM 3061 O O . ALA A 1 394 ? -4.438 -0.644 -13.441 1.00 96.44 394 ALA A O 1
ATOM 3062 N N . ARG A 1 395 ? -3.972 1.199 -14.637 1.00 93.62 395 ARG A N 1
ATOM 3063 C CA . ARG A 1 395 ? -3.906 2.116 -13.492 1.00 93.62 395 ARG A CA 1
ATOM 3064 C C . ARG A 1 395 ? -5.174 2.103 -12.641 1.00 93.62 395 ARG A C 1
ATOM 3066 O O . ARG A 1 395 ? -5.077 1.988 -11.423 1.00 93.62 395 ARG A O 1
ATOM 3073 N N . GLU A 1 396 ? -6.357 2.172 -13.245 1.00 82.50 396 GLU A N 1
ATOM 3074 C CA . GLU A 1 396 ? -7.608 2.123 -12.469 1.00 82.50 396 GLU A CA 1
ATOM 3075 C C . GLU A 1 396 ? -7.763 0.774 -11.754 1.00 82.50 396 GLU A C 1
ATOM 3077 O O . GLU A 1 396 ? -8.026 0.728 -10.552 1.00 82.50 396 GLU A O 1
ATOM 3082 N N . ARG A 1 397 ? -7.434 -0.329 -12.438 1.00 89.31 397 ARG A N 1
ATOM 3083 C CA . ARG A 1 397 ? -7.446 -1.675 -11.843 1.00 89.31 397 ARG A CA 1
ATOM 3084 C C . ARG A 1 397 ? -6.484 -1.816 -10.666 1.00 89.31 397 ARG A C 1
ATOM 3086 O O . ARG A 1 397 ? -6.784 -2.537 -9.716 1.00 89.31 397 ARG A O 1
ATOM 3093 N N . VAL A 1 398 ? -5.335 -1.142 -10.708 1.00 93.31 398 VAL A N 1
ATOM 3094 C CA . VAL A 1 398 ? -4.380 -1.111 -9.593 1.00 93.31 398 VAL A CA 1
ATOM 3095 C C . VAL A 1 398 ? -5.046 -0.563 -8.334 1.00 93.31 398 VAL A C 1
ATOM 3097 O O . VAL A 1 398 ? -4.969 -1.208 -7.290 1.00 93.31 398 VAL A O 1
ATOM 3100 N N . PHE A 1 399 ? -5.728 0.580 -8.421 1.00 84.81 399 PHE A N 1
ATOM 3101 C CA . PHE A 1 399 ? -6.433 1.155 -7.274 1.00 84.81 399 PHE A CA 1
ATOM 3102 C C . PHE A 1 399 ? -7.659 0.325 -6.875 1.00 84.81 399 PHE A C 1
ATOM 3104 O O . PHE A 1 399 ? -7.907 0.153 -5.685 1.00 84.81 399 PHE A O 1
ATOM 3111 N N . ASP A 1 400 ? -8.359 -0.289 -7.826 1.00 80.81 400 ASP A N 1
ATOM 3112 C CA . ASP A 1 400 ? -9.500 -1.159 -7.521 1.00 80.81 400 ASP A CA 1
ATOM 3113 C C . ASP A 1 400 ? -9.111 -2.450 -6.793 1.00 80.81 400 ASP A C 1
ATOM 3115 O O . ASP A 1 400 ? -9.921 -3.012 -6.055 1.00 80.81 400 ASP A O 1
ATOM 3119 N N . ILE A 1 401 ? -7.906 -2.978 -7.029 1.00 87.94 401 ILE A N 1
ATOM 3120 C CA . ILE A 1 401 ? -7.438 -4.252 -6.459 1.00 87.94 401 ILE A CA 1
ATOM 3121 C C . ILE A 1 401 ? -6.593 -4.017 -5.207 1.00 87.94 401 ILE A C 1
ATOM 3123 O O . ILE A 1 401 ? -6.803 -4.679 -4.190 1.00 87.94 401 ILE A O 1
ATOM 3127 N N . TYR A 1 402 ? -5.652 -3.077 -5.285 1.00 92.69 402 TYR A N 1
ATOM 3128 C CA . TYR A 1 402 ? -4.653 -2.795 -4.255 1.00 92.69 402 TYR A CA 1
ATOM 3129 C C . TYR A 1 402 ? -4.938 -1.499 -3.482 1.00 92.69 402 TYR A C 1
ATOM 3131 O O . TYR A 1 402 ? -4.132 -1.094 -2.644 1.00 92.69 402 TYR A O 1
ATOM 3139 N N . GLY A 1 403 ? -6.057 -0.821 -3.741 1.00 87.69 403 GLY A N 1
ATOM 3140 C CA . GLY A 1 403 ? -6.488 0.342 -2.966 1.00 87.69 403 GLY A CA 1
ATOM 3141 C C . GLY A 1 403 ? -6.679 0.004 -1.490 1.00 87.69 403 GLY A C 1
ATOM 3142 O O . GLY A 1 403 ? -7.060 -1.117 -1.130 1.00 87.69 403 GLY A O 1
ATOM 3143 N N . VAL A 1 404 ? -6.407 0.981 -0.622 1.00 84.38 404 VAL A N 1
ATOM 3144 C CA . VAL A 1 404 ? -6.527 0.826 0.837 1.00 84.38 404 VAL A CA 1
ATOM 3145 C C . VAL A 1 404 ? -7.917 0.330 1.224 1.00 84.38 404 VAL A C 1
ATOM 3147 O O . VAL A 1 404 ? -8.042 -0.569 2.049 1.00 84.38 404 VAL A O 1
ATOM 3150 N N . GLU A 1 405 ? -8.944 0.832 0.550 1.00 80.44 405 GLU A N 1
ATOM 3151 C CA . GLU A 1 405 ? -10.345 0.514 0.762 1.00 80.44 405 GLU A CA 1
ATOM 3152 C C . GLU A 1 405 ? -10.603 -0.992 0.676 1.00 80.44 405 GLU A C 1
ATOM 3154 O O . GLU A 1 405 ? -11.055 -1.619 1.637 1.00 80.44 405 GLU A O 1
ATOM 3159 N N . ARG A 1 406 ? -10.262 -1.598 -0.465 1.00 83.50 406 ARG A N 1
ATOM 3160 C CA . ARG A 1 406 ? -10.506 -3.020 -0.719 1.00 83.50 406 ARG A CA 1
ATOM 3161 C C . ARG A 1 406 ? -9.634 -3.912 0.152 1.00 83.50 406 ARG A C 1
ATOM 3163 O O . ARG A 1 406 ? -10.099 -4.937 0.659 1.00 83.50 406 ARG A O 1
ATOM 3170 N N . ILE A 1 407 ? -8.373 -3.525 0.324 1.00 90.56 407 ILE A N 1
ATOM 3171 C CA . ILE A 1 407 ? -7.410 -4.283 1.116 1.00 90.56 407 ILE A CA 1
ATOM 3172 C C . ILE A 1 407 ? -7.848 -4.340 2.585 1.00 90.56 407 ILE A C 1
ATOM 3174 O O . ILE A 1 407 ? -7.909 -5.431 3.165 1.00 90.56 407 ILE A O 1
ATOM 3178 N N . VAL A 1 408 ? -8.215 -3.198 3.180 1.00 90.12 408 VAL A N 1
ATOM 3179 C CA . VAL A 1 408 ? -8.704 -3.152 4.566 1.00 90.12 408 VAL A CA 1
ATOM 3180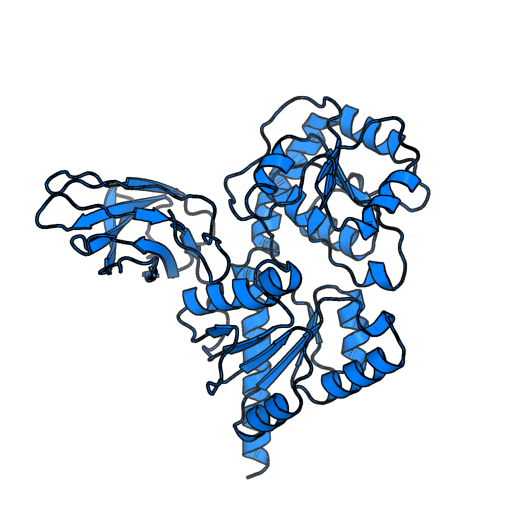 C C . VAL A 1 408 ? -10.057 -3.836 4.690 1.00 90.12 408 VAL A C 1
ATOM 3182 O O . VAL A 1 408 ? -10.259 -4.554 5.664 1.00 90.12 408 VAL A O 1
ATOM 3185 N N . ALA A 1 409 ? -10.949 -3.700 3.708 1.00 85.00 409 ALA A N 1
ATOM 3186 C CA . ALA A 1 409 ? -12.243 -4.373 3.701 1.00 85.00 409 ALA A CA 1
ATOM 3187 C C . ALA A 1 409 ? -12.116 -5.904 3.844 1.00 85.00 409 ALA A C 1
ATOM 3189 O O . ALA A 1 409 ? -12.690 -6.501 4.762 1.00 85.00 409 ALA A O 1
ATOM 3190 N N . GLY A 1 410 ? -11.315 -6.546 2.986 1.00 90.31 410 GLY A N 1
ATOM 3191 C CA . GLY A 1 410 ? -11.095 -7.996 3.053 1.00 90.31 410 GLY A CA 1
ATOM 3192 C C . GLY A 1 410 ? -10.402 -8.429 4.350 1.00 90.31 410 GLY A C 1
ATOM 3193 O O . GLY A 1 410 ? -10.773 -9.427 4.974 1.00 90.31 410 GLY A O 1
ATOM 3194 N N . TRP A 1 411 ? -9.426 -7.643 4.805 1.00 95.56 411 TRP A N 1
ATOM 3195 C CA . TRP A 1 411 ? -8.729 -7.891 6.065 1.00 95.56 411 TRP A CA 1
ATOM 3196 C C . TRP A 1 411 ? -9.630 -7.746 7.299 1.00 95.56 411 TRP A C 1
ATOM 3198 O O . TRP A 1 411 ? -9.561 -8.568 8.213 1.00 95.56 411 TRP A O 1
ATOM 3208 N N . ALA A 1 412 ? -10.506 -6.744 7.322 1.00 94.00 412 ALA A N 1
ATOM 3209 C CA . ALA A 1 412 ? -11.457 -6.515 8.400 1.00 94.00 412 ALA A CA 1
ATOM 3210 C C . ALA A 1 412 ? -12.441 -7.685 8.526 1.00 94.00 412 ALA A C 1
ATOM 3212 O O . ALA A 1 412 ? -12.675 -8.164 9.636 1.00 94.00 412 ALA A O 1
ATOM 3213 N N . ALA A 1 413 ? -12.944 -8.208 7.402 1.00 92.56 413 ALA A N 1
ATOM 3214 C CA . ALA A 1 413 ? -13.785 -9.405 7.388 1.00 92.56 413 ALA A CA 1
ATOM 3215 C C . ALA A 1 413 ? -13.055 -10.629 7.967 1.00 92.56 413 ALA A C 1
ATOM 3217 O O . ALA A 1 413 ? -13.610 -11.358 8.796 1.00 92.56 413 ALA A O 1
ATOM 3218 N N . PHE A 1 414 ? -11.781 -10.820 7.608 1.00 96.81 414 PHE A N 1
ATOM 3219 C CA . PHE A 1 414 ? -10.945 -11.861 8.205 1.00 96.81 414 PHE A CA 1
ATOM 3220 C C . PHE A 1 414 ? -10.817 -11.695 9.730 1.00 96.81 414 PHE A C 1
ATOM 3222 O O . PHE A 1 414 ? -11.074 -12.646 10.477 1.00 96.81 414 PHE A O 1
ATOM 3229 N N . CYS A 1 415 ? -10.479 -10.493 10.205 1.00 97.31 415 CYS A N 1
ATOM 3230 C CA . CYS A 1 415 ? -10.347 -10.181 11.630 1.00 97.31 415 CYS A CA 1
ATOM 3231 C C . CYS A 1 415 ? -11.656 -10.399 12.402 1.00 97.31 415 CYS A C 1
ATOM 3233 O O . CYS A 1 415 ? -11.643 -11.042 13.454 1.00 97.31 415 CYS A O 1
ATOM 3235 N N . ALA A 1 416 ? -12.788 -9.938 11.865 1.00 95.62 416 ALA A N 1
ATOM 3236 C CA . ALA A 1 416 ? -14.105 -10.129 12.467 1.00 95.62 416 ALA A CA 1
ATOM 3237 C C . ALA A 1 416 ? -14.461 -11.620 12.596 1.00 95.62 416 ALA A C 1
ATOM 3239 O O . ALA A 1 416 ? -14.926 -12.061 13.649 1.00 95.62 416 ALA A O 1
ATOM 3240 N N . GLY A 1 417 ? -14.158 -12.426 11.572 1.00 96.31 417 GLY A N 1
ATOM 3241 C CA . GLY A 1 417 ? -14.336 -13.877 11.629 1.00 96.31 417 GLY A CA 1
ATOM 3242 C C . GLY A 1 417 ? -13.490 -14.542 12.722 1.00 96.31 417 GLY A C 1
ATOM 3243 O O . GLY A 1 417 ? -13.963 -15.452 13.404 1.00 96.31 417 GLY A O 1
ATOM 3244 N N . ARG A 1 418 ? -12.249 -14.078 12.939 1.00 97.44 418 ARG A N 1
ATOM 3245 C CA . ARG A 1 418 ? -11.393 -14.580 14.032 1.00 97.44 418 ARG A CA 1
ATOM 3246 C C . ARG A 1 418 ? -11.918 -14.177 15.409 1.00 97.44 418 ARG A C 1
ATOM 3248 O O . ARG A 1 418 ? -11.918 -14.999 16.322 1.00 97.44 418 ARG A O 1
ATOM 3255 N N . LEU A 1 419 ? -12.394 -12.942 15.550 1.00 97.19 419 LEU A N 1
ATOM 3256 C CA . LEU A 1 419 ? -13.005 -12.446 16.782 1.00 97.19 419 LEU A CA 1
ATOM 3257 C C . LEU A 1 419 ? -14.264 -13.234 17.159 1.00 97.19 419 LEU A C 1
ATOM 3259 O O . LEU A 1 419 ? -14.411 -13.636 18.312 1.00 97.19 419 LEU A O 1
ATOM 3263 N N . SER A 1 420 ? -15.144 -13.495 16.191 1.00 96.12 420 SER A N 1
ATOM 3264 C CA . SER A 1 420 ? -16.363 -14.280 16.410 1.00 96.12 420 SER A CA 1
ATOM 3265 C C . SER A 1 420 ? -16.042 -15.696 16.906 1.00 96.12 420 SER A C 1
ATOM 3267 O O . SER A 1 420 ? -16.513 -16.096 17.971 1.00 96.12 420 SER A O 1
ATOM 3269 N N . ALA A 1 421 ? -15.139 -16.405 16.216 1.00 96.06 421 ALA A N 1
ATOM 3270 C CA . ALA A 1 421 ? -14.708 -17.748 16.612 1.00 96.06 421 ALA A CA 1
ATOM 3271 C C . ALA A 1 421 ? -14.077 -17.777 18.017 1.00 96.06 421 ALA A C 1
ATOM 3273 O O . ALA A 1 421 ? -14.302 -18.705 18.795 1.00 96.06 421 ALA A O 1
ATOM 3274 N N . ARG A 1 422 ? -13.305 -16.740 18.372 1.00 95.19 422 ARG A N 1
ATOM 3275 C CA . ARG A 1 422 ? -12.688 -16.610 19.698 1.00 95.19 422 ARG A CA 1
ATOM 3276 C C . ARG A 1 422 ? -13.733 -16.511 20.809 1.00 95.19 422 ARG A C 1
ATOM 3278 O O . ARG A 1 422 ? -13.571 -17.166 21.836 1.00 95.19 422 ARG A O 1
ATOM 3285 N N . ARG A 1 423 ? -14.772 -15.697 20.606 1.00 94.50 423 ARG A N 1
ATOM 3286 C CA . ARG A 1 423 ? -15.857 -15.499 21.578 1.00 94.50 423 ARG A CA 1
ATOM 3287 C C . ARG A 1 423 ? -16.678 -16.778 21.757 1.00 94.50 423 ARG A C 1
ATOM 3289 O O . ARG A 1 4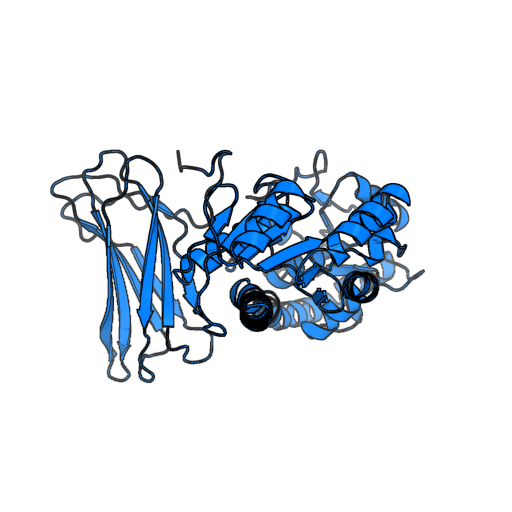23 ? -16.826 -17.233 22.884 1.00 94.50 423 ARG A O 1
ATOM 3296 N N . GLN A 1 424 ? -17.057 -17.432 20.657 1.00 94.00 424 GLN A N 1
ATOM 3297 C CA . GLN A 1 424 ? -17.766 -18.721 20.688 1.00 94.00 424 GLN A CA 1
ATOM 3298 C C . GLN A 1 424 ? -16.988 -19.804 21.453 1.00 94.00 424 GLN A C 1
ATOM 3300 O O . GLN A 1 424 ? -17.550 -20.512 22.283 1.00 94.00 424 GLN A O 1
ATOM 3305 N N . GLY A 1 425 ? -15.673 -19.903 21.226 1.00 91.44 425 GLY A N 1
ATOM 3306 C CA . GLY A 1 425 ? -14.826 -20.864 21.934 1.00 91.44 425 GLY A CA 1
ATOM 3307 C C . GLY A 1 425 ? -14.667 -20.587 23.434 1.00 91.44 425 GLY A C 1
ATOM 3308 O O . GLY A 1 425 ? -14.293 -21.492 24.170 1.00 91.44 425 GLY A O 1
ATOM 3309 N N . MET A 1 426 ? -14.924 -19.362 23.902 1.00 85.69 426 MET A N 1
ATOM 3310 C CA . MET A 1 426 ? -14.932 -19.046 25.335 1.00 85.69 426 MET A CA 1
ATOM 3311 C C . MET A 1 426 ? -16.266 -19.372 25.997 1.00 85.69 426 MET A C 1
ATOM 3313 O O . MET A 1 426 ? -16.266 -19.795 27.151 1.00 85.69 426 MET A O 1
ATOM 3317 N N . ASP A 1 427 ? -17.374 -19.180 25.286 1.00 81.38 427 ASP A N 1
ATOM 3318 C CA . ASP A 1 427 ? -18.706 -19.475 25.812 1.00 81.38 427 ASP A CA 1
ATOM 3319 C C . ASP A 1 427 ? -18.936 -20.984 25.954 1.00 81.38 427 ASP A C 1
ATOM 3321 O O . ASP A 1 427 ? -19.583 -21.400 26.901 1.00 81.38 427 ASP A O 1
ATOM 3325 N N . ALA A 1 428 ? -18.320 -21.812 25.103 1.00 75.69 428 ALA A N 1
ATOM 3326 C CA . ALA A 1 428 ? -18.377 -23.274 25.215 1.00 75.69 428 ALA A CA 1
ATOM 3327 C C . ALA A 1 428 ? -17.580 -23.871 26.399 1.00 75.69 428 ALA A C 1
ATOM 3329 O O . ALA A 1 428 ? -17.680 -25.067 26.659 1.00 75.69 428 ALA A O 1
ATOM 3330 N N . VAL A 1 429 ? -16.735 -23.077 27.069 1.00 72.94 429 VAL A N 1
ATOM 3331 C CA . VAL A 1 429 ? -15.895 -23.516 28.207 1.00 72.94 429 VAL A CA 1
ATOM 3332 C C . VAL A 1 429 ? -16.510 -23.121 29.557 1.00 72.94 429 VAL A C 1
ATOM 3334 O O . VAL A 1 429 ? -16.061 -23.603 30.596 1.00 72.94 429 VAL A O 1
ATOM 3337 N N . LYS A 1 430 ? -17.507 -22.233 29.545 1.00 62.19 430 LYS A N 1
ATOM 3338 C CA . LYS A 1 430 ? -18.305 -21.871 30.720 1.00 62.19 430 LYS A CA 1
ATOM 3339 C C . LYS A 1 430 ? -19.466 -22.840 30.865 1.00 62.19 430 LYS A C 1
ATOM 3341 O O . LYS A 1 430 ? -19.806 -23.116 32.035 1.00 62.19 430 LYS A O 1
#